Protein AF-0000000080440399 (afdb_homodimer)

Nearest PDB structures (foldseek):
  2zi6-assembly1_A  TM=7.998E-01  e=5.984E-09  Homo sapiens
  2zi5-assembly1_A  TM=8.311E-01  e=1.583E-08  Homo sapiens
  2a2z-assembly2_D  TM=8.310E-01  e=2.190E-08  Homo sapiens
  2zi7-assembly1_B  TM=8.207E-01  e=6.114E-08  Homo sapiens
  2zi5-assembly2_C-2  TM=7.483E-01  e=5.792E-08  Homo sapiens

Secondary structure (DSSP, 8-state):
-EEEEEESTTS-HHHHHHHHHHHTT-EEE----TT-S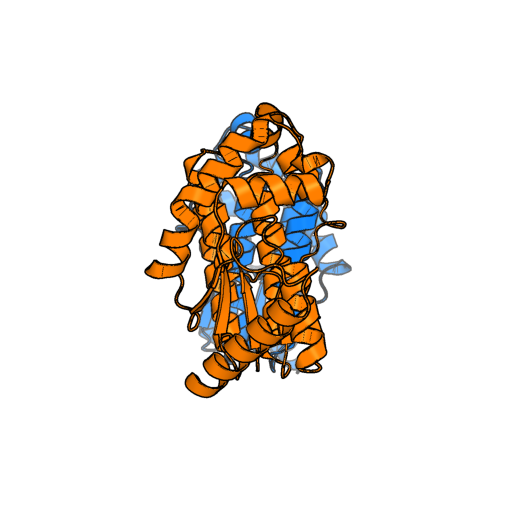SHHHHHHS-HHHHHHHTHHHHHHHHHHHHHHHHHHHHHHSSSEEEES-GGGHHHHHHHHHHTTSS-HHHHHHHHHHHHHHHHHHTTSSS-S-SEEEEEE--HHHHHHHHHHHT-GGG--TTHHHHHHHHHHHHHHHHHHT--SSEEEEEETTT--TTT-HHHHHHHHHHHHHHHHHH-/-EEEEEESTTS-HHHHHHHHHHHTT-EEE----TT-SSHHHHHHS-HHHHHHHTHHHHHHHHHHHHHHHHHHHHHHSSSEEEES-GGGHHHHHHHHHHTTSS-HHHHHHHHHHHHHHHHHHTTSS--S-SEEEEEE--HHHHHHHHHHHT-GGG--TTHHHHHHHHHHHHHHHHHHT--SSEEEEEETTT--TTT-HHHHHHHHHHHHHHHHHH-

Structure (mmCIF, N/CA/C/O backbone):
data_AF-0000000080440399-model_v1
#
loop_
_entity.id
_entity.type
_entity.pdbx_description
1 polymer 'Guanylate kinase-like domain-containing protein'
#
loop_
_atom_site.group_PDB
_atom_site.id
_atom_site.type_symbol
_atom_site.label_atom_id
_atom_site.label_alt_id
_atom_site.label_comp_id
_atom_site.label_asym_id
_atom_site.label_entity_id
_atom_site.label_seq_id
_atom_site.pdbx_PDB_ins_code
_atom_site.Cartn_x
_atom_site.Cartn_y
_atom_site.Cartn_z
_atom_site.occupancy
_atom_site.B_iso_or_equiv
_atom_site.auth_seq_id
_atom_site.auth_comp_id
_atom_site.auth_asym_id
_atom_site.auth_atom_id
_atom_site.pdbx_PDB_model_num
ATOM 1 N N . MET A 1 1 ? -20.328 14.766 9.047 1 90.5 1 MET A N 1
ATOM 2 C CA . MET A 1 1 ? -19.344 15.828 8.844 1 90.5 1 MET A CA 1
ATOM 3 C C . MET A 1 1 ? -17.922 15.289 8.977 1 90.5 1 MET A C 1
ATOM 5 O O . MET A 1 1 ? -17.594 14.617 9.953 1 90.5 1 MET A O 1
ATOM 9 N N . VAL A 1 2 ? -17.094 15.555 7.984 1 95.25 2 VAL A N 1
ATOM 10 C CA . VAL A 1 2 ? -15.68 15.195 8.062 1 95.25 2 VAL A CA 1
ATOM 11 C C . VAL A 1 2 ? -14.812 16.391 7.656 1 95.25 2 VAL A C 1
ATOM 13 O O . VAL A 1 2 ? -14.992 16.938 6.57 1 95.25 2 VAL A O 1
ATOM 16 N N . ILE A 1 3 ? -13.891 16.766 8.562 1 97.19 3 ILE A N 1
ATOM 17 C CA . ILE A 1 3 ? -12.984 17.891 8.344 1 97.19 3 ILE A CA 1
ATOM 18 C C . ILE A 1 3 ? -11.539 17.391 8.32 1 97.19 3 ILE A C 1
ATOM 20 O O . ILE A 1 3 ? -11.156 16.547 9.133 1 97.19 3 ILE A O 1
ATOM 24 N N . VAL A 1 4 ? -10.812 17.891 7.352 1 97.25 4 VAL A N 1
ATOM 25 C CA . VAL A 1 4 ? -9.383 17.625 7.363 1 97.25 4 VAL A CA 1
ATOM 26 C C . VAL A 1 4 ? -8.617 18.922 7.59 1 97.25 4 VAL A C 1
ATOM 28 O O . VAL A 1 4 ? -8.945 19.953 6.996 1 97.25 4 VAL A O 1
ATOM 31 N N . VAL A 1 5 ? -7.645 18.844 8.516 1 97.69 5 VAL A N 1
ATOM 32 C CA . VAL A 1 5 ? -6.801 20 8.781 1 97.69 5 VAL A CA 1
ATOM 33 C C . VAL A 1 5 ? -5.438 19.812 8.125 1 97.69 5 VAL A C 1
ATOM 35 O O . VAL A 1 5 ? -4.754 18.812 8.367 1 97.69 5 VAL A O 1
ATOM 38 N N . GLY A 1 6 ? -5.113 20.734 7.238 1 96.56 6 GLY A N 1
ATOM 39 C CA . GLY A 1 6 ? -3.854 20.656 6.52 1 96.56 6 GLY A CA 1
ATOM 40 C C . GLY A 1 6 ? -2.975 21.875 6.719 1 96.56 6 GLY A C 1
ATOM 41 O O . GLY A 1 6 ? -3.424 22.891 7.254 1 96.56 6 GLY A O 1
ATOM 42 N N . GLY A 1 7 ? -1.72 21.703 6.27 1 95.5 7 GLY A N 1
ATOM 43 C CA . GLY A 1 7 ? -0.744 22.781 6.379 1 95.5 7 GLY A CA 1
ATOM 44 C C . GLY A 1 7 ? 0.654 22.281 6.695 1 95.5 7 GLY A C 1
ATOM 45 O O . GLY A 1 7 ? 0.846 21.109 7.008 1 95.5 7 GLY A O 1
ATOM 46 N N . MET A 1 8 ? 1.615 23.266 6.648 1 93 8 MET A N 1
ATOM 47 C CA . MET A 1 8 ? 3.014 22.969 6.953 1 93 8 MET A CA 1
ATOM 48 C C . MET A 1 8 ? 3.162 22.453 8.375 1 93 8 MET A C 1
ATOM 50 O O . MET A 1 8 ? 2.309 22.703 9.227 1 93 8 MET A O 1
ATOM 54 N N . ILE A 1 9 ? 4.238 21.719 8.5 1 90.69 9 ILE A N 1
ATOM 55 C CA . ILE A 1 9 ? 4.602 21.297 9.852 1 90.69 9 ILE A CA 1
ATOM 56 C C . ILE A 1 9 ? 4.754 22.531 10.75 1 90.69 9 ILE A C 1
ATOM 58 O O . ILE A 1 9 ? 5.289 23.562 10.32 1 90.69 9 ILE A O 1
ATOM 62 N N . GLY A 1 10 ? 4.242 22.406 11.922 1 90.75 10 GLY A N 1
ATOM 63 C CA . GLY A 1 10 ? 4.453 23.453 12.906 1 90.75 10 GLY A CA 1
ATOM 64 C C . GLY A 1 10 ? 3.342 24.484 12.922 1 90.75 10 GLY A C 1
ATOM 65 O O . GLY A 1 10 ? 3.307 25.344 13.797 1 90.75 10 GLY A O 1
ATOM 66 N N . LEU A 1 11 ? 2.377 24.359 12.07 1 93.69 11 LEU A N 1
ATOM 67 C CA . LEU A 1 11 ? 1.424 25.453 11.93 1 93.69 11 LEU A CA 1
ATOM 68 C C . LEU A 1 11 ? 0.219 25.25 12.844 1 93.69 11 LEU A C 1
ATOM 70 O O . LEU A 1 11 ? -0.773 25.984 12.742 1 93.69 11 LEU A O 1
ATOM 74 N N . GLY A 1 12 ? 0.231 24.188 13.664 1 93.62 12 GLY A N 1
ATOM 75 C CA . GLY A 1 12 ? -0.781 24.062 14.703 1 93.62 12 GLY A CA 1
ATOM 76 C C . GLY A 1 12 ? -1.952 23.188 14.289 1 93.62 12 GLY A C 1
ATOM 77 O O . GLY A 1 12 ? -3.068 23.375 14.781 1 93.62 12 GLY A O 1
ATOM 78 N N . LYS A 1 13 ? -1.707 22.312 13.406 1 95.31 13 LYS A N 1
ATOM 79 C CA . LYS A 1 13 ? -2.76 21.422 12.922 1 95.31 13 LYS A CA 1
ATOM 80 C C . LYS A 1 13 ? -3.385 20.641 14.07 1 95.31 13 LYS A C 1
ATOM 82 O O . LYS A 1 13 ? -4.609 20.562 14.188 1 95.31 13 LYS A O 1
ATOM 87 N N . SER A 1 14 ? -2.518 20.047 14.922 1 94.62 14 SER A N 1
ATOM 88 C CA . SER A 1 14 ? -3.014 19.25 16.031 1 94.62 14 SER A CA 1
ATOM 89 C C . SER A 1 14 ? -3.879 20.078 16.969 1 94.62 14 SER A C 1
ATOM 91 O O . SER A 1 14 ? -4.922 19.625 17.438 1 94.62 14 SER A O 1
ATOM 93 N N . SER A 1 15 ? -3.494 21.281 17.25 1 95.62 15 SER A N 1
ATOM 94 C CA . SER A 1 15 ? -4.25 22.188 18.125 1 95.62 15 SER A CA 1
ATOM 95 C C . SER A 1 15 ? -5.598 22.547 17.5 1 95.62 15 SER A C 1
ATOM 97 O O . SER A 1 15 ? -6.629 22.516 18.172 1 95.62 15 SER A O 1
ATOM 99 N N . VAL A 1 16 ? -5.547 22.922 16.25 1 97.5 16 VAL A N 1
ATOM 100 C CA . VAL A 1 16 ? -6.77 23.281 15.539 1 97.5 16 VAL A CA 1
ATOM 101 C C . VAL A 1 16 ? -7.715 22.094 15.492 1 97.5 16 VAL A C 1
ATOM 103 O O . VAL A 1 16 ? -8.914 22.219 15.758 1 97.5 16 VAL A O 1
ATOM 106 N N . ALA A 1 17 ? -7.188 20.891 15.18 1 97.38 17 ALA A N 1
ATOM 107 C CA . ALA A 1 17 ? -7.992 19.672 15.141 1 97.38 17 ALA A CA 1
ATOM 108 C C . ALA A 1 17 ? -8.633 19.406 16.5 1 97.38 17 ALA A C 1
ATOM 110 O O . ALA A 1 17 ? -9.805 19.031 16.578 1 97.38 17 ALA A O 1
ATOM 111 N N . LYS A 1 18 ? -7.871 19.594 17.562 1 96.94 18 LYS A N 1
ATOM 112 C CA . LYS A 1 18 ? -8.391 19.391 18.906 1 96.94 18 LYS A CA 1
ATOM 113 C C . LYS A 1 18 ? -9.539 20.359 19.203 1 96.94 18 LYS A C 1
ATOM 115 O O . LYS A 1 18 ? -10.586 19.938 19.703 1 96.94 18 LYS A O 1
ATOM 120 N N . ILE A 1 19 ? -9.391 21.594 18.906 1 97.62 19 ILE A N 1
ATOM 121 C CA . ILE A 1 19 ? -10.398 22.625 19.141 1 97.62 19 ILE A CA 1
ATOM 122 C C . ILE A 1 19 ? -11.688 22.25 18.406 1 97.62 19 ILE A C 1
ATOM 124 O O . ILE A 1 19 ? -12.773 22.297 19 1 97.62 19 ILE A O 1
ATOM 128 N N . LEU A 1 20 ? -11.547 21.906 17.156 1 97.38 20 LEU A N 1
ATOM 129 C CA . LEU A 1 20 ? -12.719 21.594 16.328 1 97.38 20 LEU A CA 1
ATOM 130 C C . LEU A 1 20 ? -13.375 20.297 16.797 1 97.38 20 LEU A C 1
ATOM 132 O O . LEU A 1 20 ? -14.602 20.188 16.797 1 97.38 20 LEU A O 1
ATOM 136 N N . GLY A 1 21 ? -12.516 19.297 17.141 1 96.81 21 GLY A N 1
ATOM 137 C CA . GLY A 1 21 ? -13.062 18.078 17.688 1 96.81 21 GLY A CA 1
ATOM 138 C C . GLY A 1 21 ? -13.914 18.312 18.922 1 96.81 21 GLY A C 1
ATOM 139 O O . GLY A 1 21 ? -15.008 17.75 19.047 1 96.81 21 GLY A O 1
ATOM 140 N N . GLU A 1 22 ? -13.445 19.094 19.859 1 96.88 22 GLU A N 1
ATOM 141 C CA . GLU A 1 22 ? -14.18 19.422 21.078 1 96.88 22 GLU A CA 1
ATOM 142 C C . GLU A 1 22 ? -15.461 20.188 20.766 1 96.88 22 GLU A C 1
ATOM 144 O O . GLU A 1 22 ? -16.516 19.891 21.312 1 96.88 22 GLU A O 1
ATOM 149 N N . HIS A 1 23 ? -15.367 21.078 19.859 1 96.75 23 HIS A N 1
ATOM 150 C CA . HIS A 1 23 ? -16.516 21.922 19.547 1 96.75 23 HIS A CA 1
ATOM 151 C C . HIS A 1 23 ? -17.641 21.109 18.906 1 96.75 23 HIS A C 1
ATOM 153 O O . HIS A 1 23 ? -18.812 21.281 19.234 1 96.75 23 HIS A O 1
ATOM 159 N N . PHE A 1 24 ? -17.25 20.281 17.969 1 96.12 24 PHE A N 1
ATOM 160 C CA . PHE A 1 24 ? -18.25 19.547 17.203 1 96.12 24 PHE A CA 1
ATOM 161 C C . PHE A 1 24 ? -18.547 18.203 17.859 1 96.12 24 PHE A C 1
ATOM 163 O O . PHE A 1 24 ? -19.297 17.391 17.312 1 96.12 24 PHE A O 1
ATOM 170 N N . ASN A 1 25 ? -17.922 17.938 19.031 1 94.38 25 ASN A N 1
ATOM 171 C CA . ASN A 1 25 ? -18.078 16.656 19.719 1 94.38 25 ASN A CA 1
ATOM 172 C C . ASN A 1 25 ? -17.781 15.477 18.797 1 94.38 25 ASN A C 1
ATOM 174 O O . ASN A 1 25 ? -18.594 14.57 18.656 1 94.38 25 ASN A O 1
ATOM 178 N N . SER A 1 26 ? -16.656 15.641 18.125 1 93.38 26 SER A N 1
ATOM 179 C CA . SER A 1 26 ? -16.234 14.641 17.156 1 93.38 26 SER A CA 1
ATOM 180 C C . SER A 1 26 ? -14.906 14 17.562 1 93.38 26 SER A C 1
ATOM 182 O O . SER A 1 26 ? -14.211 14.516 18.438 1 93.38 26 SER A O 1
ATOM 184 N N . ASP A 1 27 ? -14.617 12.844 17.016 1 93.75 27 ASP A N 1
ATOM 185 C CA . ASP A 1 27 ? -13.32 12.203 17.203 1 93.75 27 ASP A CA 1
ATOM 186 C C . ASP A 1 27 ? -12.25 12.852 16.328 1 93.75 27 ASP A C 1
ATOM 188 O O . ASP A 1 27 ? -12.531 13.297 15.219 1 93.75 27 ASP A O 1
ATOM 192 N N . VAL A 1 28 ? -11.094 12.938 16.922 1 95.75 28 VAL A N 1
ATOM 193 C CA . VAL A 1 28 ? -9.961 13.477 16.188 1 95.75 28 VAL A CA 1
ATOM 194 C C . VAL A 1 28 ? -8.969 12.352 15.867 1 95.75 28 VAL A C 1
ATOM 196 O O . VAL A 1 28 ? -8.578 11.602 16.766 1 95.75 28 VAL A O 1
ATOM 199 N N . PHE A 1 29 ? -8.656 12.234 14.602 1 94.88 29 PHE A N 1
ATOM 200 C CA . PHE A 1 29 ? -7.582 11.336 14.172 1 94.88 29 PHE A CA 1
ATOM 201 C C . PHE A 1 29 ? -6.266 12.094 14.055 1 94.88 29 PHE A C 1
ATOM 203 O O . PHE A 1 29 ? -6.051 12.836 13.094 1 94.88 29 PHE A O 1
ATOM 210 N N . TYR A 1 30 ? -5.441 11.844 15 1 92.69 30 TYR A N 1
ATOM 211 C CA . TYR A 1 30 ? -4.168 12.555 15.023 1 92.69 30 TYR A CA 1
ATOM 212 C C . TYR A 1 30 ? -3.121 11.82 14.195 1 92.69 30 TYR A C 1
ATOM 214 O O . TYR A 1 30 ? -3.18 10.594 14.055 1 92.69 30 TYR A O 1
ATOM 222 N N . GLU A 1 31 ? -2.158 12.594 13.758 1 86.38 31 GLU A N 1
ATOM 223 C CA . GLU A 1 31 ? -0.986 12.008 13.117 1 86.38 31 GLU A CA 1
ATOM 224 C C . GLU A 1 31 ? -0.125 11.258 14.133 1 86.38 31 GLU A C 1
ATOM 226 O O . GLU A 1 31 ? 0.158 11.773 15.211 1 86.38 31 GLU A O 1
ATOM 231 N N . SER A 1 32 ? 0.214 10.031 13.781 1 79.69 32 SER A N 1
ATOM 232 C CA . SER A 1 32 ? 1.081 9.273 14.68 1 79.69 32 SER A CA 1
ATOM 233 C C . SER A 1 32 ? 2.547 9.633 14.461 1 79.69 32 SER A C 1
ATOM 235 O O . SER A 1 32 ? 3.24 9 13.672 1 79.69 32 SER A O 1
ATOM 237 N N . VAL A 1 33 ? 3.113 10.586 15.188 1 81.31 33 VAL A N 1
ATOM 238 C CA . VAL A 1 33 ? 4.492 11.031 15.031 1 81.31 33 VAL A CA 1
ATOM 239 C C . VAL A 1 33 ? 5.398 10.266 15.992 1 81.31 33 VAL A C 1
ATOM 241 O O . VAL A 1 33 ? 6.453 9.758 15.594 1 81.31 33 VAL A O 1
ATOM 244 N N . ASP A 1 34 ? 4.957 10.086 17.219 1 82.44 34 ASP A N 1
ATOM 245 C CA . ASP A 1 34 ? 5.785 9.5 18.266 1 82.44 34 ASP A CA 1
ATOM 246 C C . ASP A 1 34 ? 6.008 8.008 18.016 1 82.44 34 ASP A C 1
ATOM 248 O O . ASP A 1 34 ? 7.047 7.465 18.391 1 82.44 34 ASP A O 1
ATOM 252 N N . ASP A 1 35 ? 5.16 7.363 17.406 1 87.5 35 ASP A N 1
ATOM 253 C CA . ASP A 1 35 ? 5.262 5.922 17.188 1 87.5 35 ASP A CA 1
ATOM 254 C C . ASP A 1 35 ? 5.777 5.605 15.789 1 87.5 35 ASP A C 1
ATOM 256 O O . ASP A 1 35 ? 5.832 4.441 15.391 1 87.5 35 ASP A O 1
ATOM 260 N N . ASN A 1 36 ? 6.117 6.621 15.094 1 93.5 36 ASN A N 1
ATOM 261 C CA . ASN A 1 36 ? 6.629 6.426 13.742 1 93.5 36 ASN A CA 1
ATOM 262 C C . ASN A 1 36 ? 8.125 6.113 13.75 1 93.5 36 ASN A C 1
ATOM 264 O O . ASN A 1 36 ? 8.945 6.98 14.047 1 93.5 36 ASN A O 1
ATOM 268 N N . PRO A 1 37 ? 8.523 4.926 13.453 1 94.44 37 PRO A N 1
ATOM 269 C CA . PRO A 1 37 ? 9.93 4.535 13.547 1 94.44 37 PRO A CA 1
ATOM 270 C C . PRO A 1 37 ? 10.789 5.172 12.453 1 94.44 37 PRO A C 1
ATOM 272 O O . PRO A 1 37 ? 12.023 5.125 12.531 1 94.44 37 PRO A O 1
ATOM 275 N N . ILE A 1 38 ? 10.242 5.738 11.453 1 96.62 38 ILE A N 1
ATOM 276 C CA . ILE A 1 38 ? 10.984 6.184 10.281 1 96.62 38 ILE A CA 1
ATOM 277 C C . ILE A 1 38 ? 11.211 7.691 10.359 1 96.62 38 ILE A C 1
ATOM 279 O O . ILE A 1 38 ? 12.227 8.203 9.875 1 96.62 38 ILE A O 1
ATOM 283 N N . LEU A 1 39 ? 10.289 8.414 11.023 1 95.38 39 LEU A N 1
ATOM 284 C CA . LEU A 1 39 ? 10.297 9.867 11.039 1 95.38 39 LEU A CA 1
ATOM 285 C C . LEU A 1 39 ? 11.602 10.406 11.633 1 95.38 39 LEU A C 1
ATOM 287 O O . LEU A 1 39 ? 12.266 11.242 11.016 1 95.38 39 LEU A O 1
ATOM 291 N N . PRO A 1 40 ? 12.109 9.883 12.758 1 95.38 40 PRO A N 1
ATOM 292 C CA . PRO A 1 40 ? 13.383 10.375 13.273 1 95.38 40 PRO A CA 1
ATOM 293 C C . PRO A 1 40 ? 14.555 10.07 12.336 1 95.38 40 PRO A C 1
ATOM 295 O O . PRO A 1 40 ? 15.484 10.875 12.227 1 95.38 40 PRO A O 1
ATOM 298 N N . LEU A 1 41 ? 14.555 8.883 11.664 1 96 41 LEU A N 1
ATOM 299 C CA . LEU A 1 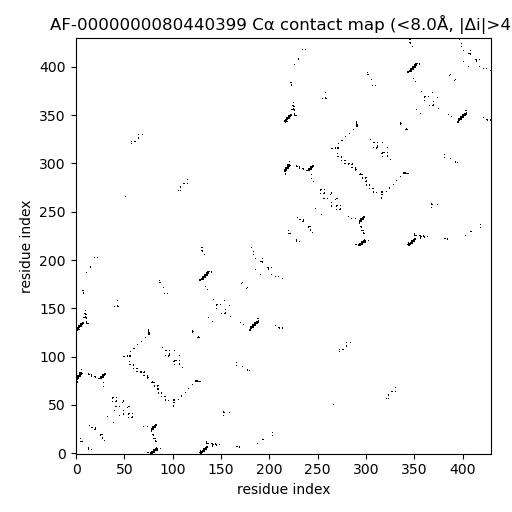41 ? 15.609 8.508 10.727 1 96 41 LEU A CA 1
ATOM 300 C C . LEU A 1 41 ? 15.633 9.445 9.531 1 96 41 LEU A C 1
ATOM 302 O O . LEU A 1 41 ? 16.703 9.852 9.078 1 96 41 LEU A O 1
ATOM 306 N N . PHE A 1 42 ? 14.523 9.859 9.078 1 96.5 42 PHE A N 1
ATOM 307 C CA . PHE A 1 42 ? 14.359 10.773 7.957 1 96.5 42 PHE A CA 1
ATOM 308 C C . PHE A 1 42 ? 15.039 12.109 8.242 1 96.5 42 PHE A C 1
ATOM 310 O O . PHE A 1 42 ? 15.695 12.672 7.363 1 96.5 42 PHE A O 1
ATOM 317 N N . TYR A 1 43 ? 14.891 12.555 9.492 1 94.62 43 TYR A N 1
ATOM 318 C CA . TYR A 1 43 ? 15.336 13.898 9.836 1 94.62 43 TYR A CA 1
ATOM 319 C C . TYR A 1 43 ? 16.766 13.883 10.352 1 94.62 43 TYR A C 1
ATOM 321 O O . TYR A 1 43 ? 17.453 14.906 10.328 1 94.62 43 TYR A O 1
ATOM 329 N N . SER A 1 44 ? 17.297 12.742 10.836 1 94.62 44 SER A N 1
ATOM 330 C CA . SER A 1 44 ? 18.516 12.797 11.641 1 94.62 44 SER A CA 1
ATOM 331 C C . SER A 1 44 ? 19.656 12.055 10.953 1 94.62 44 SER A C 1
ATOM 333 O O . SER A 1 44 ? 20.828 12.305 11.25 1 94.62 44 SER A O 1
ATOM 335 N N . GLU A 1 45 ? 19.344 11.18 10.039 1 94.69 45 GLU A N 1
ATOM 336 C CA . GLU A 1 45 ? 20.391 10.383 9.43 1 94.69 45 GLU A CA 1
ATOM 337 C C . GLU A 1 45 ? 21.125 11.172 8.352 1 94.69 45 GLU A C 1
ATOM 339 O O . GLU A 1 45 ? 20.609 12.172 7.848 1 94.69 45 GLU A O 1
ATOM 344 N N . THR A 1 46 ? 22.359 10.742 8.031 1 94.75 46 THR A N 1
ATOM 345 C CA . THR A 1 46 ? 23.156 11.391 6.996 1 94.75 46 THR A CA 1
ATOM 346 C C . THR A 1 46 ? 22.531 11.172 5.621 1 94.75 46 THR A C 1
ATOM 348 O O . THR A 1 46 ? 21.719 10.25 5.438 1 94.75 46 THR A O 1
ATOM 351 N N . GLU A 1 47 ? 22.875 12 4.699 1 92.69 47 GLU A N 1
ATOM 352 C CA . GLU A 1 47 ? 22.375 11.852 3.334 1 92.69 47 GLU A CA 1
ATOM 353 C C . GLU A 1 47 ? 22.703 10.469 2.777 1 92.69 47 GLU A C 1
ATOM 355 O O . GLU A 1 47 ? 21.891 9.875 2.068 1 92.69 47 GLU A O 1
ATOM 360 N N . GLU A 1 48 ? 23.875 9.984 3.09 1 95 48 GLU A N 1
ATOM 361 C CA . GLU A 1 48 ? 24.281 8.656 2.637 1 95 48 GLU A CA 1
ATOM 362 C C . GLU A 1 48 ? 23.344 7.578 3.17 1 95 48 GLU A C 1
ATOM 364 O O . GLU A 1 48 ? 22.906 6.707 2.418 1 95 48 GLU A O 1
ATOM 369 N N . GLU A 1 49 ? 23 7.668 4.43 1 95.12 49 GLU A N 1
ATOM 370 C CA . GLU A 1 49 ? 22.109 6.691 5.047 1 95.12 49 GLU A CA 1
ATOM 371 C C . GLU A 1 49 ? 20.688 6.816 4.504 1 95.12 49 GLU A C 1
ATOM 373 O O . GLU A 1 49 ? 20 5.812 4.309 1 95.12 49 GLU A O 1
ATOM 378 N N . ILE A 1 50 ? 20.281 8.031 4.281 1 94.56 50 ILE A N 1
ATOM 379 C CA . ILE A 1 50 ? 18.953 8.297 3.73 1 94.56 50 ILE A CA 1
ATOM 380 C C . ILE A 1 50 ? 18.844 7.668 2.344 1 94.56 50 ILE A C 1
ATOM 382 O O . ILE A 1 50 ? 17.844 7.012 2.037 1 94.56 50 ILE A O 1
ATOM 386 N N . GLN A 1 51 ? 19.859 7.793 1.535 1 93.88 51 GLN A N 1
ATOM 387 C CA . GLN A 1 51 ? 19.859 7.219 0.194 1 93.88 51 GLN A CA 1
ATOM 388 C C . GLN A 1 51 ? 19.938 5.695 0.249 1 93.88 51 GLN A C 1
ATOM 390 O O . GLN A 1 51 ? 19.188 5.004 -0.451 1 93.88 51 GLN A O 1
ATOM 395 N N . LYS A 1 52 ? 20.781 5.234 1.093 1 94.5 52 LYS A N 1
ATOM 396 C CA . LYS A 1 52 ? 21.016 3.797 1.199 1 94.5 52 LYS A CA 1
ATOM 397 C C . LYS A 1 52 ? 19.766 3.059 1.651 1 94.5 52 LYS A C 1
ATOM 399 O O . LYS A 1 52 ? 19.438 1.998 1.117 1 94.5 52 LYS A O 1
ATOM 404 N N . ASN A 1 53 ? 19.016 3.672 2.568 1 95.62 53 ASN A N 1
ATOM 405 C CA . ASN A 1 53 ? 17.906 2.963 3.188 1 95.62 53 ASN A CA 1
ATOM 406 C C . ASN A 1 53 ? 16.562 3.457 2.658 1 95.62 53 ASN A C 1
ATOM 408 O O . ASN A 1 53 ? 15.516 2.947 3.047 1 95.62 53 ASN A O 1
ATOM 412 N N . ARG A 1 54 ? 16.609 4.438 1.852 1 97.38 54 ARG A N 1
ATOM 413 C CA . ARG A 1 54 ? 15.438 4.973 1.179 1 97.38 54 ARG A CA 1
ATOM 414 C C . ARG A 1 54 ? 14.375 5.402 2.189 1 97.38 54 ARG A C 1
ATOM 416 O O . ARG A 1 54 ? 13.188 5.156 1.993 1 97.38 54 ARG A O 1
ATOM 423 N N . TYR A 1 55 ? 14.789 6.145 3.217 1 97.81 55 TYR A N 1
ATOM 424 C CA . TYR A 1 55 ? 13.914 6.516 4.324 1 97.81 55 TYR A CA 1
ATOM 425 C C . TYR A 1 55 ? 12.773 7.402 3.846 1 97.81 55 TYR A C 1
ATOM 427 O O . TYR A 1 55 ? 11.625 7.246 4.281 1 97.81 55 TYR A O 1
ATOM 435 N N . PRO A 1 56 ? 13.016 8.352 2.893 1 98 56 PRO A N 1
ATOM 436 C CA . PRO A 1 56 ? 11.898 9.188 2.459 1 98 56 PRO A CA 1
ATOM 437 C C . PRO A 1 56 ? 10.773 8.391 1.802 1 98 56 PRO A C 1
ATOM 439 O O . PRO A 1 56 ? 9.594 8.648 2.053 1 98 56 PRO A O 1
ATOM 442 N N . PHE A 1 57 ? 11.156 7.43 0.984 1 98.69 57 PHE A N 1
ATOM 443 C CA . PHE A 1 57 ? 10.156 6.57 0.349 1 98.69 57 PHE A CA 1
ATOM 444 C C . PHE A 1 57 ? 9.414 5.742 1.39 1 98.69 57 PHE A C 1
ATOM 446 O O . PHE A 1 57 ? 8.188 5.664 1.368 1 98.69 57 PHE A O 1
ATOM 453 N N . LEU A 1 58 ? 10.133 5.129 2.332 1 98.44 58 LEU A N 1
ATOM 454 C CA . LEU A 1 58 ? 9.531 4.309 3.379 1 98.44 58 LEU A CA 1
ATOM 455 C C . LEU A 1 58 ? 8.594 5.137 4.25 1 98.44 58 LEU A C 1
ATOM 457 O O . LEU A 1 58 ? 7.531 4.66 4.656 1 98.44 58 LEU A O 1
ATOM 461 N N . LEU A 1 59 ? 9.016 6.352 4.551 1 97.5 59 LEU A N 1
ATOM 462 C CA . LEU A 1 59 ? 8.188 7.238 5.359 1 97.5 59 LEU A CA 1
ATOM 463 C C . LEU A 1 59 ? 6.867 7.539 4.656 1 97.5 59 LEU A C 1
ATOM 465 O O . LEU A 1 59 ? 5.809 7.52 5.285 1 97.5 59 LEU A O 1
ATOM 469 N N . GLN A 1 60 ? 6.961 7.824 3.338 1 97.75 60 GLN A N 1
ATOM 470 C CA . GLN A 1 60 ? 5.742 8.109 2.584 1 97.75 60 GLN A CA 1
ATOM 471 C C . GLN A 1 60 ? 4.816 6.895 2.561 1 97.75 60 GLN A C 1
ATOM 473 O O . GLN A 1 60 ? 3.594 7.039 2.613 1 97.75 60 GLN A O 1
ATOM 478 N N . LEU A 1 61 ? 5.387 5.695 2.49 1 98.19 61 LEU A N 1
ATOM 479 C CA . LEU A 1 61 ? 4.57 4.484 2.541 1 98.19 61 LEU A CA 1
ATOM 480 C C . LEU A 1 61 ? 3.928 4.324 3.914 1 98.19 61 LEU A C 1
ATOM 482 O O . LEU A 1 61 ? 2.777 3.889 4.016 1 98.19 61 LEU A O 1
ATOM 486 N N . TYR A 1 62 ? 4.684 4.617 4.93 1 97.19 62 TYR A N 1
ATOM 487 C CA . TYR A 1 62 ? 4.148 4.57 6.285 1 97.19 62 TYR A CA 1
ATOM 488 C C . TYR A 1 62 ? 2.949 5.504 6.43 1 97.19 62 TYR A C 1
ATOM 490 O O . TYR A 1 62 ? 1.901 5.102 6.938 1 97.19 62 TYR A O 1
ATOM 498 N N . PHE A 1 63 ? 3.102 6.699 5.938 1 96.38 63 PHE A N 1
ATOM 499 C CA . PHE A 1 63 ? 2.021 7.68 6 1 96.38 63 PHE A CA 1
ATOM 500 C C . PHE A 1 63 ? 0.828 7.219 5.172 1 96.38 63 PHE A C 1
ATOM 502 O O . PHE A 1 63 ? -0.321 7.359 5.594 1 96.38 63 PHE A O 1
ATOM 509 N N . LEU A 1 64 ? 1.125 6.754 4.012 1 96.69 64 LEU A N 1
ATOM 510 C CA . LEU A 1 64 ? 0.063 6.258 3.141 1 96.69 64 LEU A CA 1
ATOM 511 C C . LEU A 1 64 ? -0.802 5.234 3.867 1 96.69 64 LEU A C 1
ATOM 513 O O . LEU A 1 64 ? -2.031 5.332 3.854 1 96.69 64 LEU A O 1
ATOM 517 N N . ASN A 1 65 ? -0.176 4.293 4.512 1 96 65 ASN A N 1
ATOM 518 C CA . ASN A 1 65 ? -0.866 3.215 5.215 1 96 65 ASN A CA 1
ATOM 519 C C . ASN A 1 65 ? -1.697 3.744 6.379 1 96 65 ASN A C 1
ATOM 521 O O . ASN A 1 65 ? -2.881 3.424 6.5 1 96 65 ASN A O 1
ATOM 525 N N . THR A 1 66 ? -1.126 4.547 7.191 1 95.06 66 THR A N 1
ATOM 526 C CA . THR A 1 66 ? -1.78 5.008 8.406 1 95.06 66 THR A CA 1
ATOM 527 C C . THR A 1 66 ? -2.896 5.996 8.078 1 95.06 66 THR A C 1
ATOM 529 O O . THR A 1 66 ? -3.973 5.945 8.68 1 95.06 66 THR A O 1
ATOM 532 N N . ARG A 1 67 ? -2.648 6.828 7.113 1 95.56 67 ARG A N 1
ATOM 533 C CA . ARG A 1 67 ? -3.637 7.859 6.801 1 95.56 67 ARG A CA 1
ATOM 534 C C . ARG A 1 67 ? -4.805 7.273 6.016 1 95.56 67 ARG A C 1
ATOM 536 O O . ARG A 1 67 ? -5.941 7.738 6.145 1 95.56 67 ARG A O 1
ATOM 543 N N . PHE A 1 68 ? -4.543 6.27 5.234 1 95.69 68 PHE A N 1
ATOM 544 C CA . PHE A 1 68 ? -5.652 5.586 4.578 1 95.69 68 PHE A CA 1
ATOM 545 C C . PHE A 1 68 ? -6.586 4.961 5.605 1 95.69 68 PHE A C 1
ATOM 547 O O . PHE A 1 68 ? -7.809 5.078 5.488 1 95.69 68 PHE A O 1
ATOM 554 N N . LYS A 1 69 ? -5.988 4.316 6.551 1 93.5 69 LYS A N 1
ATOM 555 C CA . LYS A 1 69 ? -6.797 3.734 7.613 1 93.5 69 LYS A CA 1
ATOM 556 C C . LYS A 1 69 ? -7.641 4.801 8.312 1 93.5 69 LYS A C 1
ATOM 558 O O . LYS A 1 69 ? -8.844 4.609 8.523 1 93.5 69 LYS A O 1
ATOM 563 N N . SER A 1 70 ? -7.059 5.926 8.617 1 93.94 70 SER A N 1
ATOM 564 C CA . SER A 1 70 ? -7.719 7.004 9.344 1 93.94 70 SER A CA 1
ATOM 565 C C . SER A 1 70 ? -8.844 7.617 8.516 1 93.94 70 SER A C 1
ATOM 567 O O . SER A 1 70 ? -9.945 7.836 9.023 1 93.94 70 SER A O 1
ATOM 569 N N . ILE A 1 71 ? -8.547 7.895 7.25 1 94.81 71 ILE A N 1
ATOM 570 C CA . ILE A 1 71 ? -9.539 8.57 6.418 1 94.81 71 ILE A CA 1
ATOM 571 C C . ILE A 1 71 ? -10.727 7.637 6.176 1 94.81 71 ILE A C 1
ATOM 573 O O . ILE A 1 71 ? -11.875 8.086 6.152 1 94.81 71 ILE A O 1
ATOM 577 N N . LYS A 1 72 ? -10.5 6.395 5.969 1 92.81 72 LYS A N 1
ATOM 578 C CA . LYS A 1 72 ? -11.578 5.434 5.793 1 92.81 72 LYS A CA 1
ATOM 579 C C . LYS A 1 72 ? -12.492 5.398 7.016 1 92.81 72 LYS A C 1
ATOM 581 O O . LYS A 1 72 ? -13.711 5.477 6.891 1 92.81 72 LYS A O 1
ATOM 586 N N . GLU A 1 73 ? -11.844 5.301 8.156 1 92.56 73 GLU A N 1
ATOM 587 C CA . GLU A 1 73 ? -12.609 5.293 9.398 1 92.56 73 GLU A CA 1
ATOM 588 C C . GLU A 1 73 ? -13.398 6.59 9.57 1 92.56 73 GLU A C 1
ATOM 590 O O . GLU A 1 73 ? -14.555 6.562 9.984 1 92.56 73 GLU A O 1
ATOM 595 N N . ALA A 1 74 ? -12.766 7.645 9.25 1 93.94 74 ALA A N 1
ATOM 596 C CA . ALA A 1 74 ? -13.383 8.953 9.422 1 93.94 74 ALA A CA 1
ATOM 597 C C . ALA A 1 74 ? -14.594 9.109 8.5 1 93.94 74 ALA A C 1
ATOM 599 O O . ALA A 1 74 ? -15.586 9.75 8.859 1 93.94 74 ALA A O 1
ATOM 600 N N . LEU A 1 75 ? -14.5 8.539 7.316 1 93.81 75 LEU A N 1
ATOM 601 C CA . LEU A 1 75 ? -15.555 8.703 6.324 1 93.81 75 LEU A CA 1
ATOM 602 C C . LEU A 1 75 ? -16.719 7.75 6.598 1 93.81 75 LEU A C 1
ATOM 604 O O . LEU A 1 75 ? -17.828 7.984 6.141 1 93.81 75 LEU A O 1
ATOM 608 N N . VAL A 1 76 ? -16.391 6.652 7.211 1 89.38 76 VAL A N 1
ATOM 609 C CA . VAL A 1 76 ? -17.422 5.68 7.555 1 89.38 76 VAL A CA 1
ATOM 610 C C . VAL A 1 76 ? -18.234 6.184 8.75 1 89.38 76 VAL A C 1
ATOM 612 O O . VAL A 1 76 ? -19.469 6.062 8.766 1 89.38 76 VAL A O 1
ATOM 615 N N . GLU A 1 77 ? -17.516 6.781 9.648 1 84.69 77 GLU A N 1
ATOM 616 C CA . GLU A 1 77 ? -18.188 7.32 10.828 1 84.69 77 GLU A CA 1
ATOM 617 C C . GLU A 1 77 ? -18.656 8.75 10.594 1 84.69 77 GLU A C 1
ATOM 619 O O . GLU A 1 77 ? -18.297 9.367 9.586 1 84.69 77 GLU A O 1
ATOM 624 N N . ASP A 1 78 ? -19.578 9.156 11.375 1 78.62 78 ASP A N 1
ATOM 625 C CA . ASP A 1 78 ? -20.062 10.523 11.227 1 78.62 78 ASP A CA 1
ATOM 626 C C . ASP A 1 78 ? -19.281 11.484 12.125 1 78.62 78 ASP A C 1
ATOM 628 O O . ASP A 1 78 ? -18.875 11.117 13.227 1 78.62 78 ASP A O 1
ATOM 632 N N . ASN A 1 79 ? -18.984 12.633 11.555 1 86.25 79 ASN A N 1
ATOM 633 C CA . ASN A 1 79 ? -18.469 13.758 12.32 1 86.25 79 ASN A CA 1
ATOM 634 C C . ASN A 1 79 ? -17.047 13.492 12.812 1 86.25 79 ASN A C 1
ATOM 636 O O . ASN A 1 79 ? -16.828 13.227 13.992 1 86.25 79 ASN A O 1
ATOM 640 N N . ASN A 1 80 ? -16.016 13.633 12.031 1 94.75 80 ASN A N 1
ATOM 641 C CA . ASN A 1 80 ? -14.625 13.367 12.391 1 94.75 80 ASN A CA 1
ATOM 642 C C . ASN A 1 80 ? -13.695 14.461 11.883 1 94.75 80 ASN A C 1
ATOM 644 O O . ASN A 1 80 ? -14.031 15.172 10.922 1 94.75 80 ASN A O 1
ATOM 648 N N . VAL A 1 81 ? -12.711 14.688 12.633 1 96.81 81 VAL A N 1
ATOM 649 C CA . VAL A 1 81 ? -11.664 15.625 12.25 1 96.81 81 VAL A CA 1
ATOM 650 C C . VAL A 1 81 ? -10.344 14.875 12.078 1 96.81 81 VAL A C 1
ATOM 652 O O . VAL A 1 81 ? -9.977 14.047 12.922 1 96.81 81 VAL A O 1
ATOM 655 N N . LEU A 1 82 ? -9.656 15.094 10.969 1 96.56 82 LEU A N 1
ATOM 656 C CA . LEU A 1 82 ? -8.352 14.477 10.742 1 96.56 82 LEU A CA 1
ATOM 657 C C . LEU A 1 82 ? -7.242 15.523 10.797 1 96.56 82 LEU A C 1
ATOM 659 O O . LEU A 1 82 ? -7.32 16.547 10.117 1 96.56 82 LEU A O 1
ATOM 663 N N . ASP A 1 83 ? -6.23 15.336 11.703 1 95.06 83 ASP A N 1
ATOM 664 C CA . ASP A 1 83 ? -4.969 16.062 11.703 1 95.06 83 ASP A CA 1
ATOM 665 C C . ASP A 1 83 ? -4.02 15.531 10.633 1 95.06 83 ASP A C 1
ATOM 667 O O . ASP A 1 83 ? -3.148 14.703 10.93 1 95.06 83 ASP A O 1
ATOM 671 N N . ARG A 1 84 ? -4.148 16.125 9.477 1 87.88 84 ARG A N 1
ATOM 672 C CA . ARG A 1 84 ? -3.512 15.75 8.219 1 87.88 84 ARG A CA 1
ATOM 673 C C . ARG A 1 84 ? -4.172 14.523 7.613 1 87.88 84 ARG A C 1
ATOM 675 O O . ARG A 1 84 ? -4.633 13.633 8.336 1 87.88 84 ARG A O 1
ATOM 682 N N . SER A 1 85 ? -4.352 14.562 6.352 1 87.81 85 SER A N 1
ATOM 683 C CA . SER A 1 85 ? -4.98 13.461 5.625 1 87.81 85 SER A CA 1
ATOM 684 C C . SER A 1 85 ? -4.105 13 4.461 1 87.81 85 SER A C 1
ATOM 686 O O . SER A 1 85 ? -3.047 13.578 4.207 1 87.81 85 SER A O 1
ATOM 688 N N . ILE A 1 86 ? -4.523 11.914 3.867 1 92.44 86 ILE A N 1
ATOM 689 C CA . ILE A 1 86 ? -3.801 11.219 2.809 1 92.44 86 ILE A CA 1
ATOM 690 C C . ILE A 1 86 ? -3.656 12.133 1.594 1 92.44 86 ILE A C 1
ATOM 692 O O . ILE A 1 86 ? -2.752 11.945 0.774 1 92.44 86 ILE A O 1
ATOM 696 N N . TYR A 1 87 ? -4.363 13.289 1.506 1 92.62 87 TYR A N 1
ATOM 697 C CA . TYR A 1 87 ? -4.461 14.133 0.316 1 92.62 87 TYR A CA 1
ATOM 698 C C . TYR A 1 87 ? -3.209 14.977 0.141 1 92.62 87 TYR A C 1
ATOM 700 O O . TYR A 1 87 ? -2.873 15.375 -0.977 1 92.62 87 TYR A O 1
ATOM 708 N N . GLU A 1 88 ? -2.527 15.242 1.216 1 93.75 88 GLU A N 1
ATOM 709 C CA . GLU A 1 88 ? -1.335 16.078 1.165 1 93.75 88 GLU A CA 1
ATOM 710 C C . GLU A 1 88 ? -0.087 15.25 0.878 1 93.75 88 GLU A C 1
ATOM 712 O O . GLU A 1 88 ? 0.962 15.797 0.531 1 93.75 88 GLU A O 1
ATOM 717 N N . ASP A 1 89 ? -0.23 13.992 1.041 1 93.81 89 ASP A N 1
ATOM 718 C CA . ASP A 1 89 ? 0.959 13.148 1.093 1 93.81 89 ASP A CA 1
ATOM 719 C C . ASP A 1 89 ? 1.638 13.07 -0.273 1 93.81 89 ASP A C 1
ATOM 721 O O . ASP A 1 89 ? 2.863 12.953 -0.358 1 93.81 89 ASP A O 1
ATOM 725 N N . TRP A 1 90 ? 0.843 13.125 -1.308 1 96.25 90 TRP A N 1
ATOM 726 C CA . TRP A 1 90 ? 1.427 13.125 -2.645 1 96.25 90 TRP A CA 1
ATOM 727 C C . TRP A 1 90 ? 2.406 14.281 -2.811 1 96.25 90 TRP A C 1
ATOM 729 O O . TRP A 1 90 ? 3.467 14.125 -3.418 1 96.25 90 TRP A O 1
ATOM 739 N N . TYR A 1 91 ? 2.057 15.469 -2.297 1 97.25 91 TYR A N 1
ATOM 740 C CA . TYR A 1 91 ? 2.9 16.656 -2.381 1 97.25 91 TYR A CA 1
ATOM 741 C C . TYR A 1 91 ? 4.273 16.391 -1.774 1 97.25 91 TYR A C 1
ATOM 743 O O . TYR A 1 91 ? 5.297 16.719 -2.377 1 97.25 91 TYR A O 1
ATOM 751 N N . PHE A 1 92 ? 4.328 15.766 -0.618 1 96.94 92 PHE A N 1
ATOM 752 C CA . PHE A 1 92 ? 5.582 15.484 0.07 1 96.94 92 PHE A CA 1
ATOM 753 C C . PHE A 1 92 ? 6.398 14.453 -0.698 1 96.94 92 PHE A C 1
ATOM 755 O O . PHE A 1 92 ? 7.629 14.555 -0.766 1 96.94 92 PHE A O 1
ATOM 762 N N . ALA A 1 93 ? 5.711 13.43 -1.245 1 98.12 93 ALA A N 1
ATOM 763 C CA . ALA A 1 93 ? 6.406 12.461 -2.084 1 98.12 93 ALA A CA 1
ATOM 764 C C . ALA A 1 93 ? 7.051 13.141 -3.289 1 98.12 93 ALA A C 1
ATOM 766 O O . ALA A 1 93 ? 8.227 12.922 -3.58 1 98.12 93 ALA A O 1
ATOM 767 N N . LYS A 1 94 ? 6.285 14.016 -3.916 1 97.94 94 LYS A N 1
ATOM 768 C CA . LYS A 1 94 ? 6.758 14.742 -5.09 1 97.94 94 LYS A CA 1
ATOM 769 C C . LYS A 1 94 ? 7.957 15.625 -4.742 1 97.94 94 LYS A C 1
ATOM 771 O O . LYS A 1 94 ? 8.945 15.656 -5.48 1 97.94 94 LYS A O 1
ATOM 776 N N . LYS A 1 95 ? 7.902 16.328 -3.672 1 98 95 LYS A N 1
ATOM 777 C CA . LYS A 1 95 ? 8.992 17.219 -3.252 1 98 95 LYS A CA 1
ATOM 778 C C . LYS A 1 95 ? 10.258 16.422 -2.961 1 98 95 LYS A C 1
ATOM 780 O O . LYS A 1 95 ? 11.359 16.844 -3.303 1 98 95 LYS A O 1
ATOM 785 N N . ASN A 1 96 ? 10.094 15.242 -2.365 1 97.94 96 ASN A N 1
ATOM 786 C CA . ASN A 1 96 ? 11.258 14.406 -2.096 1 97.94 96 ASN A CA 1
ATOM 787 C C . ASN A 1 96 ? 11.828 13.805 -3.379 1 97.94 96 ASN A C 1
ATOM 789 O O . ASN A 1 96 ? 13.023 13.547 -3.475 1 97.94 96 ASN A O 1
ATOM 793 N N . MET A 1 97 ? 10.984 13.547 -4.375 1 98.19 97 MET A N 1
ATOM 794 C CA . MET A 1 97 ? 11.477 13.133 -5.684 1 98.19 97 MET A CA 1
ATOM 795 C C . MET A 1 97 ? 12.312 14.234 -6.328 1 98.19 97 MET A C 1
ATOM 797 O O . MET A 1 97 ? 13.367 13.961 -6.906 1 98.19 97 MET A O 1
ATOM 801 N N . GLU A 1 98 ? 11.852 15.477 -6.203 1 97.81 98 GLU A N 1
ATOM 802 C CA . GLU A 1 98 ? 12.578 16.625 -6.746 1 97.81 98 GLU A CA 1
ATOM 803 C C . GLU A 1 98 ? 13.945 16.766 -6.086 1 97.81 98 GLU A C 1
ATOM 805 O O . GLU A 1 98 ? 14.875 17.297 -6.695 1 97.81 98 GLU A O 1
ATOM 810 N N . LEU A 1 99 ? 14.094 16.281 -4.898 1 96.31 99 LEU A N 1
ATOM 811 C CA . LEU A 1 99 ? 15.359 16.328 -4.172 1 96.31 99 LEU A CA 1
ATOM 812 C C . LEU A 1 99 ? 16.172 15.062 -4.434 1 96.31 99 LEU A C 1
ATOM 814 O O . LEU A 1 99 ? 17.188 14.82 -3.768 1 96.31 99 LEU A O 1
ATOM 818 N N . ASN A 1 100 ? 15.648 14.172 -5.266 1 96.06 100 ASN A N 1
ATOM 819 C CA . ASN A 1 100 ? 16.281 12.914 -5.641 1 96.06 100 ASN A CA 1
ATOM 820 C C . ASN A 1 100 ? 16.328 11.938 -4.465 1 96.06 100 ASN A C 1
ATOM 822 O O . ASN A 1 100 ? 17.234 11.102 -4.387 1 96.06 100 ASN A O 1
ATOM 826 N N . ARG A 1 101 ? 15.406 12.133 -3.535 1 96.75 101 ARG A N 1
ATOM 827 C CA . ARG A 1 101 ? 15.32 11.242 -2.383 1 96.75 101 ARG A CA 1
ATOM 828 C C . ARG A 1 101 ? 14.305 10.133 -2.619 1 96.75 101 ARG A C 1
ATOM 830 O O . ARG A 1 101 ? 14.266 9.148 -1.881 1 96.75 101 ARG A O 1
ATOM 837 N N . ILE A 1 102 ? 13.492 10.305 -3.561 1 98.06 102 ILE A N 1
ATOM 838 C CA . ILE A 1 102 ? 12.578 9.305 -4.102 1 98.06 102 ILE A CA 1
ATOM 839 C C . ILE A 1 102 ? 12.789 9.18 -5.609 1 98.06 102 ILE A C 1
ATOM 841 O O . ILE A 1 102 ? 12.781 10.18 -6.328 1 98.06 102 ILE A O 1
ATOM 845 N N . SER A 1 103 ? 13.055 8.008 -6.059 1 97.44 103 SER A N 1
ATOM 846 C CA . SER A 1 103 ? 13.312 7.789 -7.48 1 97.44 103 SER A CA 1
ATOM 847 C C . SER A 1 103 ? 12.016 7.816 -8.281 1 97.44 103 SER A C 1
ATOM 849 O O . SER A 1 103 ? 10.922 7.75 -7.711 1 97.44 103 SER A O 1
ATOM 851 N N . GLU A 1 104 ? 12.133 7.902 -9.609 1 97.44 104 GLU A N 1
ATOM 852 C CA . GLU A 1 104 ? 10.961 7.867 -10.484 1 97.44 104 GLU A CA 1
ATOM 853 C C . GLU A 1 104 ? 10.203 6.551 -10.328 1 97.44 104 GLU A C 1
ATOM 855 O O . GLU A 1 104 ? 8.969 6.539 -10.32 1 97.44 104 GLU A O 1
ATOM 860 N N . LEU A 1 105 ? 10.93 5.492 -10.234 1 97.19 105 LEU A N 1
ATOM 861 C CA . LEU A 1 105 ? 10.312 4.184 -10.062 1 97.19 105 LEU A CA 1
ATOM 862 C C . LEU A 1 105 ? 9.562 4.105 -8.742 1 97.19 105 LEU A C 1
ATOM 864 O O . LEU A 1 105 ? 8.422 3.646 -8.695 1 97.19 105 LEU A O 1
ATOM 868 N N . GLU A 1 106 ? 10.195 4.559 -7.676 1 98.19 106 GLU A N 1
ATOM 869 C CA . GLU A 1 106 ? 9.547 4.617 -6.371 1 98.19 106 GLU A CA 1
ATOM 870 C C . GLU A 1 106 ? 8.281 5.473 -6.422 1 98.19 106 GLU A C 1
ATOM 872 O O . GLU A 1 106 ? 7.246 5.094 -5.867 1 98.19 106 GLU A O 1
ATOM 877 N N . MET A 1 107 ? 8.375 6.598 -7.094 1 98.5 107 MET A N 1
ATOM 878 C CA . MET A 1 107 ? 7.234 7.504 -7.191 1 98.5 107 MET A CA 1
ATOM 879 C C . MET A 1 107 ? 6.074 6.836 -7.926 1 98.5 107 MET A C 1
ATOM 881 O O . MET A 1 107 ? 4.918 6.961 -7.512 1 98.5 107 MET A O 1
ATOM 885 N N . LYS A 1 108 ? 6.398 6.16 -8.93 1 97.88 108 LYS A N 1
ATOM 886 C CA . LYS A 1 108 ? 5.359 5.461 -9.68 1 97.88 108 LYS A CA 1
ATOM 887 C C . LYS A 1 108 ? 4.664 4.414 -8.812 1 97.88 108 LYS A C 1
ATOM 889 O O . LYS A 1 108 ? 3.436 4.324 -8.805 1 97.88 108 LYS A O 1
ATOM 894 N N . ILE A 1 109 ? 5.43 3.633 -8.102 1 97.62 109 ILE A N 1
ATOM 895 C CA . ILE A 1 109 ? 4.879 2.617 -7.211 1 97.62 109 ILE A CA 1
ATOM 896 C C . ILE A 1 109 ? 4.008 3.283 -6.145 1 97.62 109 ILE A C 1
ATOM 898 O O . ILE A 1 109 ? 2.9 2.822 -5.863 1 97.62 109 ILE A O 1
ATOM 902 N N . TYR A 1 110 ? 4.531 4.348 -5.57 1 98.5 110 TYR A N 1
ATOM 903 C CA . TYR A 1 110 ? 3.805 5.109 -4.559 1 98.5 110 TYR A CA 1
ATOM 904 C C . TYR A 1 110 ? 2.467 5.598 -5.105 1 98.5 110 TYR A C 1
ATOM 906 O O . TYR A 1 110 ? 1.425 5.402 -4.473 1 98.5 110 TYR A O 1
ATOM 914 N N . GLU A 1 111 ? 2.486 6.164 -6.281 1 98.12 111 GLU A N 1
ATOM 915 C CA . GLU A 1 111 ? 1.281 6.719 -6.895 1 98.12 111 GLU A CA 1
ATOM 916 C C . GLU A 1 111 ? 0.267 5.625 -7.207 1 98.12 111 GLU A C 1
ATOM 918 O O . GLU A 1 111 ? -0.938 5.816 -7.035 1 98.12 111 GLU A O 1
ATOM 923 N N . ASP A 1 112 ? 0.762 4.543 -7.703 1 97.12 112 ASP A N 1
ATOM 924 C CA . ASP A 1 112 ? -0.135 3.43 -8.008 1 97.12 112 ASP A CA 1
ATOM 925 C C . ASP A 1 112 ? -0.835 2.932 -6.746 1 97.12 112 ASP A C 1
ATOM 927 O O . ASP A 1 112 ? -2.037 2.658 -6.762 1 97.12 112 ASP A O 1
ATOM 931 N N . LEU A 1 113 ? -0.061 2.797 -5.664 1 97.31 113 LEU A N 1
ATOM 932 C CA . LEU A 1 113 ? -0.645 2.393 -4.391 1 97.31 113 LEU A CA 1
ATOM 933 C C . LEU A 1 113 ? -1.663 3.42 -3.908 1 97.31 113 LEU A C 1
ATOM 935 O O . LEU A 1 113 ? -2.779 3.062 -3.525 1 97.31 113 LEU A O 1
ATOM 939 N N . LEU A 1 114 ? -1.264 4.664 -3.957 1 97.12 114 LEU A N 1
ATOM 940 C CA . LEU A 1 114 ? -2.137 5.758 -3.543 1 97.12 114 LEU A CA 1
ATOM 941 C C . LEU A 1 114 ? -3.439 5.742 -4.336 1 97.12 114 LEU A C 1
ATOM 943 O O . LEU A 1 114 ? -4.527 5.777 -3.754 1 97.12 114 LEU A O 1
ATOM 947 N N . ASN A 1 115 ? -3.324 5.668 -5.602 1 96.38 115 ASN A N 1
ATOM 948 C CA . ASN A 1 115 ? -4.496 5.676 -6.469 1 96.38 115 ASN A CA 1
ATOM 949 C C . ASN A 1 115 ? -5.422 4.5 -6.172 1 96.38 115 ASN A C 1
ATOM 951 O O . ASN A 1 115 ? -6.641 4.66 -6.125 1 96.38 115 ASN A O 1
ATOM 955 N N . ASN A 1 116 ? -4.844 3.373 -6.016 1 95 116 ASN A N 1
ATOM 956 C CA . ASN A 1 116 ? -5.633 2.191 -5.688 1 95 116 ASN A CA 1
ATOM 957 C C . ASN A 1 116 ? -6.387 2.367 -4.375 1 95 116 ASN A C 1
ATOM 959 O O . ASN A 1 116 ? -7.582 2.074 -4.297 1 95 116 ASN A O 1
ATOM 963 N N . MET A 1 117 ? -5.746 2.869 -3.373 1 94.5 117 MET A N 1
ATOM 964 C CA . MET A 1 117 ? -6.344 3.082 -2.059 1 94.5 117 MET A CA 1
ATOM 965 C C . MET A 1 117 ? -7.43 4.152 -2.123 1 94.5 117 MET A C 1
ATOM 967 O O . MET A 1 117 ? -8.5 3.992 -1.537 1 94.5 117 MET A O 1
ATOM 971 N N . MET A 1 118 ? -7.145 5.184 -2.906 1 93.94 118 MET A N 1
ATOM 972 C CA . MET A 1 118 ? -8.133 6.254 -3.057 1 93.94 118 MET A CA 1
ATOM 973 C C . MET A 1 118 ? -9.383 5.742 -3.752 1 93.94 118 MET A C 1
ATOM 975 O O . MET A 1 118 ? -10.492 6.203 -3.465 1 93.94 118 MET A O 1
ATOM 979 N N . GLU A 1 119 ? -9.211 4.816 -4.648 1 93.12 119 GLU A N 1
ATOM 980 C CA . GLU A 1 119 ? -10.352 4.211 -5.332 1 93.12 119 GLU A CA 1
ATOM 981 C C . GLU A 1 119 ? -11.258 3.488 -4.348 1 93.12 119 GLU A C 1
ATOM 983 O O . GLU A 1 119 ? -12.477 3.453 -4.531 1 93.12 119 GLU A O 1
ATOM 988 N N . GLU A 1 120 ? -10.703 2.973 -3.326 1 91.12 120 GLU A N 1
ATOM 989 C CA . GLU A 1 120 ? -11.492 2.285 -2.309 1 91.12 120 GLU A CA 1
ATOM 990 C C . GLU A 1 120 ? -12.422 3.252 -1.584 1 91.12 120 GLU A C 1
ATOM 992 O O . GLU A 1 120 ? -13.531 2.879 -1.188 1 91.12 120 GLU A O 1
ATOM 997 N N . LEU A 1 121 ? -11.977 4.441 -1.407 1 91.56 121 LEU A N 1
ATOM 998 C CA . LEU A 1 121 ? -12.781 5.438 -0.712 1 91.56 121 LEU A CA 1
ATOM 999 C C . LEU A 1 121 ? -14.039 5.773 -1.511 1 91.56 121 LEU A C 1
ATOM 1001 O O . LEU A 1 121 ? -15.062 6.141 -0.937 1 91.56 121 LEU A O 1
ATOM 1005 N N . LYS A 1 122 ? -13.93 5.594 -2.787 1 90.81 122 LYS A N 1
ATOM 1006 C CA . LYS A 1 122 ? -15.062 5.906 -3.658 1 90.81 122 LYS A CA 1
ATOM 1007 C C . LYS A 1 122 ? -16.203 4.922 -3.451 1 90.81 122 LYS A C 1
ATOM 1009 O O . LYS A 1 122 ? -17.328 5.168 -3.889 1 90.81 122 LYS A O 1
ATOM 1014 N N . GLU A 1 123 ? -15.938 3.83 -2.828 1 86.94 123 GLU A N 1
ATOM 1015 C CA . GLU A 1 123 ? -16.953 2.816 -2.572 1 86.94 123 GLU A CA 1
ATOM 1016 C C . GLU A 1 123 ? -17.734 3.129 -1.301 1 86.94 123 GLU A C 1
ATOM 1018 O O . GLU A 1 123 ? -18.75 2.488 -1.017 1 86.94 123 GLU A O 1
ATOM 1023 N N . LEU A 1 124 ? -17.312 4.109 -0.561 1 90.44 124 LEU A N 1
ATOM 1024 C CA . LEU A 1 124 ? -17.969 4.5 0.68 1 90.44 124 LEU A CA 1
ATOM 1025 C C . LEU A 1 124 ? -19.125 5.465 0.405 1 90.44 124 LEU A C 1
ATOM 1027 O O . LEU A 1 124 ? -19.125 6.145 -0.624 1 90.44 124 LEU A O 1
ATOM 1031 N N . PRO A 1 125 ? -20.078 5.488 1.324 1 89.69 125 PRO A N 1
ATOM 1032 C CA . PRO A 1 125 ? -21.141 6.473 1.161 1 89.69 125 PRO A CA 1
ATOM 1033 C C . PRO A 1 125 ? -20.625 7.91 1.11 1 89.69 125 PRO A C 1
ATOM 1035 O O . PRO A 1 125 ? -21.062 8.703 0.272 1 89.69 125 PRO A O 1
ATOM 1038 N N . LYS A 1 126 ? -19.766 8.281 2.047 1 91.38 126 LYS A N 1
ATOM 1039 C CA . LYS A 1 126 ? -19.047 9.555 2.006 1 91.38 126 LYS A CA 1
ATOM 1040 C C . LYS A 1 126 ? -17.656 9.375 1.391 1 91.38 126 LYS A C 1
ATOM 1042 O O . LYS A 1 126 ? -16.812 8.656 1.934 1 91.38 126 LYS A O 1
ATOM 1047 N N . LYS A 1 127 ? -17.453 10.031 0.366 1 90.75 127 LYS A N 1
ATOM 1048 C CA . LYS A 1 127 ? -16.281 9.719 -0.459 1 90.75 127 LYS A CA 1
ATOM 1049 C C . LYS A 1 127 ? -15.156 10.719 -0.229 1 90.75 127 LYS A C 1
ATOM 1051 O O . LYS A 1 127 ? -14.023 10.492 -0.65 1 90.75 127 LYS A O 1
ATOM 1056 N N . ALA A 1 128 ? -15.539 11.883 0.362 1 93.75 128 ALA A N 1
ATOM 1057 C CA . ALA A 1 128 ? -14.562 12.945 0.569 1 93.75 128 ALA A CA 1
ATOM 1058 C C . ALA A 1 128 ? -14.914 13.789 1.792 1 93.75 128 ALA A C 1
ATOM 1060 O O . ALA A 1 128 ? -16.062 13.781 2.248 1 93.75 128 ALA A O 1
ATOM 1061 N N . PRO A 1 129 ? -13.891 14.477 2.326 1 95.94 129 PRO A N 1
ATOM 1062 C CA . PRO A 1 129 ? -14.219 15.383 3.428 1 95.94 129 PRO A CA 1
ATOM 1063 C C . PRO A 1 129 ? -15.125 16.531 2.994 1 95.94 129 PRO A C 1
ATOM 1065 O O . PRO A 1 129 ? -15.195 16.859 1.804 1 95.94 129 PRO A O 1
ATOM 1068 N N . ASP A 1 130 ? -15.812 17.078 3.994 1 96.56 130 ASP A N 1
ATOM 1069 C CA . ASP A 1 130 ? -16.656 18.234 3.699 1 96.56 130 ASP A CA 1
ATOM 1070 C C . ASP A 1 130 ? -15.812 19.469 3.385 1 96.56 130 ASP A C 1
ATOM 1072 O O . ASP A 1 130 ? -16.109 20.219 2.449 1 96.56 130 ASP A O 1
ATOM 1076 N N . ILE A 1 131 ? -14.797 19.672 4.16 1 97.38 131 ILE A N 1
ATOM 1077 C CA . ILE A 1 131 ? -13.914 20.812 3.91 1 97.38 131 ILE A CA 1
ATOM 1078 C C . ILE A 1 131 ? -12.5 20.469 4.371 1 97.38 131 ILE A C 1
ATOM 1080 O O . ILE A 1 131 ? -12.305 19.594 5.227 1 97.38 131 ILE A O 1
ATOM 1084 N N . MET A 1 132 ? -11.539 21.172 3.775 1 98 132 MET A N 1
ATOM 1085 C CA . MET A 1 132 ? -10.18 21.25 4.301 1 98 132 MET A CA 1
ATOM 1086 C C . MET A 1 132 ? -9.93 22.594 4.961 1 98 132 MET A C 1
ATOM 1088 O O . MET A 1 132 ? -10.195 23.641 4.367 1 98 132 MET A O 1
ATOM 1092 N N . ILE A 1 133 ? -9.508 22.516 6.148 1 98.25 133 ILE A N 1
ATOM 1093 C CA . ILE A 1 133 ? -9.008 23.703 6.809 1 98.25 133 ILE A CA 1
ATOM 1094 C C . ILE A 1 133 ? -7.5 23.828 6.578 1 98.25 133 ILE A C 1
ATOM 1096 O O . ILE A 1 133 ? -6.715 23.078 7.168 1 98.25 133 ILE A O 1
ATOM 1100 N N . TYR A 1 134 ? -7.141 24.781 5.758 1 98.31 134 TYR A N 1
ATOM 1101 C CA . TYR A 1 134 ? -5.738 24.984 5.414 1 98.31 134 TYR A CA 1
ATOM 1102 C C . TYR A 1 134 ? -5.113 26.078 6.277 1 98.31 134 TYR A C 1
ATOM 1104 O O . TYR A 1 134 ? -5.473 27.25 6.164 1 98.31 134 TYR A O 1
ATOM 1112 N N . LEU A 1 135 ? -4.227 25.656 7.117 1 98.06 135 LEU A N 1
ATOM 1113 C CA . LEU A 1 135 ? -3.492 26.594 7.953 1 98.06 135 LEU A CA 1
ATOM 1114 C C . LEU A 1 135 ? -2.293 27.156 7.203 1 98.06 135 LEU A C 1
ATOM 1116 O O . LEU A 1 135 ? -1.303 26.453 6.98 1 98.06 135 LEU A O 1
ATOM 1120 N N . LYS A 1 136 ? -2.43 28.391 6.887 1 97.56 136 LYS A N 1
ATOM 1121 C CA . LYS A 1 136 ? -1.39 29.094 6.145 1 97.56 136 LYS A CA 1
ATOM 1122 C C . LYS A 1 136 ? -0.596 30.031 7.055 1 97.56 136 LYS A C 1
ATOM 1124 O O . LYS A 1 136 ? -1.153 30.625 7.977 1 97.56 136 LYS A O 1
ATOM 1129 N N . GLY A 1 137 ? 0.665 30.109 6.824 1 97.12 137 GLY A N 1
ATOM 1130 C CA . GLY A 1 137 ? 1.521 31.016 7.574 1 97.12 137 GLY A CA 1
ATOM 1131 C C . GLY A 1 137 ? 2.824 31.328 6.863 1 97.12 137 GLY A C 1
ATOM 1132 O O . GLY A 1 137 ? 3.223 30.609 5.941 1 97.12 137 GLY A O 1
ATOM 1133 N N . SER A 1 138 ? 3.428 32.469 7.316 1 97.88 138 SER A N 1
ATOM 1134 C CA . SER A 1 138 ? 4.742 32.812 6.785 1 97.88 138 SER A CA 1
ATOM 1135 C C . SER A 1 138 ? 5.785 31.766 7.172 1 97.88 138 SER A C 1
ATOM 1137 O O . SER A 1 138 ? 5.582 31 8.109 1 97.88 138 SER A O 1
ATOM 1139 N N . PHE A 1 139 ? 6.887 31.75 6.34 1 97.75 139 PHE A N 1
ATOM 1140 C CA . PHE A 1 139 ? 7.949 30.797 6.668 1 97.75 139 PHE A CA 1
ATOM 1141 C C . PHE A 1 139 ? 8.531 31.109 8.039 1 97.75 139 PHE A C 1
ATOM 1143 O O . PHE A 1 139 ? 8.906 30.188 8.781 1 97.75 139 PHE A O 1
ATOM 1150 N N . GLN A 1 140 ? 8.586 32.375 8.391 1 97.25 140 GLN A N 1
ATOM 1151 C CA . GLN A 1 140 ? 9.055 32.75 9.719 1 97.25 140 GLN A CA 1
ATOM 1152 C C . GLN A 1 140 ? 8.172 32.156 10.812 1 97.25 140 GLN A C 1
ATOM 1154 O O . GLN A 1 140 ? 8.664 31.641 11.812 1 97.25 140 GLN A O 1
ATOM 1159 N N . THR A 1 141 ? 6.906 32.219 10.648 1 96.88 141 THR A N 1
ATOM 1160 C CA . THR A 1 141 ? 5.969 31.641 11.602 1 96.88 141 THR A CA 1
ATOM 1161 C C . THR A 1 141 ? 6.18 30.125 11.719 1 96.88 141 THR A C 1
ATOM 1163 O O . THR A 1 141 ? 6.184 29.578 12.82 1 96.88 141 THR A O 1
ATOM 1166 N N . VAL A 1 142 ? 6.395 29.453 10.562 1 96.56 142 VAL A N 1
ATOM 1167 C CA . VAL A 1 142 ? 6.645 28.016 10.531 1 96.56 142 VAL A CA 1
ATOM 1168 C C . VAL A 1 142 ? 7.867 27.688 11.383 1 96.56 142 VAL A C 1
ATOM 1170 O O . VAL A 1 142 ? 7.801 26.828 12.273 1 96.56 142 VAL A O 1
ATOM 1173 N N . LEU A 1 143 ? 8.93 28.438 11.172 1 96.44 143 LEU A N 1
ATOM 1174 C CA . LEU A 1 143 ? 10.18 28.172 11.875 1 96.44 143 LEU A CA 1
ATOM 1175 C C . LEU A 1 143 ? 10.016 28.406 13.375 1 96.44 143 LEU A C 1
ATOM 1177 O O . LEU A 1 143 ? 10.484 27.609 14.188 1 96.44 143 LEU A O 1
ATOM 1181 N N . ASN A 1 144 ? 9.359 29.453 13.711 1 95.81 144 ASN A N 1
ATOM 1182 C CA . ASN A 1 144 ? 9.148 29.797 15.117 1 95.81 144 ASN A CA 1
ATOM 1183 C C . ASN A 1 144 ? 8.344 28.719 15.836 1 95.81 144 ASN A C 1
ATOM 1185 O O . ASN A 1 144 ? 8.664 28.328 16.953 1 95.81 144 ASN A O 1
ATOM 1189 N N . ARG A 1 145 ? 7.402 28.234 15.195 1 94.69 145 ARG A N 1
ATOM 1190 C CA . ARG A 1 145 ? 6.523 27.25 15.805 1 94.69 145 ARG A CA 1
ATOM 1191 C C . ARG A 1 145 ? 7.219 25.891 15.938 1 94.69 145 ARG A C 1
ATOM 1193 O O . ARG A 1 145 ? 7.004 25.172 16.906 1 94.69 145 ARG A O 1
ATOM 1200 N N . ILE A 1 146 ? 8 25.516 14.891 1 94.75 146 ILE A N 1
ATOM 1201 C CA . ILE A 1 146 ? 8.789 24.297 14.984 1 94.75 146 ILE A CA 1
ATOM 1202 C C . ILE A 1 146 ? 9.719 24.359 16.188 1 94.75 146 ILE A C 1
ATOM 1204 O O . ILE A 1 146 ? 9.828 23.406 16.953 1 94.75 146 ILE A O 1
ATOM 1208 N N . LYS A 1 147 ? 10.336 25.5 16.359 1 94.69 147 LYS A N 1
ATOM 1209 C CA . LYS A 1 147 ? 11.234 25.719 17.484 1 94.69 147 LYS A CA 1
ATOM 1210 C C . LYS A 1 147 ? 10.484 25.641 18.812 1 94.69 147 LYS A C 1
ATOM 1212 O O . LYS A 1 147 ? 10.953 25 19.766 1 94.69 147 LYS A O 1
ATOM 1217 N N . LEU A 1 148 ? 9.352 26.219 18.859 1 92.5 148 LEU A N 1
ATOM 1218 C CA . LEU A 1 148 ? 8.539 26.234 20.078 1 92.5 148 LEU A CA 1
ATOM 1219 C C . LEU A 1 148 ? 8.078 24.828 20.438 1 92.5 148 LEU A C 1
ATOM 1221 O O . LEU A 1 148 ? 8.078 24.453 21.609 1 92.5 148 LEU A O 1
ATOM 1225 N N . ARG A 1 149 ? 7.629 24.078 19.453 1 89.62 149 ARG A N 1
ATOM 1226 C CA . ARG A 1 149 ? 7.207 22.703 19.688 1 89.62 149 ARG A CA 1
ATOM 1227 C C . ARG A 1 149 ? 8.352 21.859 20.219 1 89.62 149 ARG A C 1
ATOM 1229 O O . ARG A 1 149 ? 8.156 21.016 21.109 1 89.62 149 ARG A O 1
ATOM 1236 N N . GLY A 1 150 ? 9.531 21.938 19.672 1 89.5 150 GLY A N 1
ATOM 1237 C CA . GLY A 1 150 ? 10.766 21.469 20.297 1 89.5 150 GLY A CA 1
ATOM 1238 C C . GLY A 1 150 ? 11.016 19.984 20.078 1 89.5 150 GLY A C 1
ATOM 1239 O O . GLY A 1 150 ? 11.648 19.328 20.906 1 89.5 150 GLY A O 1
ATOM 1240 N N . ARG A 1 151 ? 10.555 19.375 19.031 1 89.69 151 ARG A N 1
ATOM 1241 C CA . ARG A 1 151 ? 10.938 18 18.734 1 89.69 151 ARG A CA 1
ATOM 1242 C C . ARG A 1 151 ? 12.406 17.922 18.328 1 89.69 151 ARG A C 1
ATOM 1244 O O . ARG A 1 151 ? 12.82 18.531 17.328 1 89.69 151 ARG A O 1
ATOM 1251 N N . GLU A 1 152 ? 13.086 17.172 18.953 1 90.69 152 GLU A N 1
ATOM 1252 C CA . GLU A 1 152 ? 14.547 17.156 18.844 1 90.69 152 GLU A CA 1
ATOM 1253 C C . GLU A 1 152 ? 14.992 16.922 17.406 1 90.69 152 GLU A C 1
ATOM 1255 O O . GLU A 1 152 ? 15.844 17.641 16.891 1 90.69 152 GLU A O 1
ATOM 1260 N N . PHE A 1 153 ? 14.414 16 16.719 1 91.88 153 PHE A N 1
ATOM 1261 C CA . PHE A 1 153 ? 14.891 15.641 15.383 1 91.88 153 PHE A CA 1
ATOM 1262 C C . PHE A 1 153 ? 14.5 16.688 14.359 1 91.88 153 PHE A C 1
ATOM 1264 O O . PHE A 1 153 ? 15 16.688 13.234 1 91.88 153 PHE A O 1
ATOM 1271 N N . GLU A 1 154 ? 13.703 17.719 14.766 1 93.25 154 GLU A N 1
ATOM 1272 C CA . GLU A 1 154 ? 13.258 18.75 13.82 1 93.25 154 GLU A CA 1
ATOM 1273 C C . GLU A 1 154 ? 14.086 20.016 13.969 1 93.25 154 GLU A C 1
ATOM 1275 O O . GLU A 1 154 ? 13.938 20.953 13.172 1 93.25 154 GLU A O 1
ATOM 1280 N N . LEU A 1 155 ? 14.945 20.062 14.891 1 93.25 155 LEU A N 1
ATOM 1281 C CA . LEU A 1 155 ? 15.547 21.328 15.289 1 93.25 155 LEU A CA 1
ATOM 1282 C C . LEU A 1 155 ? 16.922 21.516 14.641 1 93.25 155 LEU A C 1
ATOM 1284 O O . LEU A 1 155 ? 17.547 22.562 14.805 1 93.25 155 LEU A O 1
ATOM 1288 N N . ASN A 1 156 ? 17.297 20.641 13.836 1 90.38 156 ASN A N 1
ATOM 1289 C CA . ASN A 1 156 ? 18.562 20.781 13.133 1 90.38 156 ASN A CA 1
ATOM 1290 C C . ASN A 1 156 ? 18.547 21.938 12.141 1 90.38 156 ASN A C 1
ATOM 1292 O O . ASN A 1 156 ? 17.641 22.031 11.305 1 90.38 156 ASN A O 1
ATOM 1296 N N . GLU A 1 157 ? 19.469 22.812 12.188 1 89.38 157 GLU A N 1
ATOM 1297 C CA . GLU A 1 157 ? 19.547 24 11.352 1 89.38 157 GLU A CA 1
ATOM 1298 C C . GLU A 1 157 ? 19.609 23.641 9.867 1 89.38 157 GLU A C 1
ATOM 1300 O O . GLU A 1 157 ? 19.125 24.391 9.016 1 89.38 157 GLU A O 1
ATOM 1305 N N . ASP A 1 158 ? 20.156 22.5 9.602 1 90.56 158 ASP A N 1
ATOM 1306 C CA . ASP A 1 158 ? 20.297 22.031 8.227 1 90.56 158 ASP A CA 1
ATOM 1307 C C . ASP A 1 158 ? 18.922 21.734 7.613 1 90.56 158 ASP A C 1
ATOM 1309 O O . ASP A 1 158 ? 18.797 21.641 6.391 1 90.56 158 ASP A O 1
ATOM 1313 N N . LEU A 1 159 ? 17.922 21.719 8.438 1 94.56 159 LEU A N 1
ATOM 1314 C CA . LEU A 1 159 ? 16.578 21.391 7.969 1 94.56 159 LEU A CA 1
ATOM 1315 C C . LEU A 1 159 ? 15.867 22.641 7.461 1 94.56 159 LEU A C 1
ATOM 1317 O O . LEU A 1 159 ? 14.844 22.547 6.789 1 94.56 159 LEU A O 1
ATOM 1321 N N . LYS A 1 160 ? 16.375 23.797 7.762 1 95.31 160 LYS A N 1
ATOM 1322 C CA . LYS A 1 160 ? 15.734 25.047 7.375 1 95.31 160 LYS A CA 1
ATOM 1323 C C . LYS A 1 160 ? 15.508 25.094 5.863 1 95.31 160 LYS A C 1
ATOM 1325 O O . LYS A 1 160 ? 14.43 25.484 5.406 1 95.31 160 LYS A O 1
ATOM 1330 N N . GLU A 1 161 ? 16.531 24.766 5.09 1 95.75 161 GLU A N 1
ATOM 1331 C CA . GLU A 1 161 ? 16.406 24.781 3.637 1 95.75 161 GLU A CA 1
ATOM 1332 C C . GLU A 1 161 ? 15.336 23.812 3.158 1 95.75 161 GLU A C 1
ATOM 1334 O O . GLU A 1 161 ? 14.578 24.109 2.232 1 95.75 161 GLU A O 1
ATOM 1339 N N . TYR A 1 162 ? 15.289 22.719 3.76 1 95.62 162 TYR A N 1
ATOM 1340 C CA . TYR A 1 162 ? 14.273 21.719 3.42 1 95.62 162 TYR A CA 1
ATOM 1341 C C . TYR A 1 162 ? 12.875 22.25 3.719 1 95.62 162 TYR A C 1
ATOM 1343 O O . TYR A 1 162 ? 11.969 22.125 2.893 1 95.62 162 TYR A O 1
ATOM 1351 N N . TYR A 1 163 ? 12.742 22.844 4.891 1 97.06 163 TYR A N 1
ATOM 1352 C CA . TYR A 1 163 ? 11.445 23.406 5.27 1 97.06 163 TYR A CA 1
ATOM 1353 C C . TYR A 1 163 ? 11.016 24.5 4.301 1 97.06 163 TYR A C 1
ATOM 1355 O O . TYR A 1 163 ? 9.844 24.578 3.92 1 97.06 163 TYR A O 1
ATOM 1363 N N . GLU A 1 164 ? 11.953 25.266 3.967 1 97.81 164 GLU A N 1
ATOM 1364 C CA . GLU A 1 164 ? 11.641 26.328 3.012 1 97.81 164 GLU A CA 1
ATOM 1365 C C . GLU A 1 164 ? 11.242 25.75 1.657 1 97.81 164 GLU A C 1
ATOM 1367 O O . GLU A 1 164 ? 10.312 26.25 1.013 1 97.81 164 GLU A O 1
ATOM 1372 N N . PHE A 1 165 ? 11.945 24.75 1.295 1 97.56 165 PHE A N 1
ATOM 1373 C CA . PHE A 1 165 ? 11.672 24.062 0.041 1 97.56 165 PHE A CA 1
ATOM 1374 C C . PHE A 1 165 ? 10.25 23.516 0.02 1 97.56 165 PHE A C 1
ATOM 1376 O O . PHE A 1 165 ? 9.555 23.609 -0.995 1 97.56 165 PHE A O 1
ATOM 1383 N N . LEU A 1 166 ? 9.781 23 1.081 1 97.25 166 LEU A N 1
ATOM 1384 C CA . LEU A 1 166 ? 8.422 22.5 1.207 1 97.25 166 LEU A CA 1
ATOM 1385 C C . LEU A 1 166 ? 7.418 23.641 1.222 1 97.25 166 LEU A C 1
ATOM 1387 O O . LEU A 1 166 ? 6.414 23.609 0.51 1 97.25 166 LEU A O 1
ATOM 1391 N N . TRP A 1 167 ? 7.742 24.609 1.989 1 97.75 167 TRP A N 1
ATOM 1392 C CA . TRP A 1 167 ? 6.844 25.719 2.279 1 97.75 167 TRP A CA 1
ATOM 1393 C C . TRP A 1 167 ? 6.543 26.516 1.017 1 97.75 167 TRP A C 1
ATOM 1395 O O . TRP A 1 167 ? 5.395 26.891 0.768 1 97.75 167 TRP A O 1
ATOM 1405 N N . LYS A 1 168 ? 7.5 26.766 0.207 1 97.69 168 LYS A N 1
ATOM 1406 C CA . LYS A 1 168 ? 7.422 27.75 -0.871 1 97.69 168 LYS A CA 1
ATOM 1407 C C . LYS A 1 168 ? 6.352 27.359 -1.89 1 97.69 168 LYS A C 1
ATOM 1409 O O . LYS A 1 168 ? 5.746 28.219 -2.523 1 97.69 168 LYS A O 1
ATOM 1414 N N . ASP A 1 169 ? 6.086 26.062 -2.07 1 97.12 169 ASP A N 1
ATOM 1415 C CA . ASP A 1 169 ? 5.148 25.625 -3.102 1 97.12 169 ASP A CA 1
ATOM 1416 C C . ASP A 1 169 ? 3.875 25.062 -2.479 1 97.12 169 ASP A C 1
ATOM 1418 O O . ASP A 1 169 ? 2.971 24.625 -3.193 1 97.12 169 ASP A O 1
ATOM 1422 N N . TYR A 1 170 ? 3.789 25.094 -1.198 1 97.19 170 TYR A N 1
ATOM 1423 C CA . TYR A 1 170 ? 2.678 24.438 -0.513 1 97.19 170 TYR A CA 1
ATOM 1424 C C . TYR A 1 170 ? 1.358 25.141 -0.835 1 97.19 170 TYR A C 1
ATOM 1426 O O . TYR A 1 170 ? 0.368 24.484 -1.163 1 97.19 170 TYR A O 1
ATOM 1434 N N . ASP A 1 171 ? 1.372 26.438 -0.782 1 96.88 171 ASP A N 1
ATOM 1435 C CA . ASP A 1 171 ? 0.17 27.188 -1.104 1 96.88 171 ASP A CA 1
ATOM 1436 C C . ASP A 1 171 ? -0.323 26.875 -2.514 1 96.88 171 ASP A C 1
ATOM 1438 O O . ASP A 1 171 ? -1.519 26.656 -2.725 1 96.88 171 ASP A O 1
ATOM 1442 N N . ASP A 1 172 ? 0.617 26.891 -3.375 1 97.12 172 ASP A N 1
ATOM 1443 C CA . ASP A 1 172 ? 0.27 26.625 -4.766 1 97.12 172 ASP A CA 1
ATOM 1444 C C . ASP A 1 172 ? -0.373 25.25 -4.914 1 97.12 172 ASP A C 1
ATOM 1446 O O . ASP A 1 172 ? -1.363 25.094 -5.629 1 97.12 172 ASP A O 1
ATOM 1450 N N . TRP A 1 173 ? 0.201 24.297 -4.246 1 96.75 173 TRP A N 1
ATOM 1451 C CA . TRP A 1 173 ? -0.343 22.953 -4.324 1 96.75 173 TRP A CA 1
ATOM 1452 C C . TRP A 1 173 ? -1.77 22.906 -3.787 1 96.75 173 TRP A C 1
ATOM 1454 O O . TRP A 1 173 ? -2.66 22.328 -4.422 1 96.75 173 TRP A O 1
ATOM 1464 N N . VAL A 1 174 ? -2.02 23.516 -2.621 1 97.12 174 VAL A N 1
ATOM 1465 C CA . VAL A 1 174 ? -3.346 23.484 -2.014 1 97.12 174 VAL A CA 1
ATOM 1466 C C . VAL A 1 174 ? -4.352 24.172 -2.936 1 97.12 174 VAL A C 1
ATOM 1468 O O . VAL A 1 174 ? -5.449 23.656 -3.154 1 97.12 174 VAL A O 1
ATOM 1471 N N . MET A 1 175 ? -3.961 25.25 -3.527 1 96.12 175 MET A N 1
ATOM 1472 C CA . MET A 1 175 ? -4.902 26.094 -4.25 1 96.12 175 MET A CA 1
ATOM 1473 C C . MET A 1 175 ? -5.156 25.562 -5.656 1 96.12 175 MET A C 1
ATOM 1475 O O . MET A 1 175 ? -6.246 25.734 -6.199 1 96.12 175 MET A O 1
ATOM 1479 N N . ASN A 1 176 ? -4.223 24.828 -6.188 1 96.38 176 ASN A N 1
ATOM 1480 C CA . ASN A 1 176 ? -4.34 24.516 -7.609 1 96.38 176 ASN A CA 1
ATOM 1481 C C . ASN A 1 176 ? -4.371 23.016 -7.855 1 96.38 176 ASN A C 1
ATOM 1483 O O . ASN A 1 176 ? -4.73 22.562 -8.945 1 96.38 176 ASN A O 1
ATOM 1487 N N . TYR A 1 177 ? -3.996 22.281 -6.867 1 95.06 177 TYR A N 1
ATOM 1488 C CA . TYR A 1 177 ? -3.908 20.844 -7.117 1 95.06 177 TYR A CA 1
ATOM 1489 C C . TYR A 1 177 ? -4.852 20.078 -6.203 1 95.06 177 TYR A C 1
ATOM 1491 O O . TYR A 1 177 ? -5.48 19.109 -6.629 1 95.06 177 TYR A O 1
ATOM 1499 N N . TYR A 1 178 ? -4.941 20.5 -4.988 1 96.5 178 TYR A N 1
ATOM 1500 C CA . TYR A 1 178 ? -5.918 19.859 -4.105 1 96.5 178 TYR A CA 1
ATOM 1501 C C . TYR A 1 178 ? -7.332 20.031 -4.648 1 96.5 178 TYR A C 1
ATOM 1503 O O . TYR A 1 178 ? -7.73 21.125 -5.035 1 96.5 178 TYR A O 1
ATOM 1511 N N . ASN A 1 179 ? -8.164 18.875 -4.633 1 95.5 179 ASN A N 1
ATOM 1512 C CA . ASN A 1 179 ? -9.5 18.984 -5.215 1 95.5 179 ASN A CA 1
ATOM 1513 C C . ASN A 1 179 ? -10.484 18.047 -4.512 1 95.5 179 ASN A C 1
ATOM 1515 O O . ASN A 1 179 ? -11.547 17.75 -5.055 1 95.5 179 ASN A O 1
ATOM 1519 N N . ALA A 1 180 ? -10.141 17.594 -3.301 1 94.69 180 ALA A N 1
ATOM 1520 C CA . ALA A 1 180 ? -11 16.641 -2.613 1 94.69 180 ALA A CA 1
ATOM 1521 C C . ALA A 1 180 ? -12.172 17.328 -1.937 1 94.69 180 ALA A C 1
ATOM 1523 O O . ALA A 1 180 ? -13.219 16.719 -1.696 1 94.69 180 ALA A O 1
ATOM 1524 N N . SER A 1 181 ? -12.055 18.594 -1.632 1 96.38 181 SER A N 1
ATOM 1525 C CA . SER A 1 181 ? -13.094 19.359 -0.964 1 96.38 181 SER A CA 1
ATOM 1526 C C . SER A 1 181 ? -12.82 20.859 -1.052 1 96.38 181 SER A C 1
ATOM 1528 O O . SER A 1 181 ? -11.758 21.281 -1.516 1 96.38 181 SER A O 1
ATOM 1530 N N . GLU A 1 182 ? -13.805 21.594 -0.63 1 97.12 182 GLU A N 1
ATOM 1531 C CA . GLU A 1 182 ? -13.57 23.031 -0.524 1 97.12 182 GLU A CA 1
ATOM 1532 C C . GLU A 1 182 ? -12.539 23.344 0.559 1 97.12 182 GLU A C 1
ATOM 1534 O O . GLU A 1 182 ? -12.391 22.578 1.517 1 97.12 182 GLU A O 1
ATOM 1539 N N . VAL A 1 183 ? -11.875 24.516 0.332 1 98.12 183 VAL A N 1
ATOM 1540 C CA . VAL A 1 183 ? -10.773 24.859 1.229 1 98.12 183 VAL A CA 1
ATOM 1541 C C . VAL A 1 183 ? -11.125 26.141 1.988 1 98.12 183 VAL A C 1
ATOM 1543 O O . VAL A 1 183 ? -11.594 27.109 1.396 1 98.12 183 VAL A O 1
ATOM 1546 N N . LEU A 1 184 ? -11.055 26.062 3.285 1 98.5 184 LEU A N 1
ATOM 1547 C CA . LEU A 1 184 ? -11.062 27.25 4.137 1 98.5 184 LEU A CA 1
ATOM 1548 C C . LEU A 1 184 ? -9.648 27.609 4.578 1 98.5 184 LEU A C 1
ATOM 1550 O O . LEU A 1 184 ? -8.992 26.828 5.273 1 98.5 184 LEU A O 1
ATOM 1554 N N . ILE A 1 185 ? -9.203 28.812 4.211 1 98.25 185 ILE A N 1
ATOM 1555 C CA . ILE A 1 185 ? -7.848 29.234 4.543 1 98.25 185 ILE A CA 1
ATOM 1556 C C . ILE A 1 185 ? -7.852 30 5.855 1 98.25 185 ILE A C 1
ATOM 1558 O O . ILE A 1 185 ? -8.617 30.953 6.02 1 98.25 185 ILE A O 1
ATOM 1562 N N . ILE A 1 186 ? -7.082 29.562 6.762 1 98.38 186 ILE A N 1
ATOM 1563 C CA . ILE A 1 186 ? -6.891 30.266 8.031 1 98.38 186 ILE A CA 1
ATOM 1564 C C . ILE A 1 186 ? -5.48 30.844 8.102 1 98.38 186 ILE A C 1
ATOM 1566 O O . ILE A 1 186 ? -4.496 30.109 7.934 1 98.38 186 ILE A O 1
ATOM 1570 N N . ASP A 1 187 ? -5.352 32.094 8.344 1 97.88 187 ASP A N 1
ATOM 1571 C CA . ASP A 1 187 ? -4.066 32.781 8.43 1 97.88 187 ASP A CA 1
ATOM 1572 C C . ASP A 1 187 ? -3.473 32.656 9.836 1 97.88 187 ASP A C 1
ATOM 1574 O O . ASP A 1 187 ? -3.863 33.406 10.742 1 97.88 187 ASP A O 1
ATOM 1578 N N . MET A 1 188 ? -2.443 31.922 9.938 1 97 188 MET A N 1
ATOM 1579 C CA . MET A 1 188 ? -1.87 31.625 11.242 1 97 188 MET A CA 1
ATOM 1580 C C . MET A 1 188 ? -0.866 32.688 11.656 1 97 188 MET A C 1
ATOM 1582 O O . MET A 1 188 ? -0.375 32.688 12.789 1 97 188 MET A O 1
ATOM 1586 N N . ASP A 1 189 ? -0.545 33.594 10.766 1 97.38 189 ASP A N 1
ATOM 1587 C CA . ASP A 1 189 ? 0.228 34.75 11.156 1 97.38 189 ASP A CA 1
ATOM 1588 C C . ASP A 1 189 ? -0.616 35.719 12 1 97.38 189 ASP A C 1
ATOM 1590 O O . ASP A 1 189 ? -0.08 36.5 12.797 1 97.38 189 ASP A O 1
ATOM 1594 N N . LYS A 1 190 ? -1.94 35.594 11.836 1 96.5 190 LYS A N 1
ATOM 1595 C CA . LYS A 1 190 ? -2.838 36.562 12.453 1 96.5 190 LYS A CA 1
ATOM 1596 C C . LYS A 1 190 ? -3.664 35.906 13.57 1 96.5 190 LYS A C 1
ATOM 1598 O O . LYS A 1 190 ? -4.363 36.625 14.312 1 96.5 190 LYS A O 1
ATOM 1603 N N . MET A 1 191 ? -3.619 34.625 13.602 1 95.38 191 MET A N 1
ATOM 1604 C CA . MET A 1 191 ? -4.461 33.906 14.562 1 95.38 191 MET A CA 1
ATOM 1605 C C . MET A 1 191 ? -3.617 33.031 15.492 1 95.38 191 MET A C 1
ATOM 1607 O O . MET A 1 191 ? -2.73 32.312 15.039 1 95.38 191 MET A O 1
ATOM 1611 N N . ASP A 1 192 ? -3.885 33.219 16.781 1 95.19 192 ASP A N 1
ATOM 1612 C CA . ASP A 1 192 ? -3.305 32.344 17.797 1 95.19 192 ASP A CA 1
ATOM 1613 C C . ASP A 1 192 ? -4.395 31.609 18.578 1 95.19 192 ASP A C 1
ATOM 1615 O O . ASP A 1 192 ? -4.785 32.031 19.656 1 95.19 192 ASP A O 1
ATOM 1619 N N . VAL A 1 193 ? -4.742 30.469 18.031 1 94.62 193 VAL A N 1
ATOM 1620 C CA . VAL A 1 193 ? -5.926 29.766 18.516 1 94.62 193 VAL A CA 1
ATOM 1621 C C . VAL A 1 193 ? -5.594 29.047 19.828 1 94.62 193 VAL A C 1
ATOM 1623 O O . VAL A 1 193 ? -6.492 28.609 20.547 1 94.62 193 VAL A O 1
ATOM 1626 N N . VAL A 1 194 ? -4.336 28.938 20.156 1 91.31 194 VAL A N 1
ATOM 1627 C CA . VAL A 1 194 ? -3.918 28.219 21.359 1 91.31 194 VAL A CA 1
ATOM 1628 C C . VAL A 1 194 ? -3.934 29.156 22.562 1 91.31 194 VAL A C 1
ATOM 1630 O O . VAL A 1 194 ? -4.402 28.797 23.641 1 91.31 194 VAL A O 1
ATOM 1633 N N . ASN A 1 195 ? -3.523 30.391 22.328 1 93.25 195 ASN A N 1
ATOM 1634 C CA . ASN A 1 195 ? -3.324 31.281 23.469 1 93.25 195 ASN A CA 1
ATOM 1635 C C . ASN A 1 195 ? -4.355 32.406 23.484 1 93.25 195 ASN A C 1
ATOM 1637 O O . ASN A 1 195 ? -4.391 33.219 24.422 1 93.25 195 ASN A O 1
ATOM 1641 N N . ASN A 1 196 ? -5.137 32.531 22.5 1 96.62 196 ASN A N 1
ATOM 1642 C CA . ASN A 1 196 ? -6.133 33.594 22.406 1 96.62 196 ASN A CA 1
ATOM 1643 C C . ASN A 1 196 ? -7.535 33.031 22.188 1 96.62 196 ASN A C 1
ATOM 1645 O O . ASN A 1 196 ? -7.867 32.562 21.094 1 96.62 196 ASN A O 1
ATOM 1649 N N . ASP A 1 197 ? -8.414 33.188 23.203 1 96.81 197 ASP A N 1
ATOM 1650 C CA . ASP A 1 197 ? -9.766 32.625 23.188 1 96.81 197 ASP A CA 1
ATOM 1651 C C . ASP A 1 197 ? -10.609 33.281 22.078 1 96.81 197 ASP A C 1
ATOM 1653 O O . ASP A 1 197 ? -11.461 32.594 21.484 1 96.81 197 ASP A O 1
ATOM 1657 N N . GLU A 1 198 ? -10.391 34.531 21.875 1 97.81 198 GLU A N 1
ATOM 1658 C CA . GLU A 1 198 ? -11.141 35.188 20.812 1 97.81 198 GLU A CA 1
ATOM 1659 C C . GLU A 1 198 ? -10.797 34.625 19.438 1 97.81 198 GLU A C 1
ATOM 1661 O O . GLU A 1 198 ? -11.664 34.5 18.578 1 97.81 198 GLU A O 1
ATOM 1666 N N . ASP A 1 199 ? -9.531 34.312 19.234 1 97.94 199 ASP A N 1
ATOM 1667 C CA . ASP A 1 199 ? -9.109 33.656 18 1 97.94 199 ASP A CA 1
ATOM 1668 C C . ASP A 1 199 ? -9.727 32.281 17.844 1 97.94 199 ASP A C 1
ATOM 1670 O O . ASP A 1 199 ? -10.133 31.891 16.75 1 97.94 199 ASP A O 1
ATOM 1674 N N . LYS A 1 200 ? -9.789 31.594 18.969 1 97.62 200 LYS A N 1
ATOM 1675 C CA . LYS A 1 200 ? -10.43 30.281 18.969 1 97.62 200 LYS A CA 1
ATOM 1676 C C . LYS A 1 200 ? -11.891 30.375 18.516 1 97.62 200 LYS A C 1
ATOM 1678 O O . LYS A 1 200 ? -12.336 29.609 17.672 1 97.62 200 LYS A O 1
ATOM 1683 N N . LYS A 1 201 ? -12.586 31.312 19.062 1 98.06 201 LYS A N 1
ATOM 1684 C CA . LYS A 1 201 ? -13.984 31.516 18.719 1 98.06 201 LYS A CA 1
ATOM 1685 C C . LYS A 1 201 ? -14.125 31.906 17.25 1 98.06 201 LYS A C 1
ATOM 1687 O O . LYS A 1 201 ? -15.062 31.469 16.562 1 98.06 201 LYS A O 1
ATOM 1692 N N . GLU A 1 202 ? -13.234 32.75 16.844 1 98.31 202 GLU A N 1
ATOM 1693 C CA . GLU A 1 202 ? -13.258 33.188 15.453 1 98.31 202 GLU A CA 1
ATOM 1694 C C . GLU A 1 202 ? -13.023 32 14.508 1 98.31 202 GLU A C 1
ATOM 1696 O O . GLU A 1 202 ? -13.688 31.875 13.477 1 98.31 202 GLU A O 1
ATOM 1701 N N . LEU A 1 203 ? -12.023 31.156 14.805 1 98.44 203 LEU A N 1
ATOM 1702 C CA . LEU A 1 203 ? -11.781 29.953 14.023 1 98.44 203 LEU A CA 1
ATOM 1703 C C . LEU A 1 203 ? -13.047 29.125 13.891 1 98.44 203 LEU A C 1
ATOM 1705 O O . LEU A 1 203 ? -13.438 28.734 12.789 1 98.44 203 LEU A O 1
ATOM 1709 N N . ILE A 1 204 ? -13.703 28.875 15.023 1 98.38 204 ILE A N 1
ATOM 1710 C CA . ILE A 1 204 ? -14.906 28.062 15.07 1 98.38 204 ILE A CA 1
ATOM 1711 C C . ILE A 1 204 ? -16 28.688 14.203 1 98.38 204 ILE A C 1
ATOM 1713 O O . ILE A 1 204 ? -16.672 28 13.43 1 98.38 204 ILE A O 1
ATOM 1717 N N . ARG A 1 205 ? -16.141 29.953 14.359 1 98.5 205 ARG A N 1
ATOM 1718 C CA . ARG A 1 205 ? -17.141 30.672 13.57 1 98.5 205 ARG A CA 1
ATOM 1719 C C . ARG A 1 205 ? -16.875 30.5 12.078 1 98.5 205 ARG A C 1
ATOM 1721 O O . ARG A 1 205 ? -17.797 30.203 11.32 1 98.5 205 ARG A O 1
ATOM 1728 N N . LEU A 1 206 ? -15.648 30.75 11.641 1 98.38 206 LEU A N 1
ATOM 1729 C CA . LEU A 1 206 ? -15.289 30.641 10.234 1 98.38 206 LEU A CA 1
ATOM 1730 C C . LEU A 1 206 ? -15.562 29.219 9.711 1 98.38 206 LEU A C 1
ATOM 1732 O O . LEU A 1 206 ? -16.062 29.062 8.602 1 98.38 206 LEU A O 1
ATOM 1736 N N . VAL A 1 207 ? -15.242 28.234 10.516 1 98.19 207 VAL A N 1
ATOM 1737 C CA . VAL A 1 207 ? -15.43 26.844 10.117 1 98.19 207 VAL A CA 1
ATOM 1738 C C . VAL A 1 207 ? -16.922 26.531 10 1 98.19 207 VAL A C 1
ATOM 1740 O O . VAL A 1 207 ? -17.359 25.922 9.031 1 98.19 207 VAL A O 1
ATOM 1743 N N . GLU A 1 208 ? -17.719 26.969 10.977 1 98.06 208 GLU A N 1
ATOM 1744 C CA . GLU A 1 208 ? -19.156 26.766 10.93 1 98.06 208 GLU A CA 1
ATOM 1745 C C . GLU A 1 208 ? -19.766 27.422 9.688 1 98.06 208 GLU A C 1
ATOM 1747 O O . GLU A 1 208 ? -20.625 26.828 9.023 1 98.06 208 GLU A O 1
ATOM 1752 N N . GLU A 1 209 ? -19.359 28.594 9.461 1 98.25 209 GLU A N 1
ATOM 1753 C CA . GLU A 1 209 ? -19.859 29.312 8.305 1 98.25 209 GLU A CA 1
ATOM 1754 C 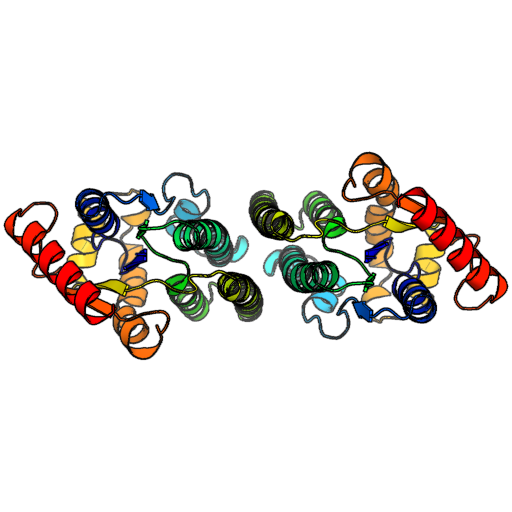C . GLU A 1 209 ? -19.547 28.562 7.008 1 98.25 209 GLU A C 1
ATOM 1756 O O . GLU A 1 209 ? -20.406 28.438 6.141 1 98.25 209 GLU A O 1
ATOM 1761 N N . LYS A 1 210 ? -18.281 28.156 6.898 1 98.06 210 LYS A N 1
ATOM 1762 C CA . LYS A 1 210 ? -17.875 27.438 5.691 1 98.06 210 LYS A CA 1
ATOM 1763 C C . LYS A 1 210 ? -18.656 26.141 5.551 1 98.06 210 LYS A C 1
ATOM 1765 O O . LYS A 1 210 ? -19.078 25.766 4.449 1 98.06 210 LYS A O 1
ATOM 1770 N N . LEU A 1 211 ? -18.812 25.422 6.648 1 96.81 211 LEU A N 1
ATOM 1771 C CA . LEU A 1 211 ? -19.578 24.172 6.637 1 96.81 211 LEU A CA 1
ATOM 1772 C C . LEU A 1 211 ? -21.016 24.406 6.207 1 96.81 211 LEU A C 1
ATOM 1774 O O . LEU A 1 211 ? -21.594 23.594 5.469 1 96.81 211 LEU A O 1
ATOM 1778 N N . ASN A 1 212 ? -21.594 25.453 6.676 1 96.5 212 ASN A N 1
ATOM 1779 C CA . ASN A 1 212 ? -22.969 25.812 6.285 1 96.5 212 ASN A CA 1
ATOM 1780 C C . ASN A 1 212 ? -23.062 26.125 4.797 1 96.5 212 ASN A C 1
ATOM 1782 O O . ASN A 1 212 ? -24.078 25.859 4.164 1 96.5 212 ASN A O 1
ATOM 1786 N N . GLU A 1 213 ? -22.031 26.688 4.273 1 96.12 213 GLU A N 1
ATOM 1787 C CA . GLU A 1 213 ? -22 27.031 2.855 1 96.12 213 GLU A CA 1
ATOM 1788 C C . GLU A 1 213 ? -21.969 25.781 1.983 1 96.12 213 GLU A C 1
ATOM 1790 O O . GLU A 1 213 ? -22.562 25.766 0.903 1 96.12 213 GLU A O 1
ATOM 1795 N N . VAL A 1 214 ? -21.25 24.766 2.471 1 91.88 214 VAL A N 1
ATOM 1796 C CA . VAL A 1 214 ? -21 23.625 1.607 1 91.88 214 VAL A CA 1
ATOM 1797 C C . VAL A 1 214 ? -22.109 22.578 1.796 1 91.88 214 VAL A C 1
ATOM 1799 O O . VAL A 1 214 ? -22.25 21.656 0.988 1 91.88 214 VAL A O 1
ATOM 1802 N N . ARG A 1 215 ? -22.922 22.641 2.814 1 82.94 215 ARG A N 1
ATOM 1803 C CA . ARG A 1 215 ? -24.031 21.719 3.037 1 82.94 215 ARG A CA 1
ATOM 1804 C C . ARG A 1 215 ? -25.328 22.297 2.463 1 82.94 215 ARG A C 1
ATOM 1806 O O . ARG A 1 215 ? -26.172 21.547 1.968 1 82.94 215 ARG A O 1
ATOM 1813 N N . MET B 1 1 ? -18.266 -18.203 -7.094 1 90.25 1 MET B N 1
ATOM 1814 C CA . MET B 1 1 ? -17.094 -19.062 -7.012 1 90.25 1 MET B CA 1
ATOM 1815 C C . MET B 1 1 ? -15.812 -18.281 -7.305 1 90.25 1 MET B C 1
ATOM 1817 O O . MET B 1 1 ? -15.734 -17.578 -8.312 1 90.25 1 MET B O 1
ATOM 1821 N N . VAL B 1 2 ? -14.836 -18.375 -6.422 1 95.06 2 VAL B N 1
ATOM 1822 C CA . VAL B 1 2 ? -13.531 -17.781 -6.664 1 95.06 2 VAL B CA 1
ATOM 1823 C C . VAL B 1 2 ? -12.43 -18.781 -6.371 1 95.06 2 VAL B C 1
ATOM 1825 O O . VAL B 1 2 ? -12.367 -19.344 -5.273 1 95.06 2 VAL B O 1
ATOM 1828 N N . ILE B 1 3 ? -11.562 -19.016 -7.383 1 97 3 ILE B N 1
ATOM 1829 C CA . ILE B 1 3 ? -10.453 -19.953 -7.281 1 97 3 ILE B CA 1
ATOM 1830 C C . ILE B 1 3 ? -9.133 -19.203 -7.422 1 97 3 ILE B C 1
ATOM 1832 O O . ILE B 1 3 ? -9 -18.328 -8.273 1 97 3 ILE B O 1
ATOM 1836 N N . VAL B 1 4 ? -8.211 -19.547 -6.562 1 97.06 4 VAL B N 1
ATOM 1837 C CA . VAL B 1 4 ? -6.863 -19.031 -6.738 1 97.06 4 VAL B CA 1
ATOM 1838 C C . VAL B 1 4 ? -5.902 -20.172 -7.062 1 97.06 4 VAL B C 1
ATOM 1840 O O . VAL B 1 4 ? -5.969 -21.234 -6.449 1 97.06 4 VAL B O 1
ATOM 1843 N N . VAL B 1 5 ? -5.07 -19.938 -8.086 1 97.56 5 VAL B N 1
ATOM 1844 C CA . VAL B 1 5 ? -4.066 -20.922 -8.469 1 97.56 5 VAL B CA 1
ATOM 1845 C C . VAL B 1 5 ? -2.693 -20.484 -7.961 1 97.56 5 VAL B C 1
ATOM 1847 O O . VAL B 1 5 ? -2.236 -19.375 -8.273 1 97.56 5 VAL B O 1
ATOM 1850 N N . GLY B 1 6 ? -2.111 -21.312 -7.141 1 96.44 6 GLY B N 1
ATOM 1851 C CA . GLY B 1 6 ? -0.811 -21 -6.57 1 96.44 6 GLY B CA 1
ATOM 1852 C C . GLY B 1 6 ? 0.244 -22.047 -6.879 1 96.44 6 GLY B C 1
ATOM 1853 O O . GLY B 1 6 ? -0.075 -23.141 -7.363 1 96.44 6 GLY B O 1
ATOM 1854 N N . GLY B 1 7 ? 1.494 -21.656 -6.586 1 95.31 7 GLY B N 1
ATOM 1855 C CA . GLY B 1 7 ? 2.627 -22.531 -6.82 1 95.31 7 GLY B CA 1
ATOM 1856 C C . GLY B 1 7 ? 3.873 -21.797 -7.273 1 95.31 7 GLY B C 1
ATOM 1857 O O . GLY B 1 7 ? 3.816 -20.609 -7.582 1 95.31 7 GLY B O 1
ATOM 1858 N N . MET B 1 8 ? 4.988 -22.594 -7.34 1 92.56 8 MET B N 1
ATOM 1859 C CA . MET B 1 8 ? 6.266 -22.047 -7.789 1 92.56 8 MET B CA 1
ATOM 1860 C C . MET B 1 8 ? 6.168 -21.516 -9.219 1 92.56 8 MET B C 1
ATOM 1862 O O . MET B 1 8 ? 5.281 -21.922 -9.969 1 92.56 8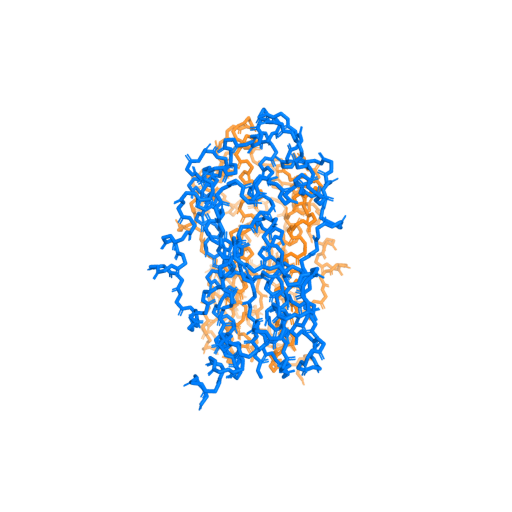 MET B O 1
ATOM 1866 N N . ILE B 1 9 ? 7.074 -20.625 -9.445 1 90.38 9 ILE B N 1
ATOM 1867 C CA . ILE B 1 9 ? 7.219 -20.156 -10.82 1 90.38 9 ILE B CA 1
ATOM 1868 C C . ILE B 1 9 ? 7.469 -21.344 -11.75 1 90.38 9 ILE B C 1
ATOM 1870 O O . ILE B 1 9 ? 8.219 -22.266 -11.398 1 90.38 9 ILE B O 1
ATOM 1874 N N . GLY B 1 10 ? 6.809 -21.312 -12.852 1 90.44 10 GLY B N 1
ATOM 1875 C CA . GLY B 1 10 ? 7.086 -22.312 -13.867 1 90.44 10 GLY B CA 1
ATOM 1876 C C . GLY B 1 10 ? 6.18 -23.531 -13.766 1 90.44 10 GLY B C 1
ATOM 1877 O O . GLY B 1 10 ? 6.203 -24.391 -14.641 1 90.44 10 GLY B O 1
ATOM 1878 N N . LEU B 1 11 ? 5.32 -23.578 -12.82 1 93.44 11 LEU B N 1
ATOM 1879 C CA . LEU B 1 11 ? 4.602 -24.828 -12.578 1 93.44 11 LEU B CA 1
ATOM 1880 C C . LEU B 1 11 ? 3.279 -24.844 -13.336 1 93.44 11 LEU B C 1
ATOM 1882 O O . LEU B 1 11 ? 2.443 -25.734 -13.117 1 93.44 11 LEU B O 1
ATOM 1886 N N . GLY B 1 12 ? 3.01 -23.812 -14.164 1 93.44 12 GLY B N 1
ATOM 1887 C CA . GLY B 1 12 ? 1.879 -23.891 -15.07 1 93.44 12 GLY B CA 1
ATOM 1888 C C . GLY B 1 12 ? 0.625 -23.234 -14.523 1 93.44 12 GLY B C 1
ATOM 1889 O O . GLY B 1 12 ? -0.49 -23.625 -14.883 1 93.44 12 GLY B O 1
ATOM 1890 N N . LYS B 1 13 ? 0.808 -22.312 -13.664 1 95.12 13 LYS B N 1
ATOM 1891 C CA . LYS B 1 13 ? -0.327 -21.625 -13.055 1 95.12 13 LYS B CA 1
ATOM 1892 C C . LYS B 1 13 ? -1.213 -20.984 -14.117 1 95.12 13 LYS B C 1
ATOM 1894 O O . LYS B 1 13 ? -2.436 -21.141 -14.094 1 95.12 13 LYS B O 1
ATOM 1899 N N . SER B 1 14 ? -0.571 -20.25 -15.047 1 94.44 14 SER B N 1
ATOM 1900 C CA . SER B 1 14 ? -1.329 -19.562 -16.094 1 94.44 14 SER B CA 1
ATOM 1901 C C . SER B 1 14 ? -2.129 -20.547 -16.938 1 94.44 14 SER B C 1
ATOM 1903 O O . SER B 1 14 ? -3.287 -20.297 -17.266 1 94.44 14 SER B O 1
ATOM 1905 N N . SER B 1 15 ? -1.569 -21.672 -17.266 1 95.44 15 SER B N 1
ATOM 1906 C CA . SER B 1 15 ? -2.246 -22.688 -18.062 1 95.44 15 SER B CA 1
ATOM 1907 C C . SER B 1 15 ? -3.42 -23.297 -17.297 1 95.44 15 SER B C 1
ATOM 1909 O O . SER B 1 15 ? -4.508 -23.453 -17.844 1 95.44 15 SER B O 1
ATOM 1911 N N . VAL B 1 16 ? -3.16 -23.641 -16.047 1 97.38 16 VAL B N 1
ATOM 1912 C CA . VAL B 1 16 ? -4.211 -24.219 -15.211 1 97.38 16 VAL B CA 1
ATOM 1913 C C . VAL B 1 16 ? -5.348 -23.219 -15.047 1 97.38 16 VAL B C 1
ATOM 1915 O O . VAL B 1 16 ? -6.52 -23.562 -15.172 1 97.38 16 VAL B O 1
ATOM 1918 N N . ALA B 1 17 ? -5.012 -21.953 -14.781 1 97.25 17 ALA B N 1
ATOM 1919 C CA . ALA B 1 17 ? -6.016 -20.906 -14.641 1 97.25 17 ALA B CA 1
ATOM 1920 C C . ALA B 1 17 ? -6.848 -20.766 -15.914 1 97.25 17 ALA B C 1
ATOM 1922 O O . ALA B 1 17 ? -8.07 -20.609 -15.852 1 97.25 17 ALA B O 1
ATOM 1923 N N . LYS B 1 18 ? -6.191 -20.812 -17.047 1 96.81 18 LYS B N 1
ATOM 1924 C CA . LYS B 1 18 ? -6.891 -20.734 -18.328 1 96.81 18 LYS B CA 1
ATOM 1925 C C . LYS B 1 18 ? -7.875 -21.891 -18.5 1 96.81 18 LYS B C 1
ATOM 1927 O O . LYS B 1 18 ? -9.031 -21.672 -18.875 1 96.81 18 LYS B O 1
ATOM 1932 N N . ILE B 1 19 ? -7.473 -23.078 -18.234 1 97.62 19 ILE B N 1
ATOM 1933 C CA . ILE B 1 19 ? -8.297 -24.266 -18.359 1 97.62 19 ILE B CA 1
ATOM 1934 C C . ILE B 1 19 ? -9.531 -24.141 -17.469 1 97.62 19 ILE B C 1
ATOM 1936 O O . ILE B 1 19 ? -10.656 -24.375 -17.938 1 97.62 19 ILE B O 1
ATOM 1940 N N . LEU B 1 20 ? -9.32 -23.75 -16.234 1 97.31 20 LEU B N 1
ATOM 1941 C CA . LEU B 1 20 ? -10.422 -23.641 -15.289 1 97.31 20 LEU B CA 1
ATOM 1942 C C . LEU B 1 20 ? -11.352 -22.5 -15.664 1 97.31 20 LEU B C 1
ATOM 1944 O O . LEU B 1 20 ? -12.57 -22.625 -15.523 1 97.31 20 LEU B O 1
ATOM 1948 N N . GLY B 1 21 ? -10.734 -21.375 -16.094 1 96.75 21 GLY B N 1
ATOM 1949 C CA . GLY B 1 21 ? -11.555 -20.281 -16.562 1 96.75 21 GLY B CA 1
ATOM 1950 C C . GLY B 1 21 ? -12.484 -20.672 -17.703 1 96.75 21 GLY B C 1
ATOM 1951 O O . GLY B 1 21 ? -13.672 -20.328 -17.672 1 96.75 21 GLY B O 1
ATOM 1952 N N . GLU B 1 22 ? -11.992 -21.359 -18.688 1 96.81 22 GLU B N 1
ATOM 1953 C CA . GLU B 1 22 ? -12.781 -21.844 -19.812 1 96.81 22 GLU B CA 1
ATOM 1954 C C . GLU B 1 22 ? -13.859 -22.812 -19.359 1 96.81 22 GLU B C 1
ATOM 1956 O O . GLU B 1 22 ? -15.016 -22.719 -19.781 1 96.81 22 GLU B O 1
ATOM 1961 N N . HIS B 1 23 ? -13.508 -23.656 -18.484 1 96.69 23 HIS B N 1
ATOM 1962 C CA . HIS B 1 23 ? -14.438 -24.688 -18.047 1 96.69 23 HIS B CA 1
ATOM 1963 C C . HIS B 1 23 ? -15.602 -24.094 -17.266 1 96.69 23 HIS B C 1
ATOM 1965 O O . HIS B 1 23 ? -16.75 -24.484 -17.469 1 96.69 23 HIS B O 1
ATOM 1971 N N . PHE B 1 24 ? -15.281 -23.203 -16.375 1 96.06 24 PHE B N 1
ATOM 1972 C CA . PHE B 1 24 ? -16.312 -22.656 -15.492 1 96.06 24 PHE B CA 1
ATOM 1973 C C . PHE B 1 24 ? -16.922 -21.391 -16.094 1 96.06 24 PHE B C 1
ATOM 1975 O O . PHE B 1 24 ? -17.734 -20.719 -15.453 1 96.06 24 PHE B O 1
ATOM 1982 N N . ASN B 1 25 ? -16.484 -21.031 -17.328 1 94.25 25 ASN B N 1
ATOM 1983 C CA . ASN B 1 25 ? -16.953 -19.797 -17.984 1 94.25 25 ASN B CA 1
ATOM 1984 C C . ASN B 1 25 ? -16.766 -18.578 -17.078 1 94.25 25 ASN B C 1
ATOM 1986 O O . ASN B 1 25 ? -17.719 -17.844 -16.844 1 94.25 25 ASN B O 1
ATOM 1990 N N . SER B 1 26 ? -15.562 -18.531 -16.562 1 93.31 26 SER B N 1
ATOM 1991 C CA . SER B 1 26 ? -15.219 -17.469 -15.633 1 93.31 26 SER B CA 1
ATOM 1992 C C . SER B 1 26 ? -14.086 -16.594 -16.188 1 93.31 26 SER B C 1
ATOM 1994 O O . SER B 1 26 ? -13.398 -16.984 -17.125 1 93.31 26 SER B O 1
ATOM 1996 N N . ASP B 1 27 ? -13.961 -15.391 -15.664 1 93.81 27 ASP B N 1
ATOM 1997 C CA . ASP B 1 27 ? -12.836 -14.523 -16 1 93.81 27 ASP B CA 1
ATOM 1998 C C . ASP B 1 27 ? -11.57 -14.961 -15.258 1 93.81 27 ASP B C 1
ATOM 2000 O O . ASP B 1 27 ? -11.641 -15.438 -14.125 1 93.81 27 ASP B O 1
ATOM 2004 N N . VAL B 1 28 ? -10.5 -14.836 -15.977 1 95.56 28 VAL B N 1
ATOM 2005 C CA . VAL B 1 28 ? -9.203 -15.148 -15.375 1 95.56 28 VAL B CA 1
ATOM 2006 C C . VAL B 1 28 ? -8.406 -13.867 -15.172 1 95.56 28 VAL B C 1
ATOM 2008 O O . VAL B 1 28 ? -8.258 -13.062 -16.094 1 95.56 28 VAL B O 1
ATOM 2011 N N . PHE B 1 29 ? -7.973 -13.68 -13.945 1 94.62 29 PHE B N 1
ATOM 2012 C CA . PHE B 1 29 ? -7.039 -12.602 -13.633 1 94.62 29 PHE B CA 1
ATOM 2013 C C . PHE B 1 29 ? -5.602 -13.102 -13.68 1 94.62 29 PHE B C 1
ATOM 2015 O O . PHE B 1 29 ? -5.141 -13.773 -12.758 1 94.62 29 PHE B O 1
ATOM 2022 N N . TYR B 1 30 ? -4.953 -12.711 -14.719 1 92.38 30 TYR B N 1
ATOM 2023 C CA . TYR B 1 30 ? -3.58 -13.172 -14.898 1 92.38 30 TYR B CA 1
ATOM 2024 C C . TYR B 1 30 ? -2.602 -12.242 -14.188 1 92.38 30 TYR B C 1
ATOM 2026 O O . TYR B 1 30 ? -2.865 -11.047 -14.039 1 92.38 30 TYR B O 1
ATOM 2034 N N . GLU B 1 31 ? -1.475 -12.844 -13.852 1 86 31 GLU B N 1
ATOM 2035 C CA . GLU B 1 31 ? -0.367 -12.031 -13.344 1 86 31 GLU B CA 1
ATOM 2036 C C . GLU B 1 31 ? 0.233 -11.164 -14.445 1 86 31 GLU B C 1
ATOM 2038 O O . GLU B 1 31 ? 0.486 -11.648 -15.555 1 86 31 GLU B O 1
ATOM 2043 N N . SER B 1 32 ? 0.38 -9.883 -14.125 1 79.12 32 SER B N 1
ATOM 2044 C CA . SER B 1 32 ? 1.002 -9.008 -15.109 1 79.12 32 SER B CA 1
ATOM 2045 C C . SER B 1 32 ? 2.523 -9.109 -15.062 1 79.12 32 SER B C 1
ATOM 2047 O O . SER B 1 32 ? 3.174 -8.367 -14.32 1 79.12 32 SER B O 1
ATOM 2049 N N . VAL B 1 33 ? 3.168 -9.938 -15.867 1 81.06 33 VAL B N 1
ATOM 2050 C CA . VAL B 1 33 ? 4.613 -10.133 -15.859 1 81.06 33 VAL B CA 1
ATOM 2051 C C . VAL B 1 33 ? 5.258 -9.234 -16.922 1 81.06 33 VAL B C 1
ATOM 2053 O O . VAL B 1 33 ? 6.242 -8.547 -16.641 1 81.06 33 VAL B O 1
ATOM 2056 N N . ASP B 1 34 ? 4.672 -9.156 -18.078 1 82.12 34 ASP B N 1
ATOM 2057 C CA . ASP B 1 34 ? 5.262 -8.453 -19.219 1 82.12 34 ASP B CA 1
ATOM 2058 C C . ASP B 1 34 ? 5.25 -6.945 -19 1 82.12 34 ASP B C 1
ATOM 2060 O O . ASP B 1 34 ? 6.137 -6.234 -19.469 1 82.12 34 ASP B O 1
ATOM 2064 N N . ASP B 1 35 ? 4.367 -6.434 -18.297 1 87.31 35 ASP B N 1
ATOM 2065 C CA . ASP B 1 35 ? 4.242 -4.992 -18.109 1 87.31 35 ASP B CA 1
ATOM 2066 C C . ASP B 1 35 ? 4.844 -4.57 -16.766 1 87.31 35 ASP B C 1
ATOM 2068 O O . ASP B 1 35 ? 4.73 -3.408 -16.359 1 87.31 35 ASP B O 1
ATOM 2072 N N . ASN B 1 36 ? 5.43 -5.492 -16.125 1 93.38 36 ASN B N 1
ATOM 2073 C CA . ASN B 1 36 ? 6.047 -5.191 -14.828 1 93.38 36 ASN B CA 1
ATOM 2074 C C . ASN B 1 36 ? 7.449 -4.613 -15 1 93.38 36 ASN B C 1
ATOM 2076 O O . ASN B 1 36 ? 8.375 -5.328 -15.391 1 93.38 36 ASN B O 1
ATOM 2080 N N . PRO B 1 37 ? 7.66 -3.365 -14.734 1 94.31 37 PRO B N 1
ATOM 2081 C CA . PRO B 1 37 ? 8.953 -2.729 -14.984 1 94.31 37 PRO B CA 1
ATOM 2082 C C . PRO B 1 37 ? 10.031 -3.184 -14.008 1 94.31 37 PRO B C 1
ATOM 2084 O O . PRO B 1 37 ? 11.219 -2.916 -14.219 1 94.31 37 PRO B O 1
ATOM 2087 N N . ILE B 1 38 ? 9.711 -3.846 -12.953 1 96.56 38 ILE B N 1
ATOM 2088 C CA . ILE B 1 38 ? 10.648 -4.137 -11.875 1 96.56 38 ILE B CA 1
ATOM 2089 C C . ILE B 1 38 ? 11.141 -5.582 -11.992 1 96.56 38 ILE B C 1
ATOM 2091 O O . ILE B 1 38 ? 12.273 -5.891 -11.633 1 96.56 38 ILE B O 1
ATOM 2095 N N . LEU B 1 39 ? 10.297 -6.457 -12.555 1 95.31 39 LEU B N 1
ATOM 2096 C CA . LE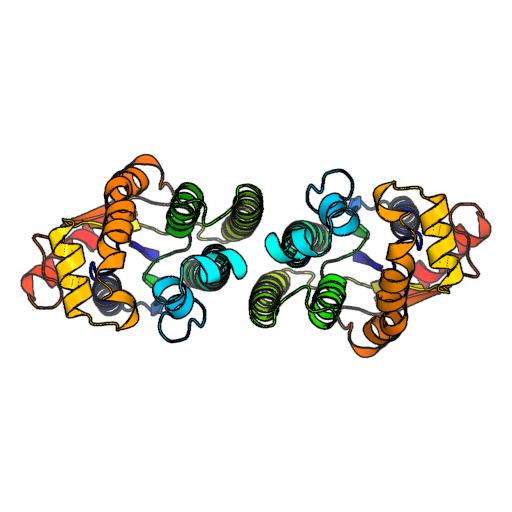U B 1 39 ? 10.562 -7.895 -12.578 1 95.31 39 LEU B CA 1
ATOM 2097 C C . LEU B 1 39 ? 11.867 -8.195 -13.312 1 95.31 39 LEU B C 1
ATOM 2099 O O . LEU B 1 39 ? 12.734 -8.891 -12.781 1 95.31 39 LEU B O 1
ATOM 2103 N N . PRO B 1 40 ? 12.133 -7.602 -14.484 1 95.31 40 PRO B N 1
ATOM 2104 C CA . PRO B 1 40 ? 13.414 -7.863 -15.148 1 95.31 40 PRO B CA 1
ATOM 2105 C C . PRO B 1 40 ? 14.609 -7.344 -14.344 1 95.31 40 PRO B C 1
ATOM 2107 O O . PRO B 1 40 ? 15.672 -7.965 -14.344 1 95.31 40 PRO B O 1
ATOM 2110 N N . LEU B 1 41 ? 14.469 -6.164 -13.672 1 96 41 LEU B N 1
ATOM 2111 C CA . LEU B 1 41 ? 15.539 -5.594 -12.859 1 96 41 LEU B CA 1
ATOM 2112 C C . LEU B 1 41 ? 15.867 -6.5 -11.672 1 96 41 LEU B C 1
ATOM 2114 O O . LEU B 1 41 ? 17.047 -6.699 -11.344 1 96 41 LEU B O 1
ATOM 2118 N N . PHE B 1 42 ? 14.898 -7.102 -11.109 1 96.44 42 PHE B N 1
ATOM 2119 C CA . PHE B 1 42 ? 15.031 -8.016 -9.977 1 96.44 42 PHE B CA 1
ATOM 2120 C C . PHE B 1 42 ? 15.906 -9.203 -10.344 1 96.44 42 PHE B C 1
ATOM 2122 O O . PHE B 1 42 ? 16.75 -9.633 -9.555 1 96.44 42 PHE B O 1
ATOM 2129 N N . TYR B 1 43 ? 15.719 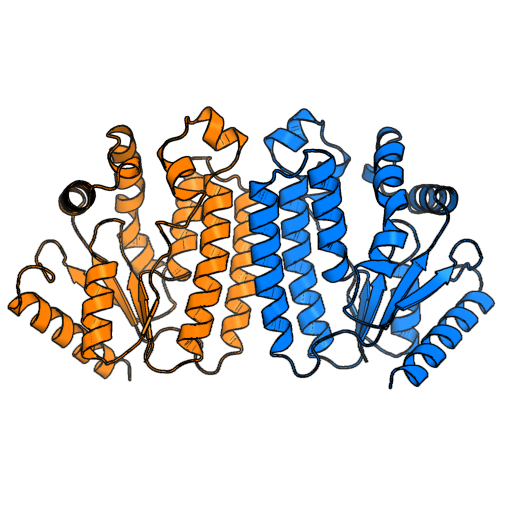-9.695 -11.57 1 94.56 43 TYR B N 1
ATOM 2130 C CA . TYR B 1 43 ? 16.359 -10.938 -11.969 1 94.56 43 TYR B CA 1
ATOM 2131 C C . TYR B 1 43 ? 17.703 -10.672 -12.641 1 94.56 43 TYR B C 1
ATOM 2133 O O . TYR B 1 43 ? 18.562 -11.547 -12.688 1 94.56 43 TYR B O 1
ATOM 2141 N N . SER B 1 44 ? 17.953 -9.453 -13.18 1 94.5 44 SER B N 1
ATOM 2142 C CA . SER B 1 44 ? 19.062 -9.305 -14.109 1 94.5 44 SER B CA 1
ATOM 2143 C C . SER B 1 44 ? 20.125 -8.359 -13.555 1 94.5 44 SER B C 1
ATOM 2145 O O . SER B 1 44 ? 21.281 -8.391 -13.984 1 94.5 44 SER B O 1
ATOM 2147 N N . GLU B 1 45 ? 19.75 -7.547 -12.602 1 94.56 45 GLU B N 1
ATOM 2148 C CA . GLU B 1 45 ? 20.703 -6.559 -12.109 1 94.56 45 GLU B CA 1
ATOM 2149 C C . GLU B 1 45 ? 21.688 -7.188 -11.125 1 94.56 45 GLU B C 1
ATOM 2151 O O . GLU B 1 45 ? 21.438 -8.258 -10.578 1 94.56 45 GLU B O 1
ATOM 2156 N N . THR B 1 46 ? 22.844 -6.535 -10.945 1 94.69 46 THR B N 1
ATOM 2157 C CA . THR B 1 46 ? 23.859 -7.008 -10.016 1 94.69 46 THR B CA 1
ATOM 2158 C C . THR B 1 46 ? 23.375 -6.891 -8.578 1 94.69 46 THR B C 1
ATOM 2160 O O . THR B 1 46 ? 22.438 -6.133 -8.289 1 94.69 46 THR B O 1
ATOM 2163 N N . GLU B 1 47 ? 23.969 -7.629 -7.715 1 92.69 47 GLU B N 1
ATOM 2164 C CA . GLU B 1 47 ? 23.625 -7.559 -6.297 1 92.69 47 GLU B CA 1
ATOM 2165 C C . GLU B 1 47 ? 23.75 -6.129 -5.773 1 92.69 47 GLU B C 1
ATOM 2167 O O . GLU B 1 47 ? 22.922 -5.684 -4.973 1 92.69 47 GLU B O 1
ATOM 2172 N N . GLU B 1 48 ? 24.75 -5.445 -6.211 1 95 48 GLU B N 1
ATOM 2173 C CA . GLU B 1 48 ? 24.969 -4.059 -5.801 1 95 48 GLU B CA 1
ATOM 2174 C C . GLU B 1 48 ? 23.797 -3.176 -6.211 1 95 48 GLU B C 1
ATOM 2176 O O . GLU B 1 48 ? 23.297 -2.385 -5.41 1 95 48 GLU B O 1
ATOM 2181 N N . GLU B 1 49 ? 23.328 -3.357 -7.434 1 95.06 49 GLU B N 1
ATOM 2182 C CA . GLU B 1 49 ? 22.219 -2.564 -7.938 1 95.06 49 GLU B CA 1
ATOM 2183 C C . GLU B 1 49 ? 20.906 -2.938 -7.234 1 95.06 49 GLU B C 1
ATOM 2185 O O . GLU B 1 49 ? 20.078 -2.07 -6.957 1 95.06 49 GLU B O 1
ATOM 2190 N N . ILE B 1 50 ? 20.766 -4.203 -6.977 1 94.5 50 ILE B N 1
ATOM 2191 C CA . ILE B 1 50 ? 19.578 -4.695 -6.277 1 94.5 50 ILE B CA 1
ATOM 2192 C C . ILE B 1 50 ? 19.516 -4.078 -4.883 1 94.5 50 ILE B C 1
ATOM 2194 O O . ILE B 1 50 ? 18.453 -3.607 -4.457 1 94.5 50 ILE B O 1
ATOM 2198 N N . GLN B 1 51 ? 20.625 -4.008 -4.191 1 93.75 51 GLN B N 1
ATOM 2199 C CA . GLN B 1 51 ? 20.672 -3.422 -2.855 1 93.75 51 GLN B CA 1
ATOM 2200 C C . GLN B 1 51 ? 20.453 -1.912 -2.906 1 93.75 51 GLN B C 1
ATOM 2202 O O . GLN B 1 51 ? 19.688 -1.359 -2.115 1 93.75 51 GLN B O 1
ATOM 2207 N N . LYS B 1 52 ? 21.094 -1.312 -3.842 1 94.5 52 LYS B N 1
ATOM 2208 C CA . LYS B 1 52 ? 21.047 0.142 -3.965 1 94.5 52 LYS B CA 1
ATOM 2209 C C . LYS B 1 52 ? 19.641 0.629 -4.266 1 94.5 52 LYS B C 1
ATOM 2211 O O . LYS B 1 52 ? 19.188 1.618 -3.689 1 94.5 52 LYS B O 1
ATOM 2216 N N . ASN B 1 53 ? 18.922 -0.124 -5.094 1 95.62 53 ASN B N 1
ATOM 2217 C CA . ASN B 1 53 ? 17.641 0.362 -5.574 1 95.62 53 ASN B CA 1
ATOM 2218 C C . ASN B 1 53 ? 16.484 -0.364 -4.902 1 95.62 53 ASN B C 1
ATOM 2220 O O . ASN B 1 53 ? 15.312 -0.047 -5.148 1 95.62 53 ASN B O 1
ATOM 2224 N N . ARG B 1 54 ? 16.797 -1.318 -4.129 1 97.38 54 ARG B N 1
ATOM 2225 C CA . ARG B 1 54 ? 15.812 -2.055 -3.334 1 97.38 54 ARG B CA 1
ATOM 2226 C C . ARG B 1 54 ? 14.742 -2.674 -4.223 1 97.38 54 ARG B C 1
ATOM 2228 O O . ARG B 1 54 ? 13.555 -2.637 -3.887 1 97.38 54 ARG B O 1
ATOM 2235 N N . TYR B 1 55 ? 15.156 -3.334 -5.293 1 97.81 55 TYR B N 1
ATOM 2236 C CA . TYR B 1 55 ? 14.242 -3.861 -6.297 1 97.81 55 TYR B CA 1
ATOM 2237 C C . TYR B 1 55 ? 13.344 -4.938 -5.703 1 97.81 55 TYR B C 1
ATOM 2239 O O . TYR B 1 55 ? 12.148 -4.996 -6.008 1 97.81 55 TYR B O 1
ATOM 2247 N N . PRO B 1 56 ? 13.859 -5.824 -4.801 1 98 56 PRO B N 1
ATOM 2248 C CA . PRO B 1 56 ? 12.961 -6.848 -4.25 1 98 56 PRO B CA 1
ATOM 2249 C C . PRO B 1 56 ? 11.797 -6.254 -3.461 1 98 56 PRO B C 1
ATOM 2251 O O . PRO B 1 56 ? 10.664 -6.727 -3.578 1 98 56 PRO B O 1
ATOM 2254 N N . PHE B 1 57 ? 12.094 -5.23 -2.688 1 98.69 57 PHE B N 1
ATOM 2255 C CA . PHE B 1 57 ? 11.039 -4.559 -1.933 1 98.69 57 PHE B CA 1
ATOM 2256 C C . PHE B 1 57 ? 10.055 -3.883 -2.873 1 98.69 57 PHE B C 1
ATOM 2258 O O . PHE B 1 57 ? 8.836 -4.027 -2.711 1 98.69 57 PHE B O 1
ATOM 2265 N N . LEU B 1 58 ? 10.531 -3.16 -3.873 1 98.38 58 LEU B N 1
ATOM 2266 C CA . LEU B 1 58 ? 9.68 -2.471 -4.836 1 98.38 58 LEU B CA 1
ATOM 2267 C C . LEU B 1 58 ? 8.812 -3.461 -5.602 1 98.38 58 LEU B C 1
ATOM 2269 O O . LEU B 1 58 ? 7.641 -3.188 -5.875 1 98.38 58 LEU B O 1
ATOM 2273 N N . LEU B 1 59 ? 9.414 -4.59 -5.961 1 97.5 59 LEU B N 1
ATOM 2274 C CA . LEU B 1 59 ? 8.672 -5.621 -6.676 1 97.5 59 LEU B CA 1
ATOM 2275 C C . LEU B 1 59 ? 7.512 -6.141 -5.832 1 97.5 59 LEU B C 1
ATOM 2277 O O . LEU B 1 59 ? 6.398 -6.32 -6.336 1 97.5 59 LEU B O 1
ATOM 2281 N N . GLN B 1 60 ? 7.793 -6.391 -4.539 1 97.69 60 GLN B N 1
ATOM 2282 C CA . GLN B 1 60 ? 6.742 -6.879 -3.654 1 97.69 60 GLN B CA 1
ATOM 2283 C C . GLN B 1 60 ? 5.621 -5.852 -3.516 1 97.69 60 GLN B C 1
ATOM 2285 O O . GLN B 1 60 ? 4.445 -6.215 -3.43 1 97.69 60 GLN B O 1
ATOM 2290 N N . LEU B 1 61 ? 5.977 -4.57 -3.496 1 98.12 61 LEU B N 1
ATOM 2291 C CA . LEU B 1 61 ? 4.957 -3.527 -3.441 1 98.12 61 LEU B CA 1
ATOM 2292 C C . LEU B 1 61 ? 4.141 -3.498 -4.73 1 98.12 61 LEU B C 1
ATOM 2294 O O . LEU B 1 61 ? 2.93 -3.277 -4.699 1 98.12 61 LEU B O 1
ATOM 2298 N N . TYR B 1 62 ? 4.82 -3.658 -5.828 1 97.12 62 TYR B N 1
ATOM 2299 C CA . TYR B 1 62 ? 4.133 -3.723 -7.113 1 97.12 62 TYR B CA 1
ATOM 2300 C C . TYR B 1 62 ? 3.113 -4.855 -7.129 1 97.12 62 TYR B C 1
ATOM 2302 O O . TYR B 1 62 ? 1.957 -4.648 -7.508 1 97.12 62 TYR B O 1
ATOM 2310 N N . PHE B 1 63 ? 3.525 -6 -6.684 1 96.25 63 PHE B N 1
ATOM 2311 C CA . PHE B 1 63 ? 2.639 -7.156 -6.633 1 96.25 63 PHE B CA 1
ATOM 2312 C C . PHE B 1 63 ? 1.486 -6.914 -5.664 1 96.25 63 PHE B C 1
ATOM 2314 O O . PHE B 1 63 ? 0.341 -7.266 -5.953 1 96.25 63 PHE B O 1
ATOM 2321 N N . LEU B 1 64 ? 1.823 -6.395 -4.535 1 96.62 64 LEU B N 1
ATOM 2322 C CA . LEU B 1 64 ? 0.797 -6.094 -3.545 1 96.62 64 LEU B CA 1
ATOM 2323 C C . LEU B 1 64 ? -0.316 -5.246 -4.152 1 96.62 64 LEU B C 1
ATOM 2325 O O . LEU B 1 64 ? -1.498 -5.562 -3.998 1 96.62 64 LEU B O 1
ATOM 2329 N N . ASN B 1 65 ? 0.055 -4.219 -4.859 1 95.88 65 ASN B N 1
ATOM 2330 C CA . ASN B 1 65 ? -0.894 -3.289 -5.465 1 95.88 65 ASN B CA 1
ATOM 2331 C C . ASN B 1 65 ? -1.745 -3.975 -6.531 1 95.88 65 ASN B C 1
ATOM 2333 O O . ASN B 1 65 ? -2.973 -3.873 -6.508 1 95.88 65 ASN B O 1
ATOM 2337 N N . THR B 1 66 ? -1.141 -4.668 -7.414 1 94.94 66 THR B N 1
ATOM 2338 C CA . THR B 1 66 ? -1.838 -5.254 -8.555 1 94.94 66 THR B CA 1
ATOM 2339 C C . THR B 1 66 ? -2.713 -6.422 -8.109 1 94.94 66 THR B C 1
ATOM 2341 O O . THR B 1 66 ? -3.844 -6.574 -8.578 1 94.94 66 THR B O 1
ATOM 2344 N N . ARG B 1 67 ? -2.217 -7.191 -7.184 1 95.38 67 ARG B N 1
ATOM 2345 C CA . ARG B 1 67 ? -2.963 -8.375 -6.77 1 95.38 67 ARG B CA 1
ATOM 2346 C C . ARG B 1 67 ? -4.117 -8 -5.844 1 95.38 67 ARG B C 1
ATOM 2348 O O . ARG B 1 67 ? -5.156 -8.664 -5.84 1 95.38 67 ARG B O 1
ATOM 2355 N N . PHE B 1 68 ? -3.947 -6.949 -5.09 1 95.5 68 PHE B N 1
ATOM 2356 C CA . PHE B 1 68 ? -5.074 -6.465 -4.301 1 95.5 68 PHE B CA 1
ATOM 2357 C C . PHE B 1 68 ? -6.223 -6.035 -5.207 1 95.5 68 PHE B C 1
ATOM 2359 O O . PHE B 1 68 ? -7.383 -6.367 -4.953 1 95.5 68 PHE B O 1
ATOM 2366 N N . LYS B 1 69 ? -5.859 -5.305 -6.207 1 93.31 69 LYS B N 1
ATOM 2367 C CA . LYS B 1 69 ? -6.879 -4.895 -7.168 1 93.31 69 LYS B CA 1
ATOM 2368 C C . LYS B 1 69 ? -7.59 -6.102 -7.766 1 93.31 69 LYS B C 1
ATOM 2370 O O . LYS B 1 69 ? -8.82 -6.137 -7.836 1 93.31 69 LYS B O 1
ATOM 2375 N N . SER B 1 70 ? -6.855 -7.113 -8.148 1 93.75 70 SER B N 1
ATOM 2376 C CA . SER B 1 70 ? -7.391 -8.305 -8.797 1 93.75 70 SER B CA 1
ATOM 2377 C C . SER B 1 70 ? -8.281 -9.102 -7.848 1 93.75 70 SER B C 1
ATOM 2379 O O . SER B 1 70 ? -9.375 -9.523 -8.227 1 93.75 70 SER B O 1
ATOM 2381 N N . ILE B 1 71 ? -7.797 -9.297 -6.629 1 94.56 71 ILE B N 1
ATOM 2382 C CA . ILE B 1 71 ? -8.547 -10.133 -5.695 1 94.56 71 ILE B CA 1
ATOM 2383 C C . ILE B 1 71 ? -9.852 -9.43 -5.309 1 94.56 71 ILE B C 1
ATOM 2385 O O . ILE B 1 71 ? -10.891 -10.07 -5.152 1 94.56 71 ILE B O 1
ATOM 2389 N N . LYS B 1 72 ? -9.828 -8.156 -5.117 1 92.56 72 LYS B N 1
ATOM 2390 C CA . LYS B 1 72 ? -11.039 -7.406 -4.809 1 92.56 72 LYS B CA 1
ATOM 2391 C C . LYS B 1 72 ? -12.07 -7.547 -5.918 1 92.56 72 LYS B C 1
ATOM 2393 O O . LYS B 1 72 ? -13.242 -7.84 -5.648 1 92.56 72 LYS B O 1
ATOM 2398 N N . GLU B 1 73 ? -11.586 -7.344 -7.125 1 92.31 73 GLU B N 1
ATOM 2399 C CA . GLU B 1 73 ? -12.477 -7.492 -8.266 1 92.31 73 GLU B CA 1
ATOM 2400 C C . GLU B 1 73 ? -13.039 -8.906 -8.359 1 92.31 73 GLU B C 1
ATOM 2402 O O . GLU B 1 73 ? -14.219 -9.094 -8.633 1 92.31 73 GLU B O 1
ATOM 2407 N N . ALA B 1 74 ? -12.188 -9.836 -8.125 1 93.62 74 ALA B N 1
ATOM 2408 C CA . ALA B 1 74 ? -12.586 -11.242 -8.234 1 93.62 74 ALA B CA 1
ATOM 2409 C C . ALA B 1 74 ? -13.625 -11.602 -7.176 1 93.62 74 ALA B C 1
ATOM 2411 O O . ALA B 1 74 ? -14.523 -12.406 -7.43 1 93.62 74 ALA B O 1
ATOM 2412 N N . LEU B 1 75 ? -13.508 -11.008 -6.012 1 93.5 75 LEU B N 1
ATOM 2413 C CA . LEU B 1 75 ? -14.391 -11.352 -4.906 1 93.5 75 LEU B CA 1
ATOM 2414 C C . LEU B 1 75 ? -15.727 -10.625 -5.035 1 93.5 75 LEU B C 1
ATOM 2416 O O . LEU B 1 75 ? -16.734 -11.062 -4.465 1 93.5 75 LEU B O 1
ATOM 2420 N N . VAL B 1 76 ? -15.688 -9.484 -5.668 1 89.19 76 VAL B N 1
ATOM 2421 C CA . VAL B 1 76 ? -16.906 -8.719 -5.887 1 89.19 76 VAL B CA 1
ATOM 2422 C C . VAL B 1 76 ? -17.75 -9.383 -6.977 1 89.19 76 VAL B C 1
ATOM 2424 O O . VAL B 1 76 ? -18.969 -9.492 -6.852 1 89.19 76 VAL B O 1
ATOM 2427 N N . GLU B 1 77 ? -17.016 -9.859 -7.953 1 84.5 77 GLU B N 1
ATOM 2428 C CA . GLU B 1 77 ? -17.703 -10.531 -9.047 1 84.5 77 GLU B CA 1
ATOM 2429 C C . GLU B 1 77 ? -17.875 -12.023 -8.766 1 84.5 77 GLU B C 1
ATOM 2431 O O . GLU B 1 77 ? -17.281 -12.555 -7.82 1 84.5 77 GLU B O 1
ATOM 2436 N N . ASP B 1 78 ? -18.797 -12.594 -9.406 1 78.12 78 ASP B N 1
ATOM 2437 C CA . ASP B 1 78 ? -19 -14.031 -9.219 1 78.12 78 ASP B CA 1
ATOM 2438 C C . ASP B 1 78 ? -18.188 -14.844 -10.227 1 78.12 78 ASP B C 1
ATOM 2440 O O . ASP B 1 78 ? -18 -14.406 -11.359 1 78.12 78 ASP B O 1
ATOM 2444 N N . ASN B 1 79 ? -17.609 -15.922 -9.719 1 85.94 79 ASN B N 1
ATOM 2445 C CA . ASN B 1 79 ? -17 -16.938 -10.57 1 85.94 79 ASN B CA 1
ATOM 2446 C C . ASN B 1 79 ? -15.727 -16.438 -11.219 1 85.94 79 ASN B C 1
ATOM 2448 O O . ASN B 1 79 ? -15.703 -16.156 -12.422 1 85.94 79 ASN B O 1
ATOM 2452 N N . ASN B 1 80 ? -14.609 -16.359 -10.562 1 94.56 80 ASN B N 1
ATOM 2453 C CA . ASN B 1 80 ? -13.344 -15.852 -11.078 1 94.56 80 ASN B CA 1
ATOM 2454 C C . ASN B 1 80 ? -12.18 -16.75 -10.688 1 94.56 80 ASN B C 1
ATOM 2456 O O . ASN B 1 80 ? -12.258 -17.484 -9.703 1 94.56 80 ASN B O 1
ATOM 2460 N N . VAL B 1 81 ? -11.266 -16.812 -11.555 1 96.62 81 VAL B N 1
ATOM 2461 C CA . VAL B 1 81 ? -10.023 -17.531 -11.297 1 96.62 81 VAL B CA 1
ATOM 2462 C C . VAL B 1 81 ? -8.852 -16.562 -11.273 1 96.62 81 VAL B C 1
ATOM 2464 O O . VAL B 1 81 ? -8.734 -15.695 -12.148 1 96.62 81 VAL B O 1
ATOM 2467 N N . LEU B 1 82 ? -8.008 -16.641 -10.266 1 96.38 82 LEU B N 1
ATOM 2468 C CA . LEU B 1 82 ? -6.82 -15.789 -10.188 1 96.38 82 LEU B CA 1
ATOM 2469 C C . LEU B 1 82 ? -5.551 -16.609 -10.375 1 96.38 82 LEU B C 1
ATOM 2471 O O . LEU B 1 82 ? -5.363 -17.641 -9.703 1 96.38 82 LEU B O 1
ATOM 2475 N N . ASP B 1 83 ? -4.695 -16.266 -11.391 1 94.88 83 ASP B N 1
ATOM 2476 C CA . ASP B 1 83 ? -3.328 -16.75 -11.539 1 94.88 83 ASP B CA 1
ATOM 2477 C C . ASP B 1 83 ? -2.381 -16.031 -10.586 1 94.88 83 ASP B C 1
ATOM 2479 O O . ASP B 1 83 ? -1.722 -15.062 -10.969 1 94.88 83 ASP B O 1
ATOM 2483 N N . ARG B 1 84 ? -2.227 -16.656 -9.445 1 87.31 84 ARG B N 1
ATOM 2484 C CA . ARG B 1 84 ? -1.52 -16.141 -8.273 1 87.31 84 ARG B CA 1
ATOM 2485 C C . ARG B 1 84 ? -2.324 -15.047 -7.578 1 87.31 84 ARG B C 1
ATOM 2487 O O . ARG B 1 84 ? -3.01 -14.266 -8.234 1 87.31 84 ARG B O 1
ATOM 2494 N N . SER B 1 85 ? -2.342 -15.133 -6.301 1 86.19 85 SER B N 1
ATOM 2495 C CA . SER B 1 85 ? -3.074 -14.164 -5.496 1 86.19 85 SER B CA 1
ATOM 2496 C C . SER B 1 85 ? -2.178 -13.531 -4.434 1 86.19 85 SER B C 1
ATOM 2498 O O . SER B 1 85 ? -1.009 -13.898 -4.305 1 86.19 85 SER B O 1
ATOM 2500 N N . ILE B 1 86 ? -2.725 -12.539 -3.787 1 91.69 86 ILE B N 1
ATOM 2501 C CA . ILE B 1 86 ? -2.027 -11.695 -2.82 1 91.69 86 ILE B CA 1
ATOM 2502 C C . ILE B 1 86 ? -1.571 -12.539 -1.634 1 91.69 86 ILE B C 1
ATOM 2504 O O . ILE B 1 86 ? -0.62 -12.18 -0.936 1 91.69 86 ILE B O 1
ATOM 2508 N N . TYR B 1 87 ? -2.033 -13.805 -1.468 1 91.69 87 TYR B N 1
ATOM 2509 C CA . TYR B 1 87 ? -1.833 -14.617 -0.276 1 91.69 87 TYR B CA 1
ATOM 2510 C C . TYR B 1 87 ? -0.438 -15.234 -0.264 1 91.69 87 TYR B C 1
ATOM 2512 O O . TYR B 1 87 ? 0.093 -15.562 0.8 1 91.69 87 TYR B O 1
ATOM 2520 N N . GLU B 1 88 ? 0.139 -15.383 -1.413 1 93.38 88 GLU B N 1
ATOM 2521 C CA . GLU B 1 88 ? 1.458 -15.992 -1.521 1 93.38 88 GLU B CA 1
ATOM 2522 C C . GLU B 1 88 ? 2.566 -14.961 -1.367 1 93.38 88 GLU B C 1
ATOM 2524 O O . GLU B 1 88 ? 3.727 -15.312 -1.145 1 93.38 88 GLU B O 1
ATOM 2529 N N . ASP B 1 89 ? 2.188 -13.75 -1.517 1 93.69 89 ASP B N 1
ATOM 2530 C CA . ASP B 1 89 ? 3.197 -12.711 -1.696 1 93.69 89 ASP B CA 1
ATOM 2531 C C . ASP B 1 89 ? 3.996 -12.492 -0.413 1 93.69 89 ASP B C 1
ATOM 2533 O O . ASP B 1 89 ? 5.18 -12.156 -0.463 1 93.69 89 ASP B O 1
ATOM 2537 N N . TRP B 1 90 ? 3.326 -12.664 0.704 1 96.12 90 TRP B N 1
ATOM 2538 C CA . TRP B 1 90 ? 4.039 -12.539 1.97 1 96.12 90 TRP B CA 1
ATOM 2539 C C . TRP B 1 90 ? 5.227 -13.5 2.02 1 96.12 90 TRP B C 1
ATOM 2541 O O . TRP B 1 90 ? 6.301 -13.148 2.508 1 96.12 90 TRP B O 1
ATOM 2551 N N . TYR B 1 91 ? 5.043 -14.75 1.54 1 97.06 91 TYR B N 1
ATOM 2552 C CA . TYR B 1 91 ? 6.094 -15.758 1.524 1 97.06 91 TYR B CA 1
ATOM 2553 C C . TYR B 1 91 ? 7.32 -15.258 0.77 1 97.06 91 TYR B C 1
ATOM 2555 O O . TYR B 1 91 ? 8.445 -15.391 1.252 1 97.06 91 TYR B O 1
ATOM 2563 N N . PHE B 1 92 ? 7.133 -14.648 -0.383 1 96.81 92 PHE B N 1
ATOM 2564 C CA . PHE B 1 92 ? 8.234 -14.164 -1.206 1 96.81 92 PHE B CA 1
ATOM 2565 C C . PHE B 1 92 ? 8.93 -12.984 -0.531 1 96.81 92 PHE B C 1
ATOM 2567 O O . PHE B 1 92 ? 10.156 -12.859 -0.604 1 96.81 92 PHE B O 1
ATOM 2574 N N . ALA B 1 93 ? 8.133 -12.109 0.09 1 98.06 93 ALA B N 1
ATOM 2575 C CA . ALA B 1 93 ? 8.734 -11.016 0.851 1 98.06 93 ALA B CA 1
ATOM 2576 C C . ALA B 1 93 ? 9.625 -11.547 1.972 1 98.06 93 ALA B C 1
ATOM 2578 O O . ALA B 1 93 ? 10.766 -11.109 2.129 1 98.06 93 ALA B O 1
ATOM 2579 N N . LYS B 1 94 ? 9.102 -12.539 2.678 1 97.81 94 LYS B N 1
ATOM 2580 C CA . LYS B 1 94 ? 9.828 -13.148 3.785 1 97.81 94 LYS B CA 1
ATOM 2581 C C . LYS B 1 94 ? 11.117 -13.805 3.299 1 97.81 94 LYS B C 1
ATOM 2583 O O . LYS B 1 94 ? 12.172 -13.648 3.92 1 97.81 94 LYS B O 1
ATOM 2588 N N . LYS B 1 95 ? 11.07 -14.523 2.238 1 97.94 95 LYS B N 1
ATOM 2589 C CA . LYS B 1 95 ? 12.242 -15.195 1.689 1 97.94 95 LYS B CA 1
ATOM 2590 C C . LYS B 1 95 ? 13.305 -14.188 1.26 1 97.94 95 LYS B C 1
ATOM 2592 O O . LYS B 1 95 ? 14.5 -14.414 1.472 1 97.94 95 LYS B O 1
ATOM 2597 N N . ASN B 1 96 ? 12.859 -13.078 0.699 1 97.88 96 ASN B N 1
ATOM 2598 C CA . ASN B 1 96 ? 13.812 -12.047 0.304 1 97.88 96 ASN B CA 1
ATOM 2599 C C . ASN B 1 96 ? 14.406 -11.336 1.518 1 97.88 96 ASN B C 1
ATOM 2601 O O . ASN B 1 96 ? 15.547 -10.867 1.477 1 97.88 96 ASN B O 1
ATOM 2605 N N . MET B 1 97 ? 13.648 -11.227 2.605 1 98.25 97 MET B N 1
ATOM 2606 C CA . MET B 1 97 ? 14.211 -10.703 3.85 1 98.25 97 MET B CA 1
ATOM 2607 C C . MET B 1 97 ? 15.297 -11.625 4.387 1 98.25 97 MET B C 1
ATOM 2609 O O . MET B 1 97 ? 16.344 -11.164 4.84 1 98.25 97 MET B O 1
ATOM 2613 N N . GLU B 1 98 ? 15.055 -12.93 4.305 1 97.81 98 GLU B N 1
ATOM 2614 C CA . GLU B 1 98 ? 16.031 -13.914 4.758 1 97.81 98 GLU B CA 1
ATOM 2615 C C . GLU B 1 98 ? 17.328 -13.828 3.941 1 97.81 98 GLU B C 1
ATOM 2617 O O . GLU B 1 98 ? 18.406 -14.156 4.438 1 97.81 98 GLU B O 1
ATOM 2622 N N . LEU B 1 99 ? 17.25 -13.344 2.744 1 96.31 99 LEU B N 1
ATOM 2623 C CA . LEU B 1 99 ? 18.406 -13.164 1.876 1 96.31 99 LEU B CA 1
ATOM 2624 C C . LEU B 1 99 ? 19 -11.773 2.055 1 96.31 99 LEU B C 1
ATOM 2626 O O . LEU B 1 99 ? 19.875 -11.359 1.28 1 96.31 99 LEU B O 1
ATOM 2630 N N . ASN B 1 100 ? 18.422 -10.969 2.947 1 96.06 100 ASN B N 1
ATOM 2631 C CA . ASN B 1 100 ? 18.844 -9.609 3.26 1 96.06 100 ASN B CA 1
ATOM 2632 C C . ASN B 1 100 ? 18.594 -8.664 2.092 1 96.06 100 ASN B C 1
ATOM 2634 O O . ASN B 1 100 ? 19.312 -7.672 1.922 1 96.06 100 ASN B O 1
ATOM 2638 N N . ARG B 1 101 ? 17.609 -9.039 1.271 1 96.75 101 ARG B N 1
ATOM 2639 C CA . ARG B 1 101 ? 17.234 -8.195 0.142 1 96.75 101 ARG B CA 1
ATOM 2640 C C . ARG B 1 101 ? 16.078 -7.285 0.505 1 96.75 101 ARG B C 1
ATOM 2642 O O . ARG B 1 101 ? 15.773 -6.328 -0.215 1 96.75 101 ARG B O 1
ATOM 2649 N N . ILE B 1 102 ? 15.422 -7.59 1.535 1 98.06 102 ILE B N 1
ATOM 2650 C CA . ILE B 1 102 ? 14.406 -6.766 2.191 1 98.06 102 ILE B CA 1
ATOM 2651 C C . ILE B 1 102 ? 14.766 -6.594 3.666 1 98.06 102 ILE B C 1
ATOM 2653 O O . ILE B 1 102 ? 15.023 -7.57 4.367 1 98.06 102 ILE B O 1
ATOM 2657 N N . SER B 1 103 ? 14.867 -5.379 4.098 1 97.44 103 SER B N 1
ATOM 2658 C CA . SER B 1 103 ? 15.234 -5.113 5.484 1 97.44 103 SER B CA 1
ATOM 2659 C C . SER B 1 103 ? 14.062 -5.363 6.426 1 97.44 103 SER B C 1
ATOM 2661 O O . SER B 1 103 ? 12.922 -5.5 5.98 1 97.44 103 SER B O 1
ATOM 2663 N N . GLU B 1 104 ? 14.352 -5.418 7.727 1 97.44 104 GLU B N 1
ATOM 2664 C CA . GLU B 1 104 ? 13.297 -5.578 8.727 1 97.44 104 GLU B CA 1
ATOM 2665 C C . GLU B 1 104 ? 12.305 -4.426 8.672 1 97.44 104 GLU B C 1
ATOM 2667 O O . GLU B 1 104 ? 11.094 -4.633 8.805 1 97.44 104 GLU B O 1
ATOM 2672 N N . LEU B 1 105 ? 12.812 -3.252 8.5 1 97.19 105 LEU B N 1
ATOM 2673 C CA . LEU B 1 105 ? 11.961 -2.074 8.414 1 97.19 105 LEU B CA 1
ATOM 2674 C C . LEU B 1 105 ? 11.055 -2.148 7.184 1 97.19 105 LEU B C 1
ATOM 2676 O O . LEU B 1 105 ? 9.852 -1.902 7.277 1 97.19 105 LEU B O 1
ATOM 2680 N N . GLU B 1 106 ? 11.633 -2.494 6.059 1 98.19 106 GLU B N 1
ATOM 2681 C CA . GLU B 1 106 ? 10.859 -2.682 4.836 1 98.19 106 GLU B CA 1
ATOM 2682 C C . GLU B 1 106 ? 9.781 -3.746 5.023 1 98.19 106 GLU B C 1
ATOM 2684 O O . GLU B 1 106 ? 8.641 -3.564 4.594 1 98.19 106 GLU B O 1
ATOM 2689 N N . MET B 1 107 ? 10.156 -4.832 5.668 1 98.5 107 MET B N 1
ATOM 2690 C CA . MET B 1 107 ? 9.211 -5.926 5.883 1 98.5 107 MET B CA 1
ATOM 2691 C C . MET B 1 107 ? 8.039 -5.473 6.754 1 98.5 107 MET B C 1
ATOM 2693 O O . MET B 1 107 ? 6.891 -5.809 6.473 1 98.5 107 MET B O 1
ATOM 2697 N N . LYS B 1 108 ? 8.359 -4.738 7.719 1 97.88 108 LYS B N 1
ATOM 2698 C CA . LYS B 1 108 ? 7.301 -4.234 8.594 1 97.88 108 LYS B CA 1
ATOM 2699 C C . LYS B 1 108 ? 6.336 -3.336 7.824 1 97.88 108 LYS B C 1
ATOM 2701 O O . LYS B 1 108 ? 5.117 -3.467 7.961 1 97.88 108 LYS B O 1
ATOM 2706 N N . ILE B 1 109 ? 6.863 -2.438 7.031 1 97.56 109 ILE B N 1
ATOM 2707 C CA . ILE B 1 109 ? 6.039 -1.547 6.219 1 97.56 109 ILE B CA 1
ATOM 2708 C C . ILE B 1 109 ? 5.188 -2.369 5.254 1 97.56 109 ILE B C 1
ATOM 2710 O O . ILE B 1 109 ? 3.99 -2.119 5.109 1 97.56 109 ILE B O 1
ATOM 2714 N N . TYR B 1 110 ? 5.82 -3.326 4.617 1 98.5 110 TYR B N 1
ATOM 2715 C CA . TYR B 1 110 ? 5.129 -4.215 3.693 1 98.5 110 TYR B CA 1
ATOM 2716 C C . TYR B 1 110 ? 3.975 -4.93 4.383 1 98.5 110 TYR B C 1
ATOM 2718 O O . TYR B 1 110 ? 2.85 -4.934 3.881 1 98.5 110 TYR B O 1
ATOM 2726 N N . GLU B 1 111 ? 4.23 -5.473 5.547 1 98.06 111 GLU B N 1
ATOM 2727 C CA . GLU B 1 111 ? 3.225 -6.23 6.289 1 98.06 111 GLU B CA 1
ATOM 2728 C C . GLU B 1 111 ? 2.072 -5.332 6.73 1 98.06 111 GLU B C 1
ATOM 2730 O O . GLU B 1 111 ? 0.91 -5.738 6.695 1 98.06 111 GLU B O 1
ATOM 2735 N N . ASP B 1 112 ? 2.42 -4.176 7.172 1 97.06 112 ASP B N 1
ATOM 2736 C CA . ASP B 1 112 ? 1.378 -3.242 7.586 1 97.06 112 ASP B CA 1
ATOM 2737 C C . ASP B 1 112 ? 0.46 -2.887 6.418 1 97.06 112 ASP B C 1
ATOM 2739 O O . ASP B 1 112 ? -0.761 -2.834 6.574 1 97.06 112 ASP B O 1
ATOM 2743 N N . LEU B 1 113 ? 1.065 -2.617 5.258 1 97.31 113 LEU B N 1
ATOM 2744 C CA . LEU B 1 113 ? 0.277 -2.336 4.062 1 97.31 113 LEU B CA 1
ATOM 2745 C C . LEU B 1 113 ? -0.592 -3.533 3.691 1 97.31 113 LEU B C 1
ATOM 2747 O O . LEU B 1 113 ? -1.79 -3.383 3.441 1 97.31 113 LEU B O 1
ATOM 2751 N N . LEU B 1 114 ? 0.026 -4.688 3.682 1 97.06 114 LEU B N 1
ATOM 2752 C CA . LEU B 1 114 ? -0.681 -5.922 3.361 1 97.06 114 LEU B CA 1
ATOM 2753 C C . LEU B 1 114 ? -1.865 -6.129 4.301 1 97.06 114 LEU B C 1
ATOM 2755 O O . LEU B 1 114 ? -2.988 -6.367 3.848 1 97.06 114 LEU B O 1
ATOM 2759 N N . ASN B 1 115 ? -1.62 -6.02 5.543 1 96.25 115 ASN B N 1
ATOM 2760 C CA . ASN B 1 115 ? -2.666 -6.227 6.539 1 96.25 115 ASN B CA 1
ATOM 2761 C C . ASN B 1 115 ? -3.812 -5.234 6.363 1 96.25 115 ASN B C 1
ATOM 2763 O O . ASN B 1 115 ? -4.98 -5.609 6.457 1 96.25 115 ASN B O 1
ATOM 2767 N N . ASN B 1 116 ? -3.461 -4.031 6.16 1 94.81 116 ASN B N 1
ATOM 2768 C CA . ASN B 1 116 ? -4.48 -3.014 5.938 1 94.81 116 ASN B CA 1
ATOM 2769 C C . ASN B 1 116 ? -5.34 -3.336 4.715 1 94.81 116 ASN B C 1
ATOM 2771 O O . ASN B 1 116 ? -6.566 -3.26 4.781 1 94.81 116 ASN B O 1
ATOM 2775 N N . MET B 1 117 ? -4.746 -3.717 3.639 1 94.38 117 MET B N 1
ATOM 2776 C CA . MET B 1 117 ? -5.445 -4.047 2.4 1 94.38 117 MET B CA 1
ATOM 2777 C C . MET B 1 117 ? -6.309 -5.293 2.58 1 94.38 117 MET B C 1
ATOM 2779 O O . MET B 1 117 ? -7.449 -5.332 2.121 1 94.38 117 MET B O 1
ATOM 2783 N N . MET B 1 118 ? -5.754 -6.258 3.316 1 93.81 118 MET B N 1
ATOM 2784 C CA . MET B 1 118 ? -6.508 -7.484 3.566 1 93.81 118 MET B CA 1
ATOM 2785 C C . MET B 1 118 ? -7.746 -7.195 4.41 1 93.81 118 MET B C 1
ATOM 2787 O O . MET B 1 118 ? -8.781 -7.852 4.246 1 93.81 118 MET B O 1
ATOM 2791 N N . GLU B 1 119 ? -7.637 -6.246 5.289 1 92.94 119 GLU B N 1
ATOM 2792 C CA . GLU B 1 119 ? -8.781 -5.852 6.105 1 92.94 119 GLU B CA 1
ATOM 2793 C C . GLU B 1 119 ? -9.914 -5.305 5.238 1 92.94 119 GLU B C 1
ATOM 2795 O O . GLU B 1 119 ? -11.094 -5.484 5.566 1 92.94 119 GLU B O 1
ATOM 2800 N N . GLU B 1 120 ? -9.578 -4.703 4.16 1 91.19 120 GLU B N 1
ATOM 2801 C CA . GLU B 1 120 ? -10.586 -4.172 3.25 1 91.19 120 GLU B CA 1
ATOM 2802 C C . GLU B 1 120 ? -11.414 -5.293 2.631 1 91.19 120 GLU B C 1
ATOM 2804 O O . GLU B 1 120 ? -12.602 -5.117 2.367 1 91.19 120 GLU B O 1
ATOM 2809 N N . LEU B 1 121 ? -10.789 -6.395 2.41 1 91.31 121 LEU B N 1
ATOM 2810 C CA . LEU B 1 121 ? -11.492 -7.52 1.802 1 91.31 121 LEU B CA 1
ATOM 2811 C C . LEU B 1 121 ? -12.562 -8.062 2.736 1 91.31 121 LEU B C 1
ATOM 2813 O O . LEU B 1 121 ? -13.57 -8.609 2.281 1 91.31 121 LEU B O 1
ATOM 2817 N N . LYS B 1 122 ? -12.359 -7.84 3.99 1 90.62 122 LYS B N 1
ATOM 2818 C CA . LYS B 1 122 ? -13.305 -8.328 4.98 1 90.62 122 LYS B CA 1
ATOM 2819 C C . LYS B 1 122 ? -14.625 -7.566 4.902 1 90.62 122 LYS B C 1
ATOM 2821 O O . LYS B 1 122 ? -15.633 -8 5.465 1 90.62 122 LYS B O 1
ATOM 2826 N N . GLU B 1 123 ? -14.633 -6.461 4.25 1 86.75 123 GLU B N 1
ATOM 2827 C CA . GLU B 1 123 ? -15.836 -5.648 4.109 1 86.75 123 GLU B CA 1
ATOM 2828 C C . GLU B 1 123 ? -16.688 -6.125 2.934 1 86.75 123 GLU B C 1
ATOM 2830 O O . GLU B 1 123 ? -17.828 -5.688 2.768 1 86.75 123 GLU B O 1
ATOM 2835 N N . LEU B 1 124 ? -16.172 -7.027 2.152 1 90.25 124 LEU B N 1
ATOM 2836 C CA . LEU B 1 124 ? -16.875 -7.555 0.995 1 90.25 124 LEU B CA 1
ATOM 2837 C C . LEU B 1 124 ? -17.781 -8.711 1.398 1 90.25 124 LEU B C 1
ATOM 2839 O O . LEU B 1 124 ? -17.562 -9.359 2.422 1 90.25 124 LEU B O 1
ATOM 2843 N N . PRO B 1 125 ? -18.812 -8.922 0.598 1 89.25 125 PRO B N 1
ATOM 2844 C CA . PRO B 1 125 ? -19.656 -10.086 0.883 1 89.25 125 PRO B CA 1
ATOM 2845 C C . PRO B 1 125 ? -18.875 -11.398 0.867 1 89.25 125 PRO B C 1
ATOM 2847 O O . PRO B 1 125 ? -19.062 -12.234 1.752 1 89.25 125 PRO B O 1
ATOM 2850 N N . LYS B 1 126 ? -18.062 -11.617 -0.158 1 91.12 126 LYS B N 1
ATOM 2851 C CA . LYS B 1 126 ? -17.125 -12.734 -0.208 1 91.12 126 LYS B CA 1
ATOM 2852 C C . LYS B 1 126 ? -15.734 -12.297 0.243 1 91.12 126 LYS B C 1
ATOM 2854 O O . LYS B 1 126 ? -15.117 -11.43 -0.377 1 91.12 126 LYS B O 1
ATOM 2859 N N . LYS B 1 127 ? -15.297 -12.906 1.215 1 90.5 127 LYS B N 1
ATOM 2860 C CA . LYS B 1 127 ? -14.125 -12.375 1.898 1 90.5 127 LYS B CA 1
ATOM 2861 C C . LYS B 1 127 ? -12.867 -13.164 1.529 1 90.5 127 LYS B C 1
ATOM 2863 O O . LYS B 1 127 ? -11.75 -12.734 1.816 1 90.5 127 LYS B O 1
ATOM 2868 N N . ALA B 1 128 ? -13.094 -14.383 0.974 1 93.44 128 ALA B N 1
ATOM 2869 C CA . ALA B 1 128 ? -11.969 -15.25 0.643 1 93.44 128 ALA B CA 1
ATOM 2870 C C . ALA B 1 128 ? -12.312 -16.156 -0.536 1 93.44 128 ALA B C 1
ATOM 2872 O O . ALA B 1 128 ? -13.484 -16.359 -0.855 1 93.44 128 ALA B O 1
ATOM 2873 N N . PRO B 1 129 ? -11.25 -16.656 -1.18 1 95.69 129 PRO B N 1
ATOM 2874 C CA . PRO B 1 129 ? -11.531 -17.625 -2.242 1 95.69 129 PRO B CA 1
ATOM 2875 C C . PRO B 1 129 ? -12.156 -18.922 -1.716 1 95.69 129 PRO B C 1
ATOM 2877 O O . PRO B 1 129 ? -12.039 -19.234 -0.527 1 95.69 129 PRO B O 1
ATOM 2880 N N . ASP B 1 130 ? -12.844 -19.594 -2.629 1 96.38 130 ASP B N 1
ATOM 2881 C CA . ASP B 1 130 ? -13.43 -20.875 -2.244 1 96.38 130 ASP B CA 1
ATOM 2882 C C . ASP B 1 130 ? -12.344 -21.938 -2.041 1 96.38 130 ASP B C 1
ATOM 2884 O O . ASP B 1 130 ? -12.398 -22.703 -1.077 1 96.38 130 ASP B O 1
ATOM 2888 N N . ILE B 1 131 ? -11.398 -21.969 -2.928 1 97.19 131 ILE B N 1
ATOM 2889 C CA . ILE B 1 131 ? -10.305 -22.922 -2.793 1 97.19 131 ILE B CA 1
ATOM 2890 C C . ILE B 1 131 ? -9.039 -22.344 -3.418 1 97.19 131 ILE B C 1
ATOM 2892 O O . ILE B 1 131 ? -9.109 -21.469 -4.281 1 97.19 131 ILE B O 1
ATOM 2896 N N . MET B 1 132 ? -7.902 -22.859 -2.953 1 97.88 132 MET B N 1
ATOM 2897 C CA . MET B 1 132 ? -6.621 -22.703 -3.637 1 97.88 132 MET B CA 1
ATOM 2898 C C . MET B 1 132 ? -6.211 -23.984 -4.336 1 97.88 132 MET B C 1
ATOM 2900 O O . MET B 1 132 ? -6.223 -25.062 -3.725 1 97.88 132 MET B O 1
ATOM 2904 N N . ILE B 1 133 ? -5.949 -23.844 -5.559 1 98.19 133 ILE B N 1
ATOM 2905 C CA . ILE B 1 133 ? -5.312 -24.938 -6.281 1 98.19 133 ILE B CA 1
ATOM 2906 C C . ILE B 1 133 ? -3.797 -24.781 -6.23 1 98.19 133 ILE B C 1
ATOM 2908 O O . ILE B 1 133 ? -3.23 -23.922 -6.906 1 98.19 133 ILE B O 1
ATOM 2912 N N . TYR B 1 134 ? -3.189 -25.641 -5.461 1 98.25 134 TYR B N 1
ATOM 2913 C CA . TYR B 1 134 ? -1.742 -25.578 -5.285 1 98.25 134 TYR B CA 1
ATOM 2914 C C . TYR B 1 134 ? -1.038 -26.547 -6.23 1 98.25 134 TYR B C 1
ATOM 2916 O O . TYR B 1 134 ? -1.163 -27.766 -6.086 1 98.25 134 TYR B O 1
ATOM 2924 N N . LEU B 1 135 ? -0.336 -25.984 -7.16 1 98 135 LEU B N 1
ATOM 2925 C CA . LEU B 1 135 ? 0.455 -26.781 -8.086 1 98 135 LEU B CA 1
ATOM 2926 C C . LEU B 1 135 ? 1.815 -27.125 -7.48 1 98 135 LEU B C 1
ATOM 2928 O O . LEU B 1 135 ? 2.684 -26.25 -7.371 1 98 135 LEU B O 1
ATOM 2932 N N . LYS B 1 136 ? 1.934 -28.359 -7.164 1 97.5 136 LYS B N 1
ATOM 2933 C CA . LYS B 1 136 ? 3.16 -28.859 -6.547 1 97.5 136 LYS B CA 1
ATOM 2934 C C . LYS B 1 136 ? 3.998 -29.641 -7.551 1 97.5 136 LYS B C 1
ATOM 2936 O O . LYS B 1 136 ? 3.455 -30.344 -8.414 1 97.5 136 LYS B O 1
ATOM 2941 N N . GLY B 1 137 ? 5.27 -29.5 -7.457 1 97.06 137 GLY B N 1
ATOM 2942 C CA . GLY B 1 137 ? 6.18 -30.25 -8.312 1 97.06 137 GLY B CA 1
ATOM 2943 C C . GLY B 1 137 ? 7.594 -30.312 -7.758 1 97.06 137 GLY B C 1
ATOM 2944 O O . GLY B 1 137 ? 7.961 -29.531 -6.887 1 97.06 137 GLY B O 1
ATOM 2945 N N . SER B 1 138 ? 8.344 -31.312 -8.289 1 97.88 138 SER B N 1
ATOM 2946 C CA . SER B 1 138 ? 9.75 -31.422 -7.918 1 97.88 138 SER B CA 1
ATOM 2947 C C . SER B 1 138 ? 10.539 -30.219 -8.414 1 97.88 138 SER B C 1
ATOM 2949 O O . SER B 1 138 ? 10.094 -29.5 -9.312 1 97.88 138 SER B O 1
ATOM 2951 N N . PHE B 1 139 ? 11.719 -29.984 -7.723 1 97.69 139 PHE B N 1
ATOM 2952 C CA . PHE B 1 139 ? 12.547 -28.875 -8.164 1 97.69 139 PHE B CA 1
ATOM 2953 C C . PHE B 1 139 ? 13.016 -29.094 -9.602 1 97.69 139 PHE B C 1
ATOM 2955 O O . PHE B 1 139 ? 13.133 -28.125 -10.359 1 97.69 139 PHE B O 1
ATOM 2962 N N . GLN B 1 140 ? 13.242 -30.312 -9.961 1 97.19 140 GLN B N 1
ATOM 2963 C CA . GLN B 1 140 ? 13.617 -30.625 -11.336 1 97.19 140 GLN B CA 1
ATOM 2964 C C . GLN B 1 140 ? 12.516 -30.203 -12.312 1 97.19 140 GLN B C 1
ATOM 2966 O O . GLN B 1 140 ? 12.797 -29.625 -13.359 1 97.19 140 GLN B O 1
ATOM 2971 N N . THR B 1 141 ? 11.312 -30.484 -12 1 96.81 141 THR B N 1
ATOM 2972 C CA . THR B 1 141 ? 10.18 -30.094 -12.836 1 96.81 141 THR B CA 1
ATOM 2973 C C . THR B 1 141 ? 10.109 -28.578 -12.953 1 96.81 141 THR B C 1
ATOM 2975 O O . THR B 1 141 ? 9.883 -28.047 -14.047 1 96.81 141 THR B O 1
ATOM 2978 N N . VAL B 1 142 ? 10.336 -27.859 -11.828 1 96.5 142 VAL B N 1
ATOM 2979 C CA . VAL B 1 142 ? 10.328 -26.406 -11.805 1 96.5 142 VAL B CA 1
ATOM 2980 C C . VAL B 1 142 ? 11.367 -25.859 -12.789 1 96.5 142 VAL B C 1
ATOM 2982 O O . VAL B 1 142 ? 11.039 -25.047 -13.656 1 96.5 142 VAL B O 1
ATOM 2985 N N . LEU B 1 143 ? 12.555 -26.391 -12.719 1 96.38 143 LEU B N 1
ATOM 2986 C CA . LEU B 1 143 ? 13.648 -25.922 -13.562 1 96.38 143 LEU B CA 1
ATOM 2987 C C . LEU B 1 143 ? 13.359 -26.203 -15.031 1 96.38 143 LEU B C 1
ATOM 2989 O O . LEU B 1 143 ? 13.578 -25.344 -15.883 1 96.38 143 LEU B O 1
ATOM 2993 N N . ASN B 1 144 ? 12.875 -27.359 -15.289 1 95.69 144 ASN B N 1
ATOM 2994 C CA . ASN B 1 144 ? 12.562 -27.75 -16.656 1 95.69 144 ASN B CA 1
ATOM 2995 C C . ASN B 1 144 ? 11.5 -26.828 -17.266 1 95.69 144 ASN B C 1
ATOM 2997 O O . ASN B 1 144 ? 11.617 -26.422 -18.422 1 95.69 144 ASN B O 1
ATOM 3001 N N . ARG B 1 145 ? 10.562 -26.531 -16.531 1 94.56 145 ARG B N 1
ATOM 3002 C CA . ARG B 1 145 ? 9.453 -25.719 -17.031 1 94.56 145 ARG B CA 1
ATOM 3003 C C . ARG B 1 145 ? 9.883 -24.266 -17.219 1 94.56 145 ARG B C 1
ATOM 3005 O O . ARG B 1 145 ? 9.43 -23.609 -18.156 1 94.56 145 ARG B O 1
ATOM 3012 N N . ILE B 1 146 ? 10.695 -23.75 -16.266 1 94.62 146 ILE B N 1
ATOM 3013 C CA . ILE B 1 146 ? 11.227 -22.406 -16.438 1 94.62 146 ILE B CA 1
ATOM 3014 C C . ILE B 1 146 ? 12.016 -22.312 -17.75 1 94.62 146 ILE B C 1
ATOM 3016 O O . ILE B 1 146 ? 11.852 -21.359 -18.516 1 94.62 146 ILE B O 1
ATOM 3020 N N . LYS B 1 147 ? 12.805 -23.312 -18 1 94.56 147 LYS B N 1
ATOM 3021 C CA . LYS B 1 147 ? 13.594 -23.375 -19.219 1 94.56 147 LYS B CA 1
ATOM 3022 C C . LYS B 1 147 ? 12.688 -23.453 -20.453 1 94.56 147 LYS B C 1
ATOM 3024 O O . LYS B 1 147 ? 12.922 -22.75 -21.438 1 94.56 147 LYS B O 1
ATOM 3029 N N . LEU B 1 148 ? 11.672 -24.234 -20.375 1 92.31 148 LEU B N 1
ATOM 3030 C CA . LEU B 1 148 ? 10.742 -24.406 -21.484 1 92.31 148 LEU B CA 1
ATOM 3031 C C . LEU B 1 148 ? 9.992 -23.125 -21.781 1 92.31 148 LEU B C 1
ATOM 3033 O O . LEU B 1 148 ? 9.789 -22.766 -22.953 1 92.31 148 LEU B O 1
ATOM 3037 N N . ARG B 1 149 ? 9.539 -22.438 -20.75 1 89.5 149 ARG B N 1
ATOM 3038 C CA . ARG B 1 149 ? 8.844 -21.172 -20.922 1 89.5 149 ARG B CA 1
ATOM 3039 C C . ARG B 1 149 ? 9.75 -20.125 -21.578 1 89.5 149 ARG B C 1
ATOM 3041 O O . ARG B 1 149 ? 9.297 -19.359 -22.422 1 89.5 149 ARG B O 1
ATOM 3048 N N . GLY B 1 150 ? 10.984 -20 -21.172 1 89.5 150 GLY B N 1
ATOM 3049 C CA . GLY B 1 150 ? 12.023 -19.328 -21.938 1 89.5 150 GLY B CA 1
ATOM 3050 C C . GLY B 1 150 ? 12.031 -17.812 -21.734 1 89.5 150 GLY B C 1
ATOM 3051 O O . GLY B 1 150 ? 12.438 -17.062 -22.625 1 89.5 150 GLY B O 1
ATOM 3052 N N . ARG B 1 151 ? 11.594 -17.281 -20.625 1 89.56 151 ARG B N 1
ATOM 3053 C CA . ARG B 1 151 ? 11.75 -15.859 -20.344 1 89.56 151 ARG B CA 1
ATOM 3054 C C . ARG B 1 151 ? 13.219 -15.516 -20.125 1 89.56 151 ARG B C 1
ATOM 3056 O O . ARG B 1 151 ? 13.852 -16.016 -19.188 1 89.56 151 ARG B O 1
ATOM 3063 N N . GLU B 1 152 ? 13.672 -14.648 -20.828 1 90.56 152 GLU B N 1
ATOM 3064 C CA . GLU B 1 152 ? 15.109 -14.367 -20.891 1 90.56 152 GLU B CA 1
ATOM 3065 C C . GLU B 1 152 ? 15.672 -14.047 -19.516 1 90.56 152 GLU B C 1
ATOM 3067 O O . GLU B 1 152 ? 16.703 -14.602 -19.109 1 90.56 152 GLU B O 1
ATOM 3072 N N . PHE B 1 153 ? 15.023 -13.258 -18.734 1 91.62 153 PHE B N 1
ATOM 3073 C CA . PHE B 1 153 ? 15.586 -12.797 -17.484 1 91.62 153 PHE B CA 1
ATOM 3074 C C . PHE B 1 153 ? 15.523 -13.898 -16.422 1 91.62 153 PHE B C 1
ATOM 3076 O O . PHE B 1 153 ? 16.141 -13.789 -15.367 1 91.62 153 PHE B O 1
ATOM 3083 N N . GLU B 1 154 ? 14.875 -15.047 -16.75 1 93.19 154 GLU B N 1
ATOM 3084 C CA . GLU B 1 154 ? 14.734 -16.125 -15.766 1 93.19 154 GLU B CA 1
ATOM 3085 C C . GLU B 1 154 ? 15.75 -17.234 -16.016 1 93.19 154 GLU B C 1
ATOM 3087 O O . GLU B 1 154 ? 15.859 -18.172 -15.227 1 93.19 154 GLU B O 1
ATOM 3092 N N . LEU B 1 155 ? 16.5 -17.125 -17.047 1 93.12 155 LEU B N 1
ATOM 3093 C CA . LEU B 1 155 ? 17.266 -18.266 -17.516 1 93.12 155 LEU B CA 1
ATOM 3094 C C . LEU B 1 155 ? 18.703 -18.203 -17.031 1 93.12 155 LEU B C 1
ATOM 3096 O O . LEU B 1 155 ? 19.484 -19.125 -17.281 1 93.12 155 LEU B O 1
ATOM 3100 N N . ASN B 1 156 ? 19 -17.266 -16.266 1 90.31 156 ASN B N 1
ATOM 3101 C CA . ASN B 1 156 ? 20.359 -17.156 -15.719 1 90.31 156 ASN B CA 1
ATOM 3102 C C . ASN B 1 156 ? 20.656 -18.297 -14.742 1 90.31 156 ASN B C 1
ATOM 3104 O O . ASN B 1 156 ? 19.875 -18.531 -13.812 1 90.31 156 ASN B O 1
ATOM 3108 N N . GLU B 1 157 ? 21.703 -18.984 -14.898 1 89.38 157 GLU B N 1
ATOM 3109 C CA . GLU B 1 157 ? 22.094 -20.141 -14.086 1 89.38 157 GLU B CA 1
ATOM 3110 C C . GLU B 1 157 ? 22.25 -19.75 -12.625 1 89.38 157 GLU B C 1
ATOM 3112 O O . GLU B 1 157 ? 22 -20.562 -11.727 1 89.38 157 GLU B O 1
ATOM 3117 N N . ASP B 1 158 ? 22.625 -18.531 -12.422 1 90.44 158 ASP B N 1
ATOM 3118 C CA . ASP B 1 158 ? 22.828 -18.031 -11.062 1 90.44 158 ASP B CA 1
ATOM 3119 C C . ASP B 1 158 ? 21.516 -18 -10.289 1 90.44 158 ASP B C 1
ATOM 3121 O O . ASP B 1 158 ? 21.516 -17.906 -9.062 1 90.44 158 ASP B O 1
ATOM 3125 N N . LEU B 1 159 ? 20.438 -18.172 -10.992 1 94.5 159 LEU B N 1
ATOM 3126 C CA . LEU B 1 159 ? 19.125 -18.078 -10.359 1 94.5 159 LEU B CA 1
ATOM 3127 C C . LEU B 1 159 ? 18.703 -19.438 -9.781 1 94.5 159 LEU B C 1
ATOM 3129 O O . LEU B 1 159 ? 17.766 -19.516 -8.992 1 94.5 159 LEU B O 1
ATOM 3133 N N . LYS B 1 160 ? 19.375 -20.469 -10.164 1 95.19 160 LYS B N 1
ATOM 3134 C CA . LYS B 1 160 ? 19.016 -21.812 -9.719 1 95.19 160 LYS B CA 1
ATOM 3135 C C . LYS B 1 160 ? 18.984 -21.891 -8.195 1 95.19 160 LYS B C 1
ATOM 3137 O O . LYS B 1 160 ? 18.047 -22.453 -7.617 1 95.19 160 LYS B O 1
ATOM 3142 N N . GLU B 1 161 ? 20.016 -21.375 -7.543 1 95.69 161 GLU B N 1
ATOM 3143 C CA . GLU B 1 161 ? 20.062 -21.391 -6.082 1 95.69 161 GLU B CA 1
ATOM 3144 C C . GLU B 1 161 ? 18.906 -20.625 -5.473 1 95.69 161 GLU B C 1
ATOM 3146 O O . GLU B 1 161 ? 18.328 -21.047 -4.469 1 95.69 161 GLU B O 1
ATOM 3151 N N . TYR B 1 162 ? 18.594 -19.562 -6.047 1 95.56 162 TYR B N 1
ATOM 3152 C CA . TYR B 1 162 ? 17.453 -18.766 -5.582 1 95.56 162 TYR B CA 1
ATOM 3153 C C . TYR B 1 162 ? 16.156 -19.531 -5.719 1 95.56 162 TYR B C 1
ATOM 3155 O O . TYR B 1 162 ? 15.344 -19.562 -4.789 1 95.56 162 TYR B O 1
ATOM 3163 N N . TYR B 1 163 ? 15.984 -20.172 -6.867 1 97.06 163 TYR B N 1
ATOM 3164 C CA . TYR B 1 163 ? 14.781 -20.953 -7.098 1 97.06 163 TYR B CA 1
ATOM 3165 C C . TYR B 1 163 ? 14.672 -22.094 -6.098 1 97.06 163 TYR B C 1
ATOM 3167 O O . TYR B 1 163 ? 13.586 -22.375 -5.586 1 97.06 163 TYR B O 1
ATOM 3175 N N . GLU B 1 164 ? 15.758 -22.672 -5.891 1 97.69 164 GLU B N 1
ATOM 3176 C CA . GLU B 1 164 ? 15.758 -23.766 -4.918 1 97.69 164 GLU B CA 1
ATOM 3177 C C . GLU B 1 164 ? 15.422 -23.266 -3.521 1 97.69 164 GLU B C 1
ATOM 3179 O O . GLU B 1 164 ? 14.68 -23.906 -2.779 1 97.69 164 GLU B O 1
ATOM 3184 N N . PHE B 1 165 ? 15.984 -22.141 -3.236 1 97.5 165 PHE B N 1
ATOM 3185 C CA . PHE B 1 165 ? 15.734 -21.5 -1.952 1 97.5 165 PHE B CA 1
ATOM 3186 C C . PHE B 1 165 ? 14.25 -21.219 -1.761 1 97.5 165 PHE B C 1
ATOM 3188 O O . PHE B 1 165 ? 13.711 -21.438 -0.675 1 97.5 165 PHE B O 1
ATOM 3195 N N . LEU B 1 166 ? 13.578 -20.797 -2.75 1 97.12 166 LEU B N 1
ATOM 3196 C CA . LEU B 1 166 ? 12.141 -20.562 -2.711 1 97.12 166 LEU B CA 1
ATOM 3197 C C . LEU B 1 166 ? 11.367 -21.875 -2.619 1 97.12 166 LEU B C 1
ATOM 3199 O O . LEU B 1 166 ? 10.461 -22 -1.793 1 97.12 166 LEU B O 1
ATOM 3203 N N . TRP B 1 167 ? 11.766 -22.766 -3.432 1 97.62 167 TRP B N 1
ATOM 3204 C CA . TRP B 1 167 ? 11.047 -24.016 -3.625 1 97.62 167 TRP B CA 1
ATOM 3205 C C . TRP B 1 167 ? 11.047 -24.844 -2.344 1 97.62 167 TRP B C 1
ATOM 3207 O O . TRP B 1 167 ? 10.023 -25.422 -1.966 1 97.62 167 TRP B O 1
ATOM 3217 N N . LYS B 1 168 ? 12.125 -24.906 -1.651 1 97.62 168 LYS B N 1
ATOM 3218 C CA . LYS B 1 168 ? 12.352 -25.875 -0.579 1 97.62 168 LYS B CA 1
ATOM 3219 C C . LYS B 1 168 ? 11.359 -25.672 0.561 1 97.62 168 LYS B C 1
ATOM 3221 O O . LYS B 1 168 ? 10.992 -26.625 1.253 1 97.62 168 LYS B O 1
ATOM 3226 N N . ASP B 1 169 ? 10.875 -24.438 0.78 1 97 169 ASP B N 1
ATOM 3227 C CA . ASP B 1 169 ? 10 -24.172 1.916 1 97 169 ASP B CA 1
ATOM 3228 C C . ASP B 1 169 ? 8.578 -23.859 1.453 1 97 169 ASP B C 1
ATOM 3230 O O . ASP B 1 169 ? 7.703 -23.578 2.271 1 97 169 ASP B O 1
ATOM 3234 N N . TYR B 1 170 ? 8.359 -23.922 0.194 1 97.06 170 TYR B N 1
ATOM 3235 C CA . TYR B 1 170 ? 7.078 -23.484 -0.348 1 97.06 170 TYR B CA 1
ATOM 3236 C C . TYR B 1 170 ? 5.953 -24.406 0.117 1 97.06 170 TYR B C 1
ATOM 3238 O O . TYR B 1 170 ? 4.902 -23.938 0.56 1 97.06 170 TYR B O 1
ATOM 3246 N N . ASP B 1 171 ? 6.195 -25.672 0.056 1 96.69 171 ASP B N 1
ATOM 3247 C CA . ASP B 1 171 ? 5.195 -26.641 0.507 1 96.69 171 ASP B CA 1
ATOM 3248 C C . ASP B 1 171 ? 4.82 -26.391 1.967 1 96.69 171 ASP B C 1
ATOM 3250 O O . ASP B 1 171 ? 3.639 -26.391 2.318 1 96.69 171 ASP B O 1
ATOM 3254 N N . ASP B 1 172 ? 5.844 -26.25 2.705 1 97 172 ASP B N 1
ATOM 3255 C CA . ASP B 1 172 ? 5.617 -26.016 4.129 1 97 172 ASP B CA 1
ATOM 3256 C C . ASP B 1 172 ? 4.762 -24.781 4.359 1 97 172 ASP B C 1
ATOM 3258 O O . ASP B 1 172 ? 3.848 -24.797 5.188 1 97 172 ASP B O 1
ATOM 3262 N N . TRP B 1 173 ? 5.074 -23.75 3.641 1 96.62 173 TRP B N 1
ATOM 3263 C CA . TRP B 1 173 ? 4.312 -22.516 3.789 1 96.62 173 TRP B CA 1
ATOM 3264 C C . TRP B 1 173 ? 2.848 -22.734 3.418 1 96.62 173 TRP B C 1
ATOM 3266 O O . TRP B 1 173 ? 1.947 -22.328 4.156 1 96.62 173 TRP B O 1
ATOM 3276 N N . VAL B 1 174 ? 2.578 -23.391 2.285 1 97 174 VAL B N 1
ATOM 3277 C CA . VAL B 1 174 ? 1.209 -23.609 1.833 1 97 174 VAL B CA 1
ATOM 3278 C C . VAL B 1 174 ? 0.453 -24.453 2.863 1 97 174 VAL B C 1
ATOM 3280 O O . VAL B 1 174 ? -0.687 -24.125 3.211 1 97 174 VAL B O 1
ATOM 3283 N N . MET B 1 175 ? 1.087 -25.422 3.404 1 96.06 175 MET B N 1
ATOM 3284 C CA . MET B 1 175 ? 0.402 -26.422 4.227 1 96.06 175 MET B CA 1
ATOM 3285 C C . MET B 1 175 ? 0.219 -25.906 5.652 1 96.06 175 MET B C 1
ATOM 3287 O O . MET B 1 175 ? -0.753 -26.266 6.32 1 96.06 175 MET B O 1
ATOM 3291 N N . ASN B 1 176 ? 1.057 -25.016 6.074 1 96.25 176 ASN B N 1
ATOM 3292 C CA . ASN B 1 176 ? 1.051 -24.719 7.504 1 96.25 176 ASN B CA 1
ATOM 3293 C C . ASN B 1 176 ? 0.782 -23.234 7.762 1 96.25 176 ASN B C 1
ATOM 3295 O O . ASN B 1 176 ? 0.477 -22.844 8.891 1 96.25 176 ASN B O 1
ATOM 3299 N N . TYR B 1 177 ? 0.897 -22.469 6.73 1 94.81 177 TYR B N 1
ATOM 3300 C CA . TYR B 1 177 ? 0.755 -21.031 6.98 1 94.81 177 TYR B CA 1
ATOM 3301 C C . TYR B 1 177 ? -0.41 -20.453 6.184 1 94.81 177 TYR B C 1
ATOM 3303 O O . TYR B 1 177 ? -1.147 -19.609 6.684 1 94.81 177 TYR B O 1
ATOM 3311 N N . TYR B 1 178 ? -0.559 -20.891 4.992 1 96.19 178 TYR B N 1
ATOM 3312 C CA . TYR B 1 178 ? -1.727 -20.453 4.234 1 96.19 178 TYR B CA 1
ATOM 3313 C C . TYR B 1 178 ? -3.016 -20.859 4.938 1 96.19 178 TYR B C 1
ATOM 3315 O O . TYR B 1 178 ? -3.166 -22.016 5.355 1 96.19 178 TYR B O 1
ATOM 3323 N N . ASN B 1 179 ? -4.031 -19.891 5.027 1 95.25 179 ASN B N 1
ATOM 3324 C CA . ASN B 1 179 ? -5.254 -20.203 5.758 1 95.25 179 ASN B CA 1
ATOM 3325 C C . ASN B 1 179 ? -6.461 -19.484 5.18 1 95.25 179 ASN B C 1
ATOM 3327 O O . ASN B 1 179 ? -7.496 -19.359 5.84 1 95.25 179 ASN B O 1
ATOM 3331 N N . ALA B 1 180 ? -6.344 -18.984 3.951 1 94.38 180 ALA B N 1
ATOM 3332 C CA . ALA B 1 180 ? -7.43 -18.203 3.371 1 94.38 180 ALA B CA 1
ATOM 3333 C C . ALA B 1 180 ? -8.539 -19.109 2.842 1 94.38 180 ALA B C 1
ATOM 3335 O O . ALA B 1 180 ? -9.695 -18.703 2.742 1 94.38 180 ALA B O 1
ATOM 3336 N N . SER B 1 181 ? -8.219 -20.344 2.51 1 96.19 181 SER B N 1
ATOM 3337 C CA . SER B 1 181 ? -9.188 -21.281 1.967 1 96.19 181 SER B CA 1
ATOM 3338 C C . SER B 1 181 ? -8.648 -22.719 2.002 1 96.19 181 SER B C 1
ATOM 3340 O O . SER B 1 181 ? -7.477 -22.938 2.33 1 96.19 181 SER B O 1
ATOM 3342 N N . GLU B 1 182 ? -9.516 -23.609 1.685 1 97 182 GLU B N 1
ATOM 3343 C CA . GLU B 1 182 ? -9.055 -24.984 1.54 1 97 182 GLU B CA 1
ATOM 3344 C C . GLU B 1 182 ? -8.117 -25.125 0.341 1 97 182 GLU B C 1
ATOM 3346 O O . GLU B 1 182 ? -8.219 -24.375 -0.625 1 97 182 GLU B O 1
ATOM 3351 N N . VAL B 1 183 ? -7.234 -26.156 0.473 1 98.06 183 VAL B N 1
ATOM 3352 C CA . VAL B 1 183 ? -6.203 -26.312 -0.547 1 98.06 183 VAL B CA 1
ATOM 3353 C C . VAL B 1 183 ? -6.395 -27.641 -1.272 1 98.06 183 VAL B C 1
ATOM 3355 O O . VAL B 1 183 ? -6.609 -28.688 -0.637 1 98.06 183 VAL B O 1
ATOM 3358 N N . LEU B 1 184 ? -6.492 -27.578 -2.568 1 98.44 184 LEU B N 1
ATOM 3359 C CA . LEU B 1 184 ? -6.379 -28.766 -3.424 1 98.44 184 LEU B CA 1
ATOM 3360 C C . LEU B 1 184 ? -4.984 -28.859 -4.027 1 98.44 184 LEU B C 1
ATOM 3362 O O . LEU B 1 184 ? -4.562 -27.984 -4.781 1 98.44 184 LEU B O 1
ATOM 3366 N N . ILE B 1 185 ? -4.289 -29.953 -3.729 1 98.19 185 ILE B N 1
ATOM 3367 C CA . ILE B 1 185 ? -2.924 -30.125 -4.219 1 98.19 185 ILE B CA 1
ATOM 3368 C C . ILE B 1 185 ? -2.939 -30.906 -5.531 1 98.19 185 ILE B C 1
ATOM 3370 O O . ILE B 1 185 ? -3.533 -31.984 -5.613 1 98.19 185 ILE B O 1
ATOM 3374 N N . ILE B 1 186 ? -2.363 -30.344 -6.523 1 98.31 186 ILE B N 1
ATOM 3375 C CA . ILE B 1 186 ? -2.199 -31 -7.812 1 98.31 186 ILE B CA 1
ATOM 3376 C C . ILE B 1 186 ? -0.724 -31.328 -8.047 1 98.31 186 ILE B C 1
ATOM 3378 O O . ILE B 1 186 ? 0.129 -30.438 -7.98 1 98.31 186 ILE B O 1
ATOM 3382 N N . ASP B 1 187 ? -0.407 -32.562 -8.312 1 97.88 187 ASP B N 1
ATOM 3383 C CA . ASP B 1 187 ? 0.962 -33 -8.555 1 97.88 187 ASP B CA 1
ATOM 3384 C C . ASP B 1 187 ? 1.359 -32.781 -10.016 1 97.88 187 ASP B C 1
ATOM 3386 O O . ASP B 1 187 ? 1.008 -33.594 -10.883 1 97.88 187 ASP B O 1
ATOM 3390 N N . MET B 1 188 ? 2.219 -31.875 -10.234 1 96.94 188 MET B N 1
ATOM 3391 C CA . MET B 1 188 ? 2.574 -31.484 -11.594 1 96.94 188 MET B CA 1
ATOM 3392 C C . MET B 1 188 ? 3.701 -32.344 -12.133 1 96.94 188 MET B C 1
ATOM 3394 O O . MET B 1 188 ? 4.055 -32.281 -13.305 1 96.94 188 MET B O 1
ATOM 3398 N N . ASP B 1 189 ? 4.273 -33.156 -11.289 1 97.31 189 ASP B N 1
ATOM 3399 C CA . ASP B 1 189 ? 5.195 -34.188 -11.781 1 97.31 189 ASP B CA 1
ATOM 3400 C C . ASP B 1 189 ? 4.449 -35.281 -12.531 1 97.31 189 ASP B C 1
ATOM 3402 O O . ASP B 1 189 ? 5.023 -35.969 -13.391 1 97.31 189 ASP B O 1
ATOM 3406 N N . LYS B 1 190 ? 3.158 -35.406 -12.219 1 96.44 190 LYS B N 1
ATOM 3407 C CA . LYS B 1 190 ? 2.387 -36.531 -12.742 1 96.44 190 LYS B CA 1
ATOM 3408 C C . LYS B 1 190 ? 1.342 -36.031 -13.75 1 96.44 190 LYS B C 1
ATOM 3410 O O . LYS B 1 190 ? 0.708 -36.844 -14.422 1 96.44 190 LYS B O 1
ATOM 3415 N N . MET B 1 191 ? 1.134 -34.781 -13.758 1 95.38 191 MET B N 1
ATOM 3416 C CA . MET B 1 191 ? 0.076 -34.219 -14.609 1 95.38 191 MET B CA 1
ATOM 3417 C C . MET B 1 191 ? 0.641 -33.25 -15.625 1 95.38 191 MET B C 1
ATOM 3419 O O . MET B 1 191 ? 1.437 -32.375 -15.266 1 95.38 191 MET B O 1
ATOM 3423 N N . ASP B 1 192 ? 0.254 -33.469 -16.875 1 95.06 192 ASP B N 1
ATOM 3424 C CA . ASP B 1 192 ? 0.546 -32.531 -17.938 1 95.06 192 ASP B CA 1
ATOM 3425 C C . ASP B 1 192 ? -0.74 -32 -18.578 1 95.06 192 ASP B C 1
ATOM 3427 O O . ASP B 1 192 ? -1.165 -32.5 -19.625 1 95.06 192 ASP B O 1
ATOM 3431 N N . VAL B 1 193 ? -1.22 -30.938 -17.984 1 94.69 193 VAL B N 1
ATOM 3432 C CA . VAL B 1 193 ? -2.561 -30.484 -18.328 1 94.69 193 VAL B CA 1
ATOM 3433 C C . VAL B 1 193 ? -2.521 -29.719 -19.656 1 94.69 193 VAL B C 1
ATOM 3435 O O . VAL B 1 193 ? -3.564 -29.469 -20.266 1 94.69 193 VAL B O 1
ATOM 3438 N N . VAL B 1 194 ? -1.364 -29.375 -20.141 1 91.31 194 VAL B N 1
ATOM 3439 C CA . VAL B 1 194 ? -1.229 -28.609 -21.375 1 91.31 194 VAL B CA 1
ATOM 3440 C C . VAL B 1 194 ? -1.214 -29.547 -22.578 1 91.31 194 VAL B C 1
ATOM 3442 O O . VAL B 1 194 ? -1.865 -29.281 -23.594 1 91.31 194 VAL B O 1
ATOM 3445 N N . ASN B 1 195 ? -0.555 -30.688 -22.406 1 93.19 195 ASN B N 1
ATOM 3446 C CA . ASN B 1 195 ? -0.329 -31.547 -23.562 1 93.19 195 ASN B CA 1
ATOM 3447 C C . ASN B 1 195 ? -1.131 -32.844 -23.469 1 93.19 195 ASN B C 1
ATOM 3449 O O . ASN B 1 195 ? -1.131 -33.625 -24.406 1 93.19 195 ASN B O 1
ATOM 3453 N N . ASN B 1 196 ? -1.758 -33.094 -22.406 1 96.62 196 ASN B N 1
ATOM 3454 C CA . ASN B 1 196 ? -2.529 -34.312 -22.203 1 96.62 196 ASN B CA 1
ATOM 3455 C C . ASN B 1 196 ? -3.977 -34 -21.828 1 96.62 196 ASN B C 1
ATOM 3457 O O . ASN B 1 196 ? -4.254 -33.594 -20.688 1 96.62 196 ASN B O 1
ATOM 3461 N N . ASP B 1 197 ? -4.91 -34.344 -22.719 1 96.81 197 ASP B N 1
ATOM 3462 C CA . ASP B 1 197 ? -6.324 -34.031 -22.531 1 96.81 197 ASP B CA 1
ATOM 3463 C C . ASP B 1 197 ? -6.902 -34.812 -21.344 1 96.81 197 ASP B C 1
ATOM 3465 O O . ASP B 1 197 ? -7.781 -34.281 -20.641 1 96.81 197 ASP B O 1
ATOM 3469 N N . GLU B 1 198 ? -6.445 -36 -21.188 1 97.75 198 GLU B N 1
ATOM 3470 C CA . GLU B 1 198 ? -6.93 -36.781 -20.047 1 97.75 198 GLU B CA 1
ATOM 3471 C C . GLU B 1 198 ? -6.543 -36.125 -18.734 1 97.75 198 GLU B C 1
ATOM 3473 O O . GLU B 1 198 ? -7.316 -36.156 -17.766 1 97.75 198 GLU B O 1
ATOM 3478 N N . ASP B 1 199 ? -5.348 -35.594 -18.672 1 97.94 199 ASP B N 1
ATOM 3479 C CA . ASP B 1 199 ? -4.906 -34.875 -17.469 1 97.94 199 ASP B CA 1
ATOM 3480 C C . ASP B 1 199 ? -5.742 -33.625 -17.25 1 97.94 199 ASP B C 1
ATOM 3482 O O . ASP B 1 199 ? -6.078 -33.281 -16.109 1 97.94 199 ASP B O 1
ATOM 3486 N N . LYS B 1 200 ? -6.059 -32.969 -18.359 1 97.56 200 LYS B N 1
ATOM 3487 C CA . LYS B 1 200 ? -6.926 -31.797 -18.266 1 97.56 200 LYS B CA 1
ATOM 3488 C C . LYS B 1 200 ? -8.273 -32.156 -17.656 1 97.56 200 LYS B C 1
ATOM 3490 O O . LYS B 1 200 ? -8.75 -31.469 -16.75 1 97.56 200 LYS B O 1
ATOM 3495 N N . LYS B 1 201 ? -8.859 -33.219 -18.109 1 98 201 LYS B N 1
ATOM 3496 C CA . LYS B 1 201 ? -10.148 -33.656 -17.594 1 98 201 LYS B CA 1
ATOM 3497 C C . LYS B 1 201 ? -10.039 -34.062 -16.125 1 98 201 LYS B C 1
ATOM 3499 O O . LYS B 1 201 ? -10.953 -33.781 -15.336 1 98 201 LYS B O 1
ATOM 3504 N N . GLU B 1 202 ? -8.961 -34.719 -15.852 1 98.31 202 GLU B N 1
ATOM 3505 C CA . GLU B 1 202 ? -8.742 -35.125 -14.461 1 98.31 202 GLU B CA 1
ATOM 3506 C C . GLU B 1 202 ? -8.625 -33.906 -13.547 1 98.31 202 GLU B C 1
ATOM 3508 O O . GLU B 1 202 ? -9.172 -33.906 -12.445 1 98.31 202 GLU B O 1
ATOM 3513 N N . LEU B 1 203 ? -7.824 -32.906 -13.93 1 98.44 203 LEU B N 1
ATOM 3514 C CA . LEU B 1 203 ? -7.719 -31.672 -13.172 1 98.44 203 LEU B CA 1
ATOM 3515 C C . LEU B 1 203 ? -9.094 -31.078 -12.891 1 98.44 203 LEU B C 1
ATOM 3517 O O . LEU B 1 203 ? -9.414 -30.75 -11.75 1 98.44 203 LEU B O 1
ATOM 3521 N N . ILE B 1 204 ? -9.914 -30.969 -13.938 1 98.38 204 ILE B N 1
ATOM 3522 C CA . ILE B 1 204 ? -11.242 -30.375 -13.828 1 98.38 204 ILE B CA 1
ATOM 3523 C C . ILE B 1 204 ? -12.094 -31.188 -12.852 1 98.38 204 ILE B C 1
ATOM 3525 O O . ILE B 1 204 ? -12.781 -30.625 -12 1 98.38 204 ILE B O 1
ATOM 3529 N N . ARG B 1 205 ? -12.016 -32.469 -13 1 98.44 205 ARG B N 1
ATOM 3530 C CA . ARG B 1 205 ? -12.773 -33.344 -12.109 1 98.44 205 ARG B CA 1
ATOM 3531 C C . ARG B 1 205 ? -12.383 -33.094 -10.656 1 98.44 205 ARG B C 1
ATOM 3533 O O . ARG B 1 205 ? -13.25 -32.969 -9.789 1 98.44 205 ARG B O 1
ATOM 3540 N N . LEU B 1 206 ? -11.086 -33.125 -10.375 1 98.38 206 LEU B N 1
ATOM 3541 C CA . LEU B 1 206 ? -10.594 -32.906 -9.016 1 98.38 206 LEU B CA 1
ATOM 3542 C C . LEU B 1 206 ? -11.062 -31.578 -8.453 1 98.38 206 LEU B C 1
ATOM 3544 O O . LEU B 1 206 ? -11.445 -31.5 -7.289 1 98.38 206 LEU B O 1
ATOM 3548 N N . VAL B 1 207 ? -11.016 -30.562 -9.273 1 98.19 207 VAL B N 1
ATOM 3549 C CA . VAL B 1 207 ? -11.406 -29.219 -8.844 1 98.19 207 VAL B CA 1
ATOM 3550 C C . VAL B 1 207 ? -12.906 -29.188 -8.555 1 98.19 207 VAL B C 1
ATOM 3552 O O . VAL B 1 207 ? -13.336 -28.656 -7.531 1 98.19 207 VAL B O 1
ATOM 3555 N N . GLU B 1 208 ? -13.711 -29.781 -9.43 1 98.06 208 GLU B N 1
ATOM 3556 C CA . GLU B 1 208 ? -15.148 -29.844 -9.211 1 98.06 208 GLU B CA 1
ATOM 3557 C C . GLU B 1 208 ? -15.477 -30.578 -7.914 1 98.06 208 GLU B C 1
ATOM 3559 O O . GLU B 1 208 ? -16.344 -30.141 -7.148 1 98.06 208 GLU B O 1
ATOM 3564 N N . GLU B 1 209 ? -14.836 -31.641 -7.754 1 98.25 209 GLU B N 1
ATOM 3565 C CA . GLU B 1 209 ? -15.07 -32.438 -6.547 1 98.25 209 GLU B CA 1
ATOM 3566 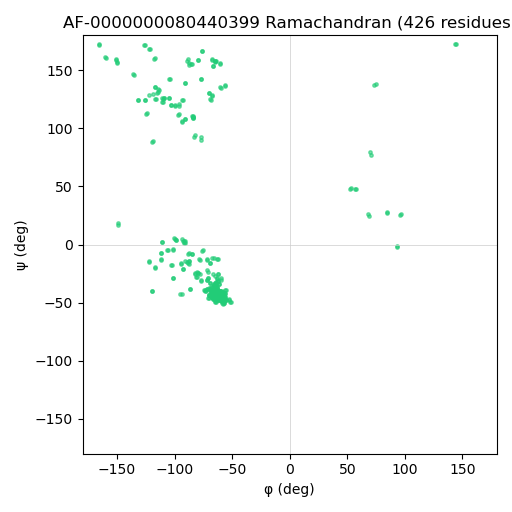C C . GLU B 1 209 ? -14.75 -31.625 -5.293 1 98.25 209 GLU B C 1
ATOM 3568 O O . GLU B 1 209 ? -15.516 -31.641 -4.328 1 98.25 209 GLU B O 1
ATOM 3573 N N . LYS B 1 210 ? -13.57 -30.984 -5.324 1 98 210 LYS B N 1
ATOM 3574 C CA . LYS B 1 210 ? -13.172 -30.188 -4.164 1 98 210 LYS B CA 1
ATOM 3575 C C . LYS B 1 210 ? -14.156 -29.047 -3.924 1 98 210 LYS B C 1
ATOM 3577 O O . LYS B 1 210 ? -14.5 -28.75 -2.779 1 98 210 LYS B O 1
ATOM 3582 N N . LEU B 1 211 ? -14.57 -28.375 -4.992 1 96.75 211 LEU B N 1
ATOM 3583 C CA . LEU B 1 211 ? -15.531 -27.297 -4.879 1 96.75 211 LEU B CA 1
ATOM 3584 C C . LEU B 1 211 ? -16.844 -27.781 -4.285 1 96.75 211 LEU B C 1
ATOM 3586 O O . LEU B 1 211 ? -17.469 -27.094 -3.479 1 96.75 211 LEU B O 1
ATOM 3590 N N . ASN B 1 212 ? -17.281 -28.938 -4.691 1 96.44 212 ASN B N 1
ATOM 3591 C CA . ASN B 1 212 ? -18.5 -29.516 -4.148 1 96.44 212 ASN B CA 1
ATOM 3592 C C . ASN B 1 212 ? -18.359 -29.828 -2.66 1 96.44 212 ASN B C 1
ATOM 3594 O O . ASN B 1 212 ? -19.328 -29.75 -1.908 1 96.44 212 ASN B O 1
ATOM 3598 N N . GLU B 1 213 ? -17.203 -30.172 -2.266 1 96.06 213 GLU B N 1
ATOM 3599 C CA . GLU B 1 213 ? -16.938 -30.484 -0.867 1 96.06 213 GLU B CA 1
ATOM 3600 C C . GLU B 1 213 ? -17.031 -29.25 0.009 1 96.06 213 GLU B C 1
ATOM 3602 O O . GLU B 1 213 ? -17.484 -29.312 1.15 1 96.06 213 GLU B O 1
ATOM 3607 N N . VAL B 1 214 ? -16.562 -28.141 -0.544 1 91.88 214 VAL B N 1
ATOM 3608 C CA . VAL B 1 214 ? -16.438 -26.953 0.295 1 91.88 214 VAL B CA 1
ATOM 3609 C C . VAL B 1 214 ? -17.734 -26.156 0.253 1 91.88 214 VAL B C 1
ATOM 3611 O O . VAL B 1 214 ? -17.953 -25.281 1.092 1 91.88 214 VAL B O 1
ATOM 3614 N N . ARG B 1 215 ? -18.641 -26.359 -0.645 1 82.81 215 ARG B N 1
ATOM 3615 C CA . ARG B 1 215 ? -19.922 -25.688 -0.717 1 82.81 215 ARG B CA 1
ATOM 3616 C C . ARG B 1 215 ? -21 -26.484 0.019 1 82.81 215 ARG B C 1
ATOM 3618 O O . ARG B 1 215 ? -21.891 -25.906 0.637 1 82.81 215 ARG B O 1
#

Foldseek 3Di:
DEEEEDEAPLLCLVVLQVLQCVVQVAEEAEDDDPPDPLNLVCLAPDPVVLQVVLSLLVVLVVQLVSQLVVVLVRQQDPDYYYSDHNQCSLLSQVLCVVVVSAPPVSNVVSVVSNVVSLVVLVVGPRSFGAEYEYEDEDLVSSLVSLVVVPDPSCVDPVCSVVSCSSRVCVVVCCVPPRDRYYYDYDYSVPADCPPDVVSSVVSNVSVVVSSVVSD/DEEEEDEAPLLCLVVLQVLQCVVQVAEEAEDDDPPDPLNLVCLAPDPVVLQVVLSLLVVLVVQLVSQLVVVLVRQQDPDYYYSDHNQCSLLSQVLCVVVVSAPPVSNVVSVVSNVVSLVVLVVHPGSFGAEYEYEDEDLVSRLVSLVVVPDPSCVDPVCSVVSCSSRVCVVVCCVPPRDRYYYDYDYSVVADCPPDVVSSVVSNVSVVVSSVVSD

InterPro domains:
  IPR002624 Deoxynucleoside kinase [PIRSF000705] (1-214)
  IPR008144 Guanylate kinase-like domain [PS50052] (1-208)
  IPR027417 P-loop c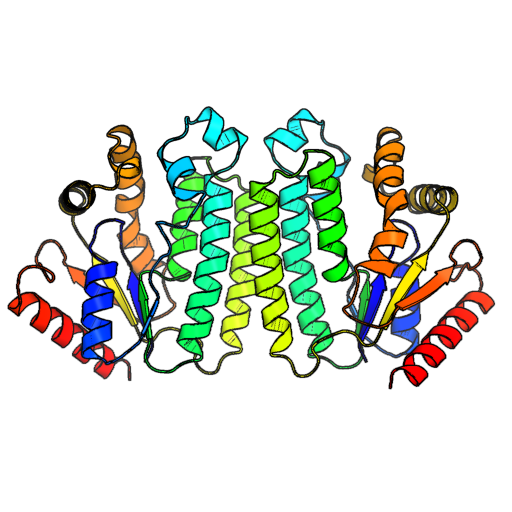ontaining nucleoside triphosphate hydrolase [G3DSA:3.40.50.300] (1-211)
  IPR027417 P-loop containing nucleoside triphosphate hydrolase [SSF52540] (1-211)
  IPR031314 Deoxynucleoside kinase domain [PF01712] (3-209)
  IPR031314 Deoxynucleoside kinase domain [cd01673] (2-197)
  IPR050566 Deoxyribonucleoside Kinase [PTHR10513] (2-207)

Sequence (430 aa):
MVIVVGGMIGLGKSSVAKILGEHFNSDVFYESVDDNPILPLFYSETEEEIQKNRYPFLLQLYFLNTRFKSIKEALVEDNNVLDRSIYEDWYFAKKNMELNRISELEMKIYEDLLNNMMEELKELPKKAPDIMIYLKGSFQTVLNRIKLRGREFELNEDLKEYYEFLWKDYDDWVMNYYNASEVLIIDMDKMDVVNNDEDKKELIRLVEEKLNEVRMVIVVGGMIGLGKSSVAKILGEHFNSDVFYESVDDNPILPLFYSETEEEIQKNRYPFLLQLYFLNTRFKSIKEALVEDNNVLDRSIYEDWYFAKKNMELNRISELEMKIYEDLLNNMMEELKELPKKAPDIMIYLKGSFQTVLNRIKLRGREFELNEDLKEYYEFLWKDYDDWVMNYYNASEVLIIDMDKMDVVNNDEDKKELIRLVEEKLNEVR

pLDDT: mean 94.97, std 3.58, range [78.12, 98.69]

Radius of gyration: 25.13 Å; Cα contacts (8 Å, |Δi|>4): 590; chains: 2; bounding box: 49×73×47 Å

Solvent-accessible surface area (backbone atoms only — not comparable to full-atom values): 23372 Å² total; per-residue (Å²): 90,30,39,32,28,40,62,60,76,46,59,48,41,63,59,51,32,49,53,51,13,62,71,69,72,28,53,63,45,69,66,73,62,91,79,36,84,47,59,53,51,58,57,62,50,51,71,68,54,36,57,59,66,33,35,59,49,53,40,50,51,49,46,48,47,54,28,47,54,48,50,53,52,35,42,74,43,74,33,22,25,28,29,49,54,58,81,57,48,59,57,57,50,51,55,34,32,76,69,67,51,27,51,72,67,55,47,51,52,50,48,52,45,49,51,54,55,53,54,56,38,63,75,40,93,46,60,56,47,63,33,32,41,35,40,41,63,50,71,66,55,29,54,53,33,42,60,69,71,54,52,72,57,70,65,49,74,83,43,50,63,56,51,48,62,53,54,74,50,44,62,57,42,55,73,72,63,57,76,70,46,52,77,46,79,42,59,48,79,81,43,48,58,87,84,31,69,68,38,36,51,49,52,51,48,54,50,52,52,51,52,61,71,74,103,90,28,39,31,27,39,61,60,76,47,58,45,41,65,58,51,32,49,54,50,14,64,71,68,73,27,54,63,46,69,67,73,62,92,80,37,84,45,58,53,52,57,56,62,50,52,72,67,53,36,56,59,66,31,35,59,49,52,41,51,52,49,47,49,47,56,28,47,54,48,52,52,52,35,42,74,42,77,34,23,27,27,27,48,54,58,81,56,48,58,58,56,51,50,54,34,32,76,70,66,50,26,52,72,68,55,49,50,51,51,49,52,43,50,50,56,56,54,54,55,37,62,74,42,94,47,59,55,47,63,32,31,41,36,39,42,62,50,70,67,54,29,52,52,32,42,59,69,72,55,52,73,56,70,65,49,72,81,44,51,64,56,51,48,61,52,53,76,50,42,62,56,42,55,73,72,61,56,75,70,45,51,75,46,79,41,59,48,78,81,42,48,57,86,84,30,69,68,38,34,52,48,53,51,48,53,50,51,51,52,52,61,70,74,105

Organism: NCBI:txid29372